Protein AF-A0A9D9D0C4-F1 (afdb_monomer_lite)

Secondary structure (DSSP, 8-state):
--------------------PPP---PPP-PPP--EEEETTEEEEEEEPPTT--HHHHHHHHT--HHHHHHH-TTT-HHHH---TT-EEEEES-----S---------PPP------------PPPPPPTTSEEEEE--TT--HHHHHHHTT--HHHHHHHHT-SSS---TT-EEEEESS-------PPPPP------------PPPPP-PPPHHHHHHHHHHHHHT-PPPSEEEEEEEE----SSSPPP-HHHHHHHHHHHHHHHHHHHTT-EEEEEEEEGGG-----HHHHHH-SEEE--SSHHHHHHHHHHS-TTSEEEE-S-GGGHHHHTT-TTEEE-SPPHHHHHHHHHHHHHHHPPTT-EEEEEEETTPPPPTHHHHHHHTT--EEEEEE-TT-THHHHHHHHHHS-SSS-EEEEEE-S-HHHHHHHHHHH-

Radius of gyration: 32.41 Å; chains: 1; bounding box: 65×69×92 Å

Sequence (438 aa):
MRTRLLVILLALCLAPGAVLSAQDYQNTPVTVSKEKVRSGGKVYYSHIVLERQTLFSISKAYGVTVQDIYDANPTLDLRNNGLKKNQIILIPTTGTIPPAEEAAAEPQAEAAQAAPEAAQPAQARPEPDPSEYTVHTVKWFEDLGSIARKYGTTEDILIAYNGLESRKVSRRQKIRIPKHPAAVTVVTPAPGQADVPAEQENPEAQAPEEGKTLLEELRERAEDMLNVRFRDYIRTALVLPLGTRGSTAINENNFDFYSGVLLAVSDLKSEGINVELNVYDASGGIPTDREIYRHNDLVIGPVSPADIRTVLESCPENRSVVSPLDPRAGVLADSLSNVIQAPSSTEAQYADMVRWIQSDRGAGDRILHITENNARATAVADYLQASGLPYETLNYGILEGRDVTASLTRLMTDRAVNRVVIASDSEAFVNDVVRNLG

pLDDT: mean 70.73, std 21.86, range [26.02, 97.12]

Structure (mmCIF, N/CA/C/O backbone):
data_AF-A0A9D9D0C4-F1
#
_entry.id   AF-A0A9D9D0C4-F1
#
loop_
_atom_site.group_PDB
_atom_site.id
_atom_site.type_symbol
_atom_site.label_atom_id
_atom_site.label_alt_id
_atom_site.label_comp_id
_atom_site.label_asym_id
_atom_site.label_entity_id
_atom_site.label_seq_id
_atom_site.pdbx_PDB_ins_code
_atom_site.Cartn_x
_atom_site.Cartn_y
_atom_site.Cartn_z
_atom_site.occupancy
_atom_site.B_iso_or_equiv
_atom_site.auth_seq_id
_atom_site.auth_comp_id
_atom_site.auth_asym_id
_atom_site.auth_atom_id
_atom_site.pdbx_PDB_model_num
ATOM 1 N N . MET A 1 1 ? -24.449 -28.297 30.880 1.00 47.31 1 MET A N 1
ATOM 2 C CA . MET A 1 1 ? -23.448 -29.164 31.546 1.00 47.31 1 MET A CA 1
ATOM 3 C C . MET A 1 1 ? -23.618 -30.602 31.073 1.00 47.31 1 MET A C 1
ATOM 5 O O . MET A 1 1 ? -24.705 -31.135 31.249 1.00 47.31 1 MET A O 1
ATOM 9 N N . ARG A 1 2 ? -22.577 -31.224 30.502 1.00 34.28 2 ARG A N 1
ATOM 10 C CA . ARG A 1 2 ? -22.371 -32.688 30.489 1.00 34.28 2 ARG A CA 1
ATOM 11 C C . ARG A 1 2 ? -20.950 -32.996 30.008 1.00 34.28 2 ARG A C 1
ATOM 13 O O . ARG A 1 2 ? -20.680 -33.072 28.817 1.00 34.28 2 ARG A O 1
ATOM 20 N N . THR A 1 3 ? -20.046 -33.119 30.970 1.00 37.88 3 THR A N 1
ATOM 21 C CA . THR A 1 3 ? -18.684 -33.630 30.799 1.00 37.88 3 THR A CA 1
ATOM 22 C C . THR A 1 3 ? -18.710 -35.071 30.287 1.00 37.88 3 THR A C 1
ATOM 24 O O . THR A 1 3 ? -19.498 -35.886 30.767 1.00 37.88 3 THR A O 1
ATOM 27 N N . ARG A 1 4 ? -17.808 -35.408 29.358 1.00 32.03 4 ARG A N 1
ATOM 28 C CA . ARG A 1 4 ? -17.423 -36.795 29.063 1.00 32.03 4 ARG A CA 1
ATOM 29 C C . ARG A 1 4 ? -15.907 -36.895 28.937 1.00 32.03 4 ARG A C 1
ATOM 31 O O . ARG A 1 4 ? -15.336 -36.695 27.874 1.00 32.03 4 ARG A O 1
ATOM 38 N N . LEU A 1 5 ? -15.293 -37.190 30.077 1.00 28.45 5 LEU A N 1
ATOM 39 C CA . LEU A 1 5 ? -13.932 -37.693 30.190 1.00 28.45 5 LEU A CA 1
ATOM 40 C C . LEU A 1 5 ? -13.935 -39.159 29.721 1.00 28.45 5 LEU A C 1
ATOM 42 O O . LEU A 1 5 ? -14.762 -39.934 30.204 1.00 28.45 5 LEU A O 1
ATOM 46 N N . LEU A 1 6 ? -13.033 -39.544 28.817 1.00 27.23 6 LEU A N 1
ATOM 47 C CA . LEU A 1 6 ? -12.793 -40.948 28.473 1.00 27.23 6 LEU A CA 1
ATOM 48 C C . LEU A 1 6 ? -11.320 -41.269 28.739 1.00 27.23 6 LEU A C 1
ATOM 50 O O . LEU A 1 6 ? -10.438 -40.780 28.041 1.00 27.23 6 LEU A O 1
ATOM 54 N N . VAL A 1 7 ? -11.074 -42.082 29.764 1.00 30.36 7 VAL A N 1
ATOM 55 C CA . VAL A 1 7 ? -9.756 -42.639 30.085 1.00 30.36 7 VAL A CA 1
ATOM 56 C C . VAL A 1 7 ? -9.748 -44.092 29.627 1.00 30.36 7 VAL A C 1
ATOM 58 O O . VAL A 1 7 ? -10.598 -44.867 30.060 1.00 30.36 7 VAL A O 1
ATOM 61 N N . ILE A 1 8 ? -8.781 -44.464 28.789 1.00 30.98 8 ILE A N 1
ATOM 62 C CA . ILE A 1 8 ? -8.418 -45.861 28.519 1.00 30.98 8 ILE A CA 1
ATOM 63 C C . ILE A 1 8 ? -6.894 -45.969 28.656 1.00 30.98 8 ILE A C 1
ATOM 65 O O . ILE A 1 8 ? -6.158 -45.093 28.205 1.00 30.98 8 ILE A O 1
ATOM 69 N N . LEU A 1 9 ? -6.450 -47.015 29.351 1.00 26.02 9 LEU A N 1
ATOM 70 C CA . LEU A 1 9 ? -5.087 -47.247 29.835 1.00 26.02 9 LEU A CA 1
ATOM 71 C C . LEU A 1 9 ? -4.657 -48.679 29.452 1.00 26.02 9 LEU A C 1
ATOM 73 O O . LEU A 1 9 ? -5.519 -49.550 29.350 1.00 26.02 9 LEU A O 1
ATOM 77 N N . LEU A 1 10 ? -3.339 -48.918 29.358 1.00 27.44 10 LEU A N 1
ATOM 78 C CA . LEU A 1 10 ? -2.663 -50.186 28.999 1.00 27.44 10 LEU A CA 1
ATOM 79 C C . LEU A 1 10 ? -2.815 -50.605 27.512 1.00 27.44 10 LEU A C 1
ATOM 81 O O . LEU A 1 10 ? -3.802 -50.287 26.864 1.00 27.44 10 LEU A O 1
ATOM 85 N N . ALA A 1 11 ? -1.848 -51.302 26.899 1.00 29.47 11 ALA A N 1
ATOM 86 C CA . ALA A 1 11 ? -0.785 -52.122 27.497 1.00 29.47 11 ALA A CA 1
ATOM 87 C C . ALA A 1 11 ? 0.650 -51.830 26.998 1.00 29.47 11 ALA A C 1
ATOM 89 O O . ALA A 1 11 ? 0.876 -51.094 26.043 1.00 29.47 11 ALA A O 1
ATOM 90 N N . LEU A 1 12 ? 1.613 -52.421 27.713 1.00 33.12 12 LEU A N 1
ATOM 91 C CA . LEU A 1 12 ? 3.049 -52.139 27.711 1.00 33.12 12 LEU A CA 1
ATOM 92 C C . LEU A 1 12 ? 3.841 -53.337 27.143 1.00 33.12 12 LEU A C 1
ATOM 94 O O . LEU A 1 12 ? 3.644 -54.459 27.607 1.00 33.12 12 LEU A O 1
ATOM 98 N N . CYS A 1 13 ? 4.792 -53.105 26.233 1.00 29.70 13 CYS A N 1
ATOM 99 C CA . CYS A 1 13 ? 5.847 -54.070 25.882 1.00 29.70 13 CYS A CA 1
ATOM 100 C C . CYS A 1 13 ? 7.219 -53.372 25.895 1.00 29.70 13 CYS A C 1
ATOM 102 O O . CYS A 1 13 ? 7.330 -52.222 25.474 1.00 29.70 13 CYS A O 1
ATOM 104 N N . LEU A 1 14 ? 8.243 -54.040 26.439 1.00 31.92 14 LEU A N 1
ATOM 105 C CA . LEU A 1 14 ? 9.523 -53.427 26.823 1.00 31.92 14 LEU A CA 1
ATOM 106 C C . LEU A 1 14 ? 10.646 -53.592 25.780 1.00 31.92 14 LEU A C 1
ATOM 108 O O . LEU A 1 14 ? 10.923 -54.716 25.378 1.00 31.92 14 LEU A O 1
ATOM 112 N N . ALA A 1 15 ? 11.390 -52.489 25.582 1.00 33.56 15 ALA A N 1
ATOM 113 C CA . ALA A 1 15 ? 12.857 -52.395 25.410 1.00 33.56 15 ALA A CA 1
ATOM 114 C C . ALA A 1 15 ? 13.532 -53.019 24.149 1.00 33.56 15 ALA A C 1
ATOM 116 O O . ALA A 1 15 ? 12.931 -53.866 23.495 1.00 33.56 15 ALA A O 1
ATOM 117 N N . PRO A 1 16 ? 14.799 -52.654 23.810 1.00 37.69 16 PRO A N 1
ATOM 118 C CA . PRO A 1 16 ? 15.687 -51.655 24.434 1.00 37.69 16 PRO A CA 1
ATOM 119 C C . PRO A 1 16 ? 16.259 -50.557 23.494 1.00 37.69 16 PRO A C 1
ATOM 121 O O . PRO A 1 16 ? 16.453 -50.761 22.304 1.00 37.69 16 PRO A O 1
ATOM 124 N N . GLY A 1 17 ? 16.611 -49.419 24.103 1.00 46.53 17 GLY A N 1
ATOM 125 C CA . GLY A 1 17 ? 17.791 -48.581 23.821 1.00 46.53 17 GLY A CA 1
ATOM 126 C C . GLY A 1 17 ? 18.128 -48.068 22.408 1.00 46.53 17 GLY A C 1
ATOM 127 O O . GLY A 1 17 ? 18.764 -48.760 21.620 1.00 46.53 17 GLY A O 1
ATOM 128 N N . ALA A 1 18 ? 17.895 -46.771 22.172 1.00 33.72 18 ALA A N 1
ATOM 129 C CA . ALA A 1 18 ? 18.582 -45.979 21.146 1.00 33.72 18 ALA A CA 1
ATOM 130 C C . ALA A 1 18 ? 18.889 -44.567 21.686 1.00 33.72 18 ALA A C 1
ATOM 132 O O . ALA A 1 18 ? 18.081 -43.986 22.412 1.00 33.72 18 ALA A O 1
ATOM 133 N N . VAL A 1 19 ? 20.061 -44.012 21.351 1.00 33.94 19 VAL A N 1
ATOM 134 C CA . VAL A 1 19 ? 20.521 -42.705 21.861 1.00 33.94 19 VAL A CA 1
ATOM 135 C C . VAL A 1 19 ? 19.679 -41.569 21.279 1.00 33.94 19 VAL A C 1
ATOM 137 O O . VAL A 1 19 ? 19.573 -41.444 20.060 1.00 33.94 19 VAL A O 1
ATOM 140 N N . LEU A 1 20 ? 19.157 -40.683 22.134 1.00 32.00 20 LEU A N 1
ATOM 141 C CA . LEU A 1 20 ? 18.698 -39.369 21.685 1.00 32.00 20 LEU A CA 1
ATOM 142 C C . LEU A 1 20 ? 19.910 -38.479 21.386 1.00 32.00 20 LEU A C 1
ATOM 144 O O . LEU A 1 20 ? 20.570 -37.999 22.306 1.00 32.00 20 LEU A O 1
ATOM 148 N N . SER A 1 21 ? 20.165 -38.190 20.111 1.00 35.28 21 SER A N 1
ATOM 149 C CA . SER A 1 21 ? 20.886 -36.966 19.753 1.00 35.28 21 SER A CA 1
ATOM 150 C C . SER A 1 21 ? 19.975 -35.766 20.017 1.00 35.28 21 SER A C 1
ATOM 152 O O . SER A 1 21 ? 18.808 -35.770 19.619 1.00 35.28 21 SER A O 1
ATOM 154 N N . ALA A 1 22 ? 20.499 -34.745 20.697 1.00 31.22 22 ALA A N 1
ATOM 155 C CA . ALA A 1 22 ? 19.775 -33.500 20.926 1.00 31.22 22 ALA A CA 1
ATOM 156 C C . ALA A 1 22 ? 19.375 -32.856 19.586 1.00 31.22 22 ALA A C 1
ATOM 158 O O . ALA A 1 22 ? 20.146 -32.868 18.627 1.00 31.22 22 ALA A O 1
ATOM 159 N N . GLN A 1 23 ? 18.166 -32.297 19.516 1.00 32.75 23 GLN A N 1
ATOM 160 C CA . GLN A 1 23 ? 17.720 -31.561 18.335 1.00 32.75 23 GLN A CA 1
ATOM 161 C C . GLN A 1 23 ? 18.508 -30.251 18.220 1.00 32.75 23 GLN A C 1
ATOM 163 O O . GLN A 1 23 ? 18.463 -29.434 19.140 1.00 32.75 23 GLN A O 1
ATOM 168 N N . ASP A 1 24 ? 19.176 -30.027 17.086 1.00 35.88 24 ASP A N 1
ATOM 169 C CA . ASP A 1 24 ? 19.864 -28.764 16.802 1.00 35.88 24 ASP A CA 1
ATOM 170 C C . ASP A 1 24 ? 18.869 -27.592 16.802 1.00 35.88 24 ASP A C 1
ATOM 172 O O . ASP A 1 24 ? 18.091 -27.384 15.864 1.00 35.88 24 ASP A O 1
ATOM 176 N N . TYR A 1 25 ? 18.905 -26.801 17.874 1.00 36.56 25 TYR A N 1
ATOM 177 C CA . TYR A 1 25 ? 18.057 -25.630 18.061 1.00 36.56 25 TYR A CA 1
ATOM 178 C C . TYR A 1 25 ? 18.523 -24.475 17.158 1.00 36.56 25 TYR A C 1
ATOM 180 O O . TYR A 1 25 ? 19.305 -23.607 17.545 1.00 36.56 25 TYR A O 1
ATOM 188 N N . GLN A 1 26 ? 18.036 -24.464 15.916 1.00 42.97 26 GLN A N 1
ATOM 189 C CA . GLN A 1 26 ? 18.180 -23.327 15.006 1.00 42.97 26 GLN A CA 1
ATOM 190 C C . GLN A 1 26 ? 17.303 -22.165 15.513 1.00 42.97 26 GLN A C 1
ATOM 192 O O . GLN A 1 26 ? 16.077 -22.216 15.402 1.00 42.97 26 GLN A O 1
ATOM 197 N N . ASN A 1 27 ? 17.930 -21.119 16.064 1.00 45.56 27 ASN A N 1
ATOM 198 C CA . ASN A 1 27 ? 17.254 -19.870 16.438 1.00 45.56 27 ASN A CA 1
ATOM 199 C C . ASN A 1 27 ? 16.494 -19.275 15.240 1.00 45.56 27 ASN A C 1
ATOM 201 O O . ASN A 1 27 ? 17.056 -19.150 14.148 1.00 45.56 27 ASN A O 1
ATOM 205 N N . THR A 1 28 ? 15.260 -18.817 15.465 1.00 48.41 28 THR A N 1
ATOM 206 C CA . THR A 1 28 ? 14.544 -17.977 14.493 1.00 48.41 28 THR A CA 1
ATOM 207 C C . THR A 1 28 ? 15.343 -16.681 14.283 1.00 48.41 28 THR A C 1
ATOM 209 O O . THR A 1 28 ? 15.693 -16.037 15.279 1.00 48.41 28 THR A O 1
ATOM 212 N N . PRO A 1 29 ? 15.659 -16.269 13.037 1.00 61.19 29 PRO A N 1
ATOM 213 C CA . PRO A 1 29 ? 16.357 -15.009 12.795 1.00 61.19 29 PRO A CA 1
ATOM 214 C C . PRO A 1 29 ? 15.543 -13.833 13.349 1.00 61.19 29 PRO A C 1
ATOM 216 O O . PRO A 1 29 ? 14.316 -13.793 13.238 1.00 61.19 29 PRO A O 1
ATOM 219 N N . VAL A 1 30 ? 16.230 -12.878 13.974 1.00 57.25 30 VAL A N 1
ATOM 220 C CA . VAL A 1 30 ? 15.603 -11.676 14.531 1.00 57.25 30 VAL A CA 1
ATOM 221 C C . VAL A 1 30 ? 15.856 -10.511 13.586 1.00 57.25 30 VAL A C 1
ATOM 223 O O . VAL A 1 30 ? 16.974 -10.007 13.496 1.00 57.25 30 VAL A O 1
ATOM 226 N N . THR A 1 31 ? 14.806 -10.070 12.900 1.00 74.12 31 THR A N 1
ATOM 227 C CA . THR A 1 31 ? 14.834 -8.842 12.103 1.00 74.12 31 THR A CA 1
ATOM 228 C C . THR A 1 31 ? 14.750 -7.628 13.028 1.00 74.12 31 THR A C 1
ATOM 230 O O . THR A 1 31 ? 13.863 -7.539 13.881 1.00 74.12 31 THR A O 1
ATOM 233 N N . VAL A 1 32 ? 15.682 -6.687 12.864 1.00 69.56 32 VAL A N 1
ATOM 234 C CA . VAL A 1 32 ? 15.692 -5.422 13.609 1.00 69.56 32 VAL A CA 1
ATOM 235 C C . VAL A 1 32 ? 14.574 -4.523 13.087 1.00 69.56 32 VAL A C 1
ATOM 237 O O . VAL A 1 32 ? 14.517 -4.204 11.899 1.00 69.56 32 VAL A O 1
ATOM 240 N N . SER A 1 33 ? 13.681 -4.118 13.987 1.00 63.88 33 SER A N 1
ATOM 241 C CA . SER A 1 33 ? 12.557 -3.237 13.691 1.00 63.88 33 SER A CA 1
ATOM 242 C C . SER A 1 33 ? 13.038 -1.861 13.241 1.00 63.88 33 SER A C 1
ATOM 244 O O . SER A 1 33 ? 13.991 -1.300 13.784 1.00 63.88 33 SER A O 1
ATOM 246 N N . LYS A 1 34 ? 12.341 -1.298 12.253 1.00 63.53 34 LYS A N 1
ATOM 247 C CA . LYS A 1 34 ? 12.548 0.082 11.795 1.00 63.53 34 LYS A CA 1
ATOM 248 C C . LYS A 1 34 ? 11.723 1.083 12.615 1.00 63.53 34 LYS A C 1
ATOM 250 O O . LYS A 1 34 ? 12.019 2.276 12.580 1.00 63.53 34 LYS A O 1
ATOM 255 N N . GLU A 1 35 ? 10.723 0.610 13.362 1.00 52.38 35 GLU A N 1
ATOM 256 C CA . GLU A 1 35 ? 9.823 1.447 14.156 1.00 52.38 35 GLU A CA 1
ATOM 257 C C . GLU A 1 35 ? 10.490 1.896 15.461 1.00 52.38 35 GLU A C 1
ATOM 259 O O . GLU A 1 35 ? 11.021 1.082 16.225 1.00 52.38 35 GLU A O 1
ATOM 264 N N . LYS A 1 36 ? 10.450 3.208 15.725 1.00 66.69 36 LYS A N 1
ATOM 265 C CA . LYS A 1 36 ? 11.011 3.829 16.930 1.00 66.69 36 LYS A CA 1
ATOM 266 C C . LYS A 1 36 ? 9.938 4.580 17.702 1.00 66.69 36 LYS A C 1
ATOM 268 O O . LYS A 1 36 ? 9.350 5.523 17.183 1.00 66.69 36 LYS A O 1
ATOM 273 N N . VAL A 1 37 ? 9.771 4.218 18.967 1.00 54.50 37 VAL A N 1
ATOM 274 C CA . VAL A 1 37 ? 8.827 4.836 19.904 1.00 54.50 37 VAL A CA 1
ATOM 275 C C . VAL A 1 37 ? 9.566 5.678 20.944 1.00 54.50 37 VAL A C 1
ATOM 277 O O . VAL A 1 37 ? 10.731 5.426 21.268 1.00 54.50 37 VAL A O 1
ATOM 280 N N . ARG A 1 38 ? 8.892 6.701 21.478 1.00 58.50 38 ARG A N 1
ATOM 281 C CA . ARG A 1 38 ? 9.406 7.544 22.567 1.00 58.50 38 ARG A CA 1
ATOM 282 C C . ARG A 1 38 ? 8.666 7.219 23.857 1.00 58.50 38 ARG A C 1
ATOM 284 O O . ARG A 1 38 ? 7.453 7.363 23.912 1.00 58.50 38 ARG A O 1
ATOM 291 N N . SER A 1 39 ? 9.402 6.843 24.899 1.00 51.25 39 SER A N 1
ATOM 292 C CA . SER A 1 39 ? 8.853 6.595 26.236 1.00 51.25 39 SER A CA 1
ATOM 293 C C . SER A 1 39 ? 9.809 7.141 27.296 1.00 51.25 39 SER A C 1
ATOM 295 O O . SER A 1 39 ? 11.026 7.036 27.148 1.00 51.25 39 SER A O 1
ATOM 297 N N . GLY A 1 40 ? 9.290 7.806 28.332 1.00 62.09 40 GLY A N 1
ATOM 298 C CA . GLY A 1 40 ? 10.107 8.359 29.426 1.00 62.09 40 GLY A CA 1
ATOM 299 C C . GLY A 1 40 ? 11.252 9.294 28.992 1.00 62.09 40 GLY A C 1
ATOM 300 O O . GLY A 1 40 ? 12.294 9.328 29.642 1.00 62.09 40 GLY A O 1
ATOM 301 N N . GLY A 1 41 ? 11.109 10.002 27.864 1.00 68.12 41 GLY A N 1
ATOM 302 C CA . GLY A 1 41 ? 12.160 10.860 27.290 1.00 68.12 41 GLY A CA 1
ATOM 303 C C . GLY A 1 41 ? 13.290 10.121 26.554 1.00 68.12 41 GLY A C 1
ATOM 304 O O . GLY A 1 41 ? 14.206 10.767 26.050 1.00 68.12 41 GLY A O 1
ATOM 305 N N . LYS A 1 42 ? 13.228 8.788 26.452 1.00 68.50 42 LYS A N 1
ATOM 306 C CA . LYS A 1 42 ? 14.180 7.939 25.721 1.00 68.50 42 LYS A CA 1
ATOM 307 C C . LYS A 1 42 ? 13.541 7.381 24.443 1.00 68.50 42 LYS A C 1
ATOM 309 O O . LYS A 1 42 ? 12.317 7.316 24.322 1.00 68.50 42 LYS A O 1
ATOM 314 N N . VAL A 1 43 ? 14.379 6.997 23.480 1.00 68.69 43 VAL A N 1
ATOM 315 C CA . VAL A 1 43 ? 13.951 6.366 22.221 1.00 68.69 43 VAL A CA 1
ATOM 316 C C . VAL A 1 43 ? 14.236 4.867 22.290 1.00 68.69 43 VAL A C 1
ATOM 318 O O . VAL A 1 43 ? 15.314 4.449 22.716 1.00 68.69 43 VAL A O 1
ATOM 321 N N . TYR A 1 44 ? 13.270 4.068 21.851 1.00 74.81 44 TYR A N 1
ATOM 322 C CA . TYR A 1 44 ? 13.342 2.611 21.807 1.00 74.81 44 TYR A CA 1
ATOM 323 C C . TYR A 1 44 ? 12.904 2.123 20.429 1.00 74.81 44 TYR A C 1
ATOM 325 O O . TYR A 1 44 ? 12.051 2.744 19.799 1.00 74.81 44 TYR A O 1
ATOM 333 N N . TYR A 1 45 ? 13.444 1.000 19.976 1.00 75.25 45 TYR A N 1
ATOM 334 C CA . TYR A 1 45 ? 12.807 0.198 18.940 1.00 75.25 45 TYR A CA 1
ATOM 335 C C . TYR A 1 45 ? 11.613 -0.554 19.537 1.00 75.25 45 TYR A C 1
ATOM 337 O O . TYR A 1 45 ? 11.705 -1.061 20.657 1.00 75.25 45 TYR A O 1
ATOM 345 N N . SER A 1 46 ? 10.517 -0.645 18.784 1.00 68.81 46 SER A N 1
ATOM 346 C CA . SER A 1 46 ? 9.385 -1.522 19.110 1.00 68.81 46 SER A CA 1
ATOM 347 C C . SER A 1 46 ? 9.565 -2.858 18.391 1.00 68.81 46 SER A C 1
ATOM 349 O O . SER A 1 46 ? 9.701 -2.869 17.166 1.00 68.81 46 SER A O 1
ATOM 351 N N . HIS A 1 47 ? 9.609 -3.977 19.118 1.00 77.12 47 HIS A N 1
ATOM 352 C CA . HIS A 1 47 ? 9.830 -5.302 18.534 1.00 77.12 47 HIS A CA 1
ATOM 353 C C . HIS A 1 47 ? 8.705 -6.280 18.874 1.00 77.12 47 HIS A C 1
ATOM 355 O O . HIS A 1 47 ? 8.410 -6.506 20.046 1.00 77.12 47 HIS A O 1
ATOM 361 N N . ILE A 1 48 ? 8.125 -6.893 17.840 1.00 64.75 48 ILE A N 1
ATOM 362 C CA . ILE A 1 48 ? 7.148 -7.978 17.957 1.00 64.75 48 ILE A CA 1
ATOM 363 C C . ILE A 1 48 ? 7.909 -9.306 18.048 1.00 64.75 48 ILE A C 1
ATOM 365 O O . ILE A 1 48 ? 8.618 -9.690 17.117 1.00 64.75 48 ILE A O 1
ATOM 369 N N . VAL A 1 49 ? 7.744 -10.017 19.162 1.00 69.81 49 VAL A N 1
ATOM 370 C CA . VAL A 1 49 ? 8.371 -11.321 19.401 1.00 69.81 49 VAL A CA 1
ATOM 371 C C . VAL A 1 49 ? 7.756 -12.387 18.493 1.00 69.81 49 VAL A C 1
ATOM 373 O O . VAL A 1 49 ? 6.586 -12.750 18.635 1.00 69.81 49 VAL A O 1
ATOM 376 N N . LEU A 1 50 ? 8.564 -12.952 17.600 1.00 60.75 50 LEU A N 1
ATOM 377 C CA . LEU A 1 50 ? 8.183 -14.094 16.770 1.00 60.75 50 LEU A CA 1
ATOM 378 C C . LEU A 1 50 ? 8.377 -15.425 17.507 1.00 60.75 50 LEU A C 1
ATOM 380 O O . LEU A 1 50 ? 9.058 -15.533 18.529 1.00 60.75 50 LEU A O 1
ATOM 384 N N . GLU A 1 51 ? 7.777 -16.482 16.965 1.00 60.28 51 GLU A N 1
ATOM 385 C CA . GLU A 1 51 ? 7.884 -17.817 17.545 1.00 60.28 51 GLU A CA 1
ATOM 386 C C . GLU A 1 51 ? 9.343 -18.305 17.589 1.00 60.28 51 GLU A C 1
ATOM 388 O O . GLU A 1 51 ? 10.104 -18.149 16.630 1.00 60.28 51 GLU A O 1
ATOM 393 N N . ARG A 1 52 ? 9.718 -18.947 18.704 1.00 57.94 52 ARG A N 1
ATOM 394 C CA . ARG A 1 52 ? 11.068 -19.478 18.976 1.00 57.94 52 ARG A CA 1
ATOM 395 C C . ARG A 1 52 ? 12.182 -18.414 19.041 1.00 57.94 52 ARG A C 1
ATOM 397 O O . ARG A 1 52 ? 13.351 -18.782 19.016 1.00 57.94 52 ARG A O 1
ATOM 404 N N . GLN A 1 53 ? 11.854 -17.125 19.159 1.00 66.50 53 GLN A N 1
ATOM 405 C CA . GLN A 1 53 ? 12.829 -16.107 19.564 1.00 66.50 53 GLN A CA 1
ATOM 406 C C . GLN A 1 53 ? 13.057 -16.139 21.083 1.00 66.50 53 GLN A C 1
ATOM 408 O O . GLN A 1 53 ? 12.177 -16.518 21.856 1.00 66.50 53 GLN A O 1
ATOM 413 N N . THR A 1 54 ? 14.241 -15.709 21.517 1.00 73.69 54 THR A N 1
ATOM 414 C CA . THR A 1 54 ? 14.627 -15.590 22.929 1.00 73.69 54 THR A CA 1
ATOM 415 C C . THR A 1 54 ? 15.120 -14.175 23.228 1.00 73.69 54 THR A C 1
ATOM 417 O O . THR A 1 54 ? 15.560 -13.460 22.327 1.00 73.69 54 THR A O 1
ATOM 420 N N . LEU A 1 55 ? 15.118 -13.770 24.503 1.00 68.31 55 LEU A N 1
ATOM 421 C CA . LEU A 1 55 ? 15.702 -12.484 24.913 1.00 68.31 55 LEU A CA 1
ATOM 422 C C . LEU A 1 55 ? 17.160 -12.347 24.457 1.00 68.31 55 LEU A C 1
ATOM 424 O O . LEU A 1 55 ? 17.566 -11.266 24.052 1.00 68.31 55 LEU A O 1
ATOM 428 N N . PHE A 1 56 ? 17.916 -13.448 24.463 1.00 66.12 56 PHE A N 1
ATOM 429 C CA . PHE A 1 56 ? 19.302 -13.489 24.005 1.00 66.12 56 PHE A CA 1
ATOM 430 C C . PHE A 1 56 ? 19.438 -13.317 22.484 1.00 66.12 56 PHE A C 1
ATOM 432 O O . PHE A 1 56 ? 20.271 -12.533 22.028 1.00 66.12 56 PHE A O 1
ATOM 439 N N . SER A 1 57 ? 18.617 -14.005 21.676 1.00 64.88 57 SER A N 1
ATOM 440 C CA . SER A 1 57 ? 18.652 -13.820 20.217 1.00 64.88 57 SER A CA 1
ATOM 441 C C . SER A 1 57 ? 18.247 -12.398 19.827 1.00 64.88 57 SER A C 1
ATOM 443 O O . SER A 1 57 ? 18.815 -11.832 18.895 1.00 64.88 57 SER A O 1
ATOM 445 N N . ILE A 1 58 ? 17.301 -11.809 20.565 1.00 72.38 58 ILE A N 1
ATOM 446 C CA . ILE A 1 58 ? 16.840 -10.438 20.351 1.00 72.38 58 ILE A CA 1
ATOM 447 C C . ILE A 1 58 ? 17.903 -9.425 20.791 1.00 72.38 58 ILE A C 1
ATOM 449 O O . ILE A 1 58 ? 18.294 -8.581 19.988 1.00 72.38 58 ILE A O 1
ATOM 453 N N . SER A 1 59 ? 18.443 -9.524 22.009 1.00 77.44 59 SER A N 1
ATOM 454 C CA . SER A 1 59 ? 19.458 -8.579 22.495 1.00 77.44 59 SER A CA 1
ATOM 455 C C . SER A 1 59 ? 20.693 -8.561 21.586 1.00 77.44 59 SER A C 1
ATOM 457 O O . SER A 1 59 ? 21.182 -7.492 21.223 1.00 77.44 59 SER A O 1
ATOM 459 N N . LYS A 1 60 ? 21.122 -9.742 21.114 1.00 73.50 60 LYS A N 1
ATOM 460 C CA . LYS A 1 60 ? 22.226 -9.897 20.160 1.00 73.50 60 LYS A CA 1
ATOM 461 C C . LYS A 1 60 ? 21.953 -9.223 18.812 1.00 73.50 60 LYS A C 1
ATOM 463 O O . LYS A 1 60 ? 22.860 -8.598 18.273 1.00 73.50 60 LYS A O 1
ATOM 468 N N . ALA A 1 61 ? 20.740 -9.333 18.270 1.00 71.75 61 ALA A N 1
ATOM 469 C CA . ALA A 1 61 ? 20.389 -8.715 16.989 1.00 71.75 61 ALA A CA 1
ATOM 470 C C . ALA A 1 61 ? 20.318 -7.181 17.061 1.00 71.75 61 ALA A C 1
ATOM 472 O O . ALA A 1 61 ? 20.656 -6.505 16.094 1.00 71.75 61 ALA A O 1
ATOM 473 N N . TYR A 1 62 ? 19.921 -6.634 18.212 1.00 75.06 62 TYR A N 1
ATOM 474 C CA . TYR A 1 62 ? 19.806 -5.189 18.435 1.00 75.06 62 TYR A CA 1
ATOM 475 C C . TYR A 1 62 ? 21.064 -4.533 19.027 1.00 75.06 62 TYR A C 1
ATOM 477 O O . TYR A 1 62 ? 21.101 -3.312 19.165 1.00 75.06 62 TYR A O 1
ATOM 485 N N . GLY A 1 63 ? 22.094 -5.310 19.378 1.00 78.44 63 GLY A N 1
ATOM 486 C CA . GLY A 1 63 ? 23.331 -4.782 19.960 1.00 78.44 63 GLY A CA 1
ATOM 487 C C . GLY A 1 63 ? 23.183 -4.270 21.401 1.00 78.44 63 GLY A C 1
ATOM 488 O O . GLY A 1 63 ? 23.927 -3.381 21.808 1.00 78.44 63 GLY A O 1
ATOM 489 N N . VAL A 1 64 ? 22.228 -4.809 22.166 1.00 80.56 64 VAL A N 1
ATOM 490 C CA . VAL A 1 64 ? 21.968 -4.447 23.573 1.00 80.56 64 VAL A CA 1
ATOM 491 C C . VAL A 1 64 ? 22.196 -5.646 24.500 1.00 80.56 64 VAL A C 1
ATOM 493 O O . VAL A 1 64 ? 22.270 -6.794 24.051 1.00 80.56 64 VAL A O 1
ATOM 496 N N . THR A 1 65 ? 22.265 -5.417 25.810 1.00 71.56 65 THR A N 1
ATOM 497 C CA . THR A 1 65 ? 22.244 -6.508 26.794 1.00 71.56 65 THR A CA 1
ATOM 498 C C . THR A 1 65 ? 20.810 -6.975 27.072 1.00 71.56 65 THR A C 1
ATOM 500 O O . THR A 1 65 ? 19.840 -6.243 26.876 1.00 71.56 65 THR A O 1
ATOM 503 N N . VAL A 1 66 ? 20.642 -8.203 27.573 1.00 71.00 66 VAL A N 1
ATOM 504 C CA . VAL A 1 66 ? 19.326 -8.681 28.050 1.00 71.00 66 VAL A CA 1
ATOM 505 C C . VAL A 1 66 ? 18.827 -7.841 29.239 1.00 71.00 66 VAL A C 1
ATOM 507 O O . VAL A 1 66 ? 17.625 -7.633 29.391 1.00 71.00 66 VAL A O 1
ATOM 510 N N . GLN A 1 67 ? 19.748 -7.303 30.045 1.00 71.81 67 GLN A N 1
ATOM 511 C CA . GLN A 1 67 ? 19.440 -6.404 31.156 1.00 71.81 67 GLN A CA 1
ATOM 512 C C . GLN A 1 67 ? 18.835 -5.077 30.666 1.00 71.81 67 GLN A C 1
ATOM 514 O O . GLN A 1 67 ? 17.812 -4.657 31.201 1.00 71.81 67 GLN A O 1
ATOM 519 N N . ASP A 1 68 ? 19.365 -4.493 29.585 1.00 83.44 68 ASP A N 1
ATOM 520 C CA . ASP A 1 68 ? 18.795 -3.295 28.947 1.00 83.44 68 ASP A CA 1
ATOM 521 C C . ASP A 1 68 ? 17.343 -3.520 28.483 1.00 83.44 68 ASP A C 1
ATOM 523 O O . ASP A 1 68 ? 16.509 -2.616 28.562 1.00 83.44 68 ASP A O 1
ATOM 527 N N . ILE A 1 69 ? 17.018 -4.737 28.023 1.00 80.62 69 ILE A N 1
ATOM 528 C CA . ILE A 1 69 ? 15.648 -5.121 27.648 1.00 80.62 69 ILE A CA 1
ATOM 529 C C . ILE A 1 69 ? 14.760 -5.265 28.893 1.00 80.62 69 ILE A C 1
ATOM 531 O O . ILE A 1 69 ? 13.610 -4.829 28.859 1.00 80.62 69 ILE A O 1
ATOM 535 N N . TYR A 1 70 ? 15.256 -5.816 30.007 1.00 76.00 70 TYR A N 1
ATOM 536 C CA . TYR A 1 70 ? 14.488 -5.845 31.260 1.00 76.00 70 TYR A CA 1
ATOM 537 C C . TYR A 1 70 ? 14.156 -4.436 31.758 1.00 76.00 70 TYR A C 1
ATOM 539 O O . TYR A 1 70 ? 12.998 -4.155 32.066 1.00 76.00 70 TYR A O 1
ATOM 547 N N . ASP A 1 71 ? 15.143 -3.542 31.779 1.00 82.06 71 ASP A N 1
ATOM 548 C CA . ASP A 1 71 ? 14.984 -2.186 32.313 1.00 82.06 71 ASP A CA 1
ATOM 549 C C . ASP A 1 71 ? 14.141 -1.285 31.390 1.00 82.06 71 ASP A C 1
ATOM 551 O O . ASP A 1 71 ? 13.524 -0.321 31.845 1.00 82.06 71 ASP A O 1
ATOM 555 N N . ALA A 1 72 ? 14.044 -1.629 30.101 1.00 81.50 72 ALA A N 1
ATOM 556 C CA . ALA A 1 72 ? 13.109 -1.023 29.154 1.00 81.50 72 ALA A CA 1
ATOM 557 C C . ALA A 1 72 ? 11.658 -1.530 29.290 1.00 81.50 72 ALA A C 1
ATOM 559 O O . ALA A 1 72 ? 10.742 -0.848 28.834 1.00 81.50 72 ALA A O 1
ATOM 560 N N . ASN A 1 73 ? 11.424 -2.699 29.904 1.00 78.62 73 ASN A N 1
ATOM 561 C CA . ASN A 1 73 ? 10.111 -3.364 29.959 1.00 78.62 73 ASN A CA 1
ATOM 562 C C . ASN A 1 73 ? 9.650 -3.724 31.393 1.00 78.62 73 ASN A C 1
ATOM 564 O O . ASN A 1 73 ? 9.223 -4.861 31.632 1.00 78.62 73 ASN A O 1
ATOM 568 N N . PRO A 1 74 ? 9.675 -2.787 32.365 1.00 75.94 74 PRO A N 1
ATOM 569 C CA . PRO A 1 74 ? 9.385 -3.091 33.771 1.00 75.94 74 PRO A CA 1
ATOM 570 C C . PRO A 1 74 ? 7.950 -3.587 34.014 1.00 75.94 74 PRO A C 1
ATOM 572 O O . PRO A 1 74 ? 7.697 -4.292 34.986 1.00 75.94 74 PRO A O 1
ATOM 575 N N . THR A 1 75 ? 7.002 -3.253 33.134 1.00 70.69 75 THR A N 1
ATOM 576 C CA . THR A 1 75 ? 5.585 -3.643 33.240 1.00 70.69 75 THR A CA 1
ATOM 577 C C . THR A 1 75 ? 5.283 -5.062 32.754 1.00 70.69 75 THR A C 1
ATOM 579 O O . THR A 1 75 ? 4.201 -5.572 33.039 1.00 70.69 75 THR A O 1
ATOM 582 N N . LEU A 1 76 ? 6.201 -5.704 32.020 1.00 68.56 76 LEU A N 1
ATOM 583 C CA . LEU A 1 76 ? 5.977 -7.026 31.415 1.00 68.56 76 LEU A CA 1
ATOM 584 C C . LEU A 1 76 ? 6.515 -8.190 32.267 1.00 68.56 76 LEU A C 1
ATOM 586 O O . LEU A 1 76 ? 6.171 -9.344 32.005 1.00 68.56 76 LEU A O 1
ATOM 590 N N . ASP A 1 77 ? 7.354 -7.889 33.265 1.00 68.69 77 ASP A N 1
ATOM 591 C CA . ASP A 1 77 ? 8.060 -8.855 34.122 1.00 68.69 77 ASP A CA 1
ATOM 592 C C . ASP A 1 77 ? 8.666 -10.035 33.335 1.00 68.69 77 ASP A C 1
ATOM 594 O O . ASP A 1 77 ? 8.418 -11.217 33.587 1.00 68.69 77 ASP A O 1
ATOM 598 N N . LEU A 1 78 ? 9.469 -9.691 32.322 1.00 69.00 78 LEU A N 1
ATOM 599 C CA . LEU A 1 78 ? 10.078 -10.655 31.398 1.00 69.00 78 LEU A CA 1
ATOM 600 C C . LEU A 1 78 ? 11.045 -11.634 32.094 1.00 69.00 78 LEU A C 1
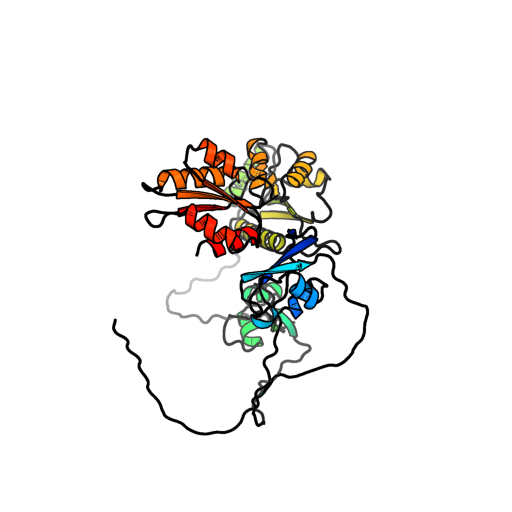ATOM 602 O O . LEU A 1 78 ? 11.395 -12.652 31.501 1.00 69.00 78 LEU A O 1
ATOM 606 N N . ARG A 1 79 ? 11.467 -11.341 33.335 1.00 59.50 79 ARG A N 1
ATOM 607 C CA . ARG A 1 79 ? 12.317 -12.217 34.161 1.00 59.50 79 ARG A CA 1
ATOM 608 C C . ARG A 1 79 ? 11.575 -13.480 34.594 1.00 59.50 79 ARG A C 1
ATOM 610 O O . ARG A 1 79 ? 12.149 -14.560 34.537 1.00 59.50 79 ARG A O 1
ATOM 617 N N . ASN A 1 80 ? 10.314 -13.335 35.003 1.00 53.59 80 ASN A N 1
ATOM 618 C CA . ASN A 1 80 ? 9.499 -14.435 35.525 1.00 53.59 80 ASN A CA 1
ATOM 619 C C . ASN A 1 80 ? 8.548 -15.008 34.463 1.00 53.59 80 ASN A C 1
ATOM 621 O O . ASN A 1 80 ? 8.307 -16.211 34.426 1.00 53.59 80 ASN A O 1
ATOM 625 N N . ASN A 1 81 ? 8.014 -14.154 33.583 1.00 58.19 81 ASN A N 1
ATOM 626 C CA . ASN A 1 81 ? 7.003 -14.543 32.593 1.00 58.19 81 ASN A CA 1
ATOM 627 C C . ASN A 1 81 ? 7.586 -15.030 31.257 1.00 58.19 81 ASN A C 1
ATOM 629 O O . ASN A 1 81 ? 6.841 -15.573 30.436 1.00 58.19 81 ASN A O 1
ATOM 633 N N . GLY A 1 82 ? 8.883 -14.804 31.023 1.00 57.72 82 GLY A N 1
ATOM 634 C CA . GLY A 1 82 ? 9.542 -15.062 29.746 1.00 57.72 82 GLY A CA 1
ATOM 635 C C . GLY A 1 82 ? 8.981 -14.227 28.589 1.00 57.72 82 GLY A C 1
ATOM 636 O O . GLY A 1 82 ? 8.274 -13.235 28.783 1.00 57.72 82 GLY A O 1
ATOM 637 N N . LEU A 1 83 ? 9.307 -14.645 27.364 1.00 67.25 83 LEU A N 1
ATOM 638 C CA . LEU A 1 83 ? 8.740 -14.082 26.140 1.00 67.25 83 LEU A CA 1
ATOM 639 C C . LEU A 1 83 ? 7.541 -14.897 25.657 1.00 67.25 83 LEU A C 1
ATOM 641 O O . LEU A 1 83 ? 7.572 -16.128 25.650 1.00 67.25 83 LEU A O 1
ATOM 645 N N . LYS A 1 84 ? 6.515 -14.201 25.171 1.00 67.12 84 LYS A N 1
ATOM 646 C CA . LYS A 1 84 ? 5.343 -14.786 24.514 1.00 67.12 84 LYS A CA 1
ATOM 647 C C . LYS A 1 84 ? 5.328 -14.405 23.034 1.00 67.12 84 LYS A C 1
ATOM 649 O O . LYS A 1 84 ? 5.728 -13.306 22.663 1.00 67.12 84 LYS A O 1
ATOM 654 N N . LYS A 1 85 ? 4.841 -15.309 22.182 1.00 60.38 85 LYS A N 1
ATOM 655 C CA . LYS A 1 85 ? 4.623 -15.031 20.754 1.00 60.38 85 LYS A CA 1
ATOM 656 C C . LYS A 1 85 ? 3.688 -13.822 20.589 1.00 60.38 85 LYS A C 1
ATOM 658 O O . LYS A 1 85 ? 2.714 -13.699 21.329 1.00 60.38 85 LYS A O 1
ATOM 663 N N . ASN A 1 86 ? 3.999 -12.957 19.628 1.00 53.06 86 ASN A N 1
ATOM 664 C CA . ASN A 1 86 ? 3.340 -11.680 19.334 1.00 53.06 86 ASN A CA 1
ATOM 665 C C . ASN A 1 86 ? 3.377 -10.652 20.488 1.00 53.06 86 ASN A C 1
ATOM 667 O O . ASN A 1 86 ? 2.651 -9.661 20.462 1.00 53.06 86 ASN A O 1
ATOM 671 N N . GLN A 1 87 ? 4.223 -10.847 21.505 1.00 67.81 87 GLN A N 1
ATOM 672 C CA . GLN A 1 87 ? 4.444 -9.843 22.544 1.00 67.81 87 GLN A CA 1
ATOM 673 C C . GLN A 1 87 ? 5.275 -8.685 21.986 1.00 67.81 87 GLN A C 1
ATOM 675 O O . GLN A 1 87 ? 6.334 -8.910 21.406 1.00 67.81 87 GLN A O 1
ATOM 680 N N . ILE A 1 88 ? 4.821 -7.450 22.195 1.00 67.69 88 ILE A N 1
ATOM 681 C CA . ILE A 1 88 ? 5.612 -6.251 21.900 1.00 67.69 88 ILE A CA 1
ATOM 682 C C . ILE A 1 88 ? 6.544 -5.976 23.084 1.00 67.69 88 ILE A C 1
ATOM 684 O O . ILE A 1 88 ? 6.088 -5.943 24.230 1.00 67.69 88 ILE A O 1
ATOM 688 N N . ILE A 1 89 ? 7.831 -5.767 22.803 1.00 76.62 89 ILE A N 1
ATOM 689 C CA . ILE A 1 89 ? 8.848 -5.349 23.777 1.00 76.62 89 ILE A CA 1
ATOM 690 C C . ILE A 1 89 ? 9.625 -4.128 23.270 1.00 76.62 89 ILE A C 1
ATOM 692 O O . ILE A 1 89 ? 9.894 -3.994 22.074 1.00 76.62 89 ILE A O 1
ATOM 696 N N . LEU A 1 90 ? 10.008 -3.243 24.191 1.00 74.62 90 LEU A N 1
ATOM 697 C CA . LEU A 1 90 ? 10.900 -2.115 23.927 1.00 74.62 90 LEU A CA 1
ATOM 698 C C . LEU A 1 90 ? 12.360 -2.552 23.945 1.00 74.62 90 LEU A C 1
ATOM 700 O O . LEU A 1 90 ? 12.782 -3.292 24.832 1.00 74.62 90 LEU A O 1
ATOM 704 N N . ILE A 1 91 ? 13.153 -2.035 23.012 1.00 81.19 91 ILE A N 1
ATOM 705 C CA . ILE A 1 91 ? 14.591 -2.298 22.949 1.00 81.19 91 ILE A CA 1
ATOM 706 C C . ILE A 1 91 ? 15.328 -0.957 22.824 1.00 81.19 91 ILE A C 1
ATOM 708 O O . ILE A 1 91 ? 15.058 -0.220 21.875 1.00 81.19 91 ILE A O 1
ATOM 712 N N . PRO A 1 92 ? 16.220 -0.577 23.760 1.00 81.44 92 PRO A N 1
ATOM 713 C CA . PRO A 1 92 ? 16.878 0.731 23.721 1.00 81.44 92 PRO A CA 1
ATOM 714 C C . PRO A 1 92 ? 17.643 0.981 22.418 1.00 81.44 92 PRO A C 1
ATOM 716 O O . PRO A 1 92 ? 18.321 0.093 21.911 1.00 81.44 92 PRO A O 1
ATOM 719 N N . THR A 1 93 ? 17.602 2.210 21.890 1.00 76.81 93 THR A N 1
ATOM 720 C CA . THR A 1 93 ? 18.396 2.560 20.691 1.00 76.81 93 THR A CA 1
ATOM 721 C C . THR A 1 93 ? 19.891 2.743 20.966 1.00 76.81 93 THR A C 1
ATOM 723 O O . THR A 1 93 ? 20.649 2.992 20.031 1.00 76.81 93 THR A O 1
ATOM 726 N N . THR A 1 94 ? 20.309 2.661 22.230 1.00 66.25 94 THR A N 1
ATOM 727 C CA . THR A 1 94 ? 21.684 2.896 22.680 1.00 66.25 94 THR A CA 1
ATOM 728 C C . THR A 1 94 ? 22.105 1.734 23.574 1.00 66.25 94 THR A C 1
ATOM 730 O O . THR A 1 94 ? 21.850 1.755 24.775 1.00 66.25 94 THR A O 1
ATOM 733 N N . GLY A 1 95 ? 22.699 0.701 22.977 1.00 54.09 95 GLY A N 1
ATOM 734 C CA . GLY A 1 95 ? 23.264 -0.438 23.698 1.00 54.09 95 GLY A CA 1
ATOM 735 C C . GLY A 1 95 ? 24.756 -0.261 23.944 1.00 54.09 95 GLY A C 1
ATOM 736 O O . GLY A 1 95 ? 25.500 0.110 23.036 1.00 54.09 95 GLY A O 1
ATOM 737 N N . THR A 1 96 ? 25.207 -0.558 25.160 1.00 41.75 96 THR A N 1
ATOM 738 C CA . THR A 1 96 ? 26.629 -0.753 25.454 1.00 41.75 96 THR A CA 1
ATOM 739 C C . THR A 1 96 ? 26.905 -2.242 25.579 1.00 41.75 96 THR A C 1
ATOM 741 O O . THR A 1 96 ? 26.606 -2.839 26.610 1.00 41.75 96 THR A O 1
ATOM 744 N N . ILE A 1 97 ? 27.513 -2.835 24.553 1.00 42.59 97 ILE A N 1
ATOM 745 C CA . ILE A 1 97 ? 28.234 -4.104 24.694 1.00 42.59 97 ILE A CA 1
ATOM 746 C C . ILE A 1 97 ? 29.685 -3.735 25.042 1.00 42.59 97 ILE A C 1
ATOM 748 O O . ILE A 1 97 ? 30.364 -3.149 24.193 1.00 42.59 97 ILE A O 1
ATOM 752 N N . PRO A 1 98 ? 30.177 -4.013 26.265 1.00 35.41 98 PRO A N 1
ATOM 753 C CA . PRO A 1 98 ? 31.581 -3.801 26.601 1.00 35.41 98 PRO A CA 1
ATOM 754 C C . PRO A 1 98 ? 32.486 -4.676 25.714 1.00 35.41 98 PRO A C 1
ATOM 756 O O . PRO A 1 98 ? 32.118 -5.820 25.431 1.00 35.41 98 PRO A O 1
ATOM 759 N N . PRO A 1 99 ? 33.661 -4.195 25.270 1.00 31.97 99 PRO A N 1
ATOM 760 C CA . PRO A 1 99 ? 34.562 -5.012 24.466 1.00 31.97 99 PRO A CA 1
ATOM 761 C C . PRO A 1 99 ? 35.138 -6.193 25.262 1.00 31.97 99 PRO A C 1
ATOM 763 O O . PRO A 1 99 ? 35.858 -5.981 26.229 1.00 31.97 99 PRO A O 1
ATOM 766 N N . ALA A 1 100 ? 34.846 -7.403 24.775 1.00 37.41 100 ALA A N 1
ATOM 767 C CA . ALA A 1 100 ? 35.551 -8.673 24.981 1.00 37.41 100 ALA A CA 1
ATOM 768 C C . ALA A 1 100 ? 35.918 -9.117 26.416 1.00 37.41 100 ALA A C 1
ATOM 770 O O . ALA A 1 100 ? 36.903 -8.657 26.980 1.00 37.41 100 ALA A O 1
ATOM 771 N N . GLU A 1 101 ? 35.293 -10.210 26.873 1.00 29.84 101 GLU A N 1
ATOM 772 C CA . GLU A 1 101 ? 36.081 -11.345 27.377 1.00 29.84 101 GLU A CA 1
ATOM 773 C C . GLU A 1 101 ? 35.356 -12.687 27.174 1.00 29.84 101 GLU A C 1
ATOM 775 O O . GLU A 1 101 ? 34.144 -12.809 27.364 1.00 29.84 101 GLU A O 1
ATOM 780 N N . GLU A 1 102 ? 36.109 -13.699 26.746 1.00 42.75 102 GLU A N 1
ATOM 781 C CA . GLU A 1 102 ? 35.652 -15.071 26.507 1.00 42.75 102 GLU A CA 1
ATOM 782 C C . GLU A 1 102 ? 35.647 -15.845 27.838 1.00 42.75 102 GLU A C 1
ATOM 784 O O . GLU A 1 102 ? 36.492 -16.698 28.099 1.00 42.75 102 GLU A O 1
ATOM 789 N N . ALA A 1 103 ? 34.716 -15.490 28.727 1.00 27.41 103 ALA A N 1
ATOM 790 C CA . ALA A 1 103 ? 34.606 -16.071 30.063 1.00 27.41 103 ALA A CA 1
ATOM 791 C C . ALA A 1 103 ? 33.486 -17.123 30.126 1.00 27.41 103 ALA A C 1
ATOM 793 O O . ALA A 1 103 ? 32.296 -16.801 30.130 1.00 27.41 103 ALA A O 1
ATOM 794 N N . ALA A 1 104 ? 33.877 -18.397 30.199 1.00 35.88 104 ALA A N 1
ATOM 795 C CA . ALA A 1 104 ? 32.957 -19.508 30.407 1.00 35.88 104 ALA A CA 1
ATOM 796 C C . ALA A 1 104 ? 32.285 -19.422 31.790 1.00 35.88 104 ALA A C 1
ATOM 798 O O . ALA A 1 104 ? 32.948 -19.530 32.821 1.00 35.88 104 ALA A O 1
ATOM 799 N N . ALA A 1 105 ? 30.959 -19.279 31.801 1.00 27.94 105 ALA A N 1
ATOM 800 C CA . ALA A 1 105 ? 30.129 -19.396 32.994 1.00 27.94 105 ALA A CA 1
ATOM 801 C C . ALA A 1 105 ? 28.760 -19.995 32.625 1.00 27.94 105 ALA A C 1
ATOM 803 O O . ALA A 1 105 ? 27.818 -19.280 32.284 1.00 27.94 105 ALA A O 1
ATOM 804 N N . GLU A 1 106 ? 28.650 -21.322 32.700 1.00 38.03 106 GLU A N 1
ATOM 805 C CA . GLU A 1 106 ? 27.349 -21.970 32.910 1.00 38.03 106 GLU A CA 1
ATOM 806 C C . GLU A 1 106 ? 26.820 -21.576 34.303 1.00 38.03 106 GLU A C 1
ATOM 808 O O . GLU A 1 106 ? 27.616 -21.311 35.212 1.00 38.03 106 GLU A O 1
ATOM 813 N N . PRO A 1 107 ? 25.491 -21.557 34.512 1.00 37.25 107 PRO A N 1
ATOM 814 C CA . PRO A 1 107 ? 24.935 -22.754 35.146 1.00 37.25 107 PRO A CA 1
ATOM 815 C C . PRO A 1 107 ? 23.511 -23.171 34.720 1.00 37.25 107 PRO A C 1
ATOM 817 O O . PRO A 1 107 ? 22.624 -22.354 34.494 1.00 37.25 107 PRO A O 1
ATOM 820 N N . GLN A 1 108 ? 23.305 -24.491 34.798 1.00 26.77 108 GLN A N 1
ATOM 821 C CA . GLN A 1 108 ? 22.078 -25.176 35.246 1.00 26.77 108 GLN A CA 1
ATOM 822 C C . GLN A 1 108 ? 20.811 -25.104 34.372 1.00 26.77 108 GLN A C 1
ATOM 824 O O . GLN A 1 108 ? 19.885 -24.333 34.608 1.00 26.77 108 GLN A O 1
ATOM 829 N N . ALA A 1 109 ? 20.693 -26.103 33.492 1.00 29.39 109 ALA A N 1
ATOM 830 C CA . ALA A 1 109 ? 19.425 -26.813 33.318 1.00 29.39 109 ALA A CA 1
ATOM 831 C C . ALA A 1 109 ? 19.296 -27.898 34.407 1.00 29.39 109 ALA A C 1
ATOM 833 O O . ALA A 1 109 ? 20.240 -28.657 34.634 1.00 29.39 109 ALA A O 1
ATOM 834 N N . GLU A 1 110 ? 18.142 -27.985 35.071 1.00 30.00 110 GLU A N 1
ATOM 835 C CA . GLU A 1 110 ? 17.844 -29.035 36.056 1.00 30.00 110 GLU A CA 1
ATOM 836 C C . GLU A 1 110 ? 17.168 -30.256 35.380 1.00 30.00 110 GLU A C 1
ATOM 838 O O . GLU A 1 110 ? 16.517 -30.119 34.346 1.00 30.00 110 GLU A O 1
ATOM 843 N N . ALA A 1 111 ? 17.410 -31.454 35.930 1.00 29.67 111 ALA A N 1
ATOM 844 C CA . ALA A 1 111 ? 17.210 -32.807 35.363 1.00 29.67 111 ALA A CA 1
ATOM 845 C C . ALA A 1 111 ? 15.809 -33.120 34.752 1.00 29.67 111 ALA A C 1
ATOM 847 O O . ALA A 1 111 ? 14.824 -32.468 35.077 1.00 29.67 111 ALA A O 1
ATOM 848 N N . ALA A 1 112 ? 15.610 -34.136 33.890 1.00 28.09 112 ALA A N 1
ATOM 849 C CA . ALA A 1 112 ? 16.201 -35.494 33.825 1.00 28.09 112 ALA A CA 1
ATOM 850 C C . ALA A 1 112 ? 16.283 -36.034 32.365 1.00 28.09 112 ALA A C 1
ATOM 852 O O . ALA A 1 112 ? 15.409 -35.729 31.561 1.00 28.09 112 ALA A O 1
ATOM 853 N N . GLN A 1 113 ? 17.371 -36.679 31.896 1.00 28.27 113 GLN A N 1
ATOM 854 C CA . GLN A 1 113 ? 17.823 -38.087 32.105 1.00 28.27 113 GLN A CA 1
ATOM 855 C C . GLN A 1 113 ? 16.821 -39.160 31.589 1.00 28.27 113 GLN A C 1
ATOM 857 O O . GLN A 1 113 ? 15.644 -39.073 31.915 1.00 28.27 113 GLN A O 1
ATOM 862 N N . ALA A 1 114 ? 17.181 -40.209 30.820 1.00 27.03 114 ALA A N 1
ATOM 863 C CA . ALA A 1 114 ? 18.491 -40.748 30.382 1.00 27.03 114 ALA A CA 1
ATOM 864 C C . ALA A 1 114 ? 18.406 -41.570 29.052 1.00 27.03 114 ALA A C 1
ATOM 866 O O . ALA A 1 114 ? 17.311 -41.900 28.602 1.00 27.03 114 ALA A O 1
ATOM 867 N N . ALA A 1 115 ? 19.558 -41.953 28.467 1.00 35.28 115 ALA A N 1
ATOM 868 C CA . ALA A 1 115 ? 19.721 -42.883 27.320 1.00 35.28 115 ALA A CA 1
ATOM 869 C C . ALA A 1 115 ? 20.675 -44.059 27.672 1.00 35.28 115 ALA A C 1
ATOM 871 O O . ALA A 1 115 ? 21.404 -43.927 28.658 1.00 35.28 115 ALA A O 1
ATOM 872 N N . PRO A 1 116 ? 20.605 -45.231 26.983 1.00 41.00 116 PRO A N 1
ATOM 873 C CA . PRO A 1 116 ? 21.661 -45.725 26.042 1.00 41.00 116 PRO A CA 1
ATOM 874 C C . PRO A 1 116 ? 21.101 -46.636 24.888 1.00 41.00 116 PRO A C 1
ATOM 876 O O . PRO A 1 116 ? 19.890 -46.789 24.810 1.00 41.00 116 PRO A O 1
ATOM 879 N N . GLU A 1 117 ? 21.838 -47.336 23.994 1.00 30.36 117 GLU A N 1
ATOM 880 C CA . GLU A 1 117 ? 23.050 -46.983 23.210 1.00 30.36 117 GLU A CA 1
ATOM 881 C C . GLU A 1 117 ? 23.354 -47.944 22.002 1.00 30.36 117 GLU A C 1
ATOM 883 O O . GLU A 1 117 ? 23.552 -49.137 22.195 1.00 30.36 117 GLU A O 1
ATOM 888 N N . ALA A 1 118 ? 23.484 -47.364 20.790 1.00 28.47 118 ALA A N 1
ATOM 889 C CA . ALA A 1 118 ? 24.343 -47.721 19.623 1.00 28.47 118 ALA A CA 1
ATOM 890 C C . ALA A 1 118 ? 24.165 -48.972 18.693 1.00 28.47 118 ALA A C 1
ATOM 892 O O . ALA A 1 118 ? 23.659 -50.022 19.063 1.00 28.47 118 ALA A O 1
ATOM 893 N N . ALA A 1 119 ? 24.755 -48.805 17.483 1.00 28.25 119 ALA A N 1
ATOM 894 C CA . ALA A 1 119 ? 25.221 -49.770 16.451 1.00 28.25 119 ALA A CA 1
ATOM 895 C C . ALA A 1 119 ? 24.429 -49.959 15.114 1.00 28.25 119 ALA A C 1
ATOM 897 O O . ALA A 1 119 ? 23.242 -50.251 15.072 1.00 28.25 119 ALA A O 1
ATOM 898 N N . GLN A 1 120 ? 25.178 -49.776 14.012 1.00 29.44 120 GLN A N 1
ATOM 899 C CA . GLN A 1 120 ? 24.877 -49.658 12.561 1.00 29.44 120 GLN A CA 1
ATOM 900 C C . GLN A 1 120 ? 24.906 -51.028 11.786 1.00 29.44 120 GLN A C 1
ATOM 902 O O . GLN A 1 120 ? 24.985 -52.056 12.453 1.00 29.44 120 GLN A O 1
ATOM 907 N N . PRO A 1 121 ? 25.091 -51.119 10.433 1.00 54.38 121 PRO A N 1
ATOM 908 C CA . PRO A 1 121 ? 24.298 -50.630 9.270 1.00 54.38 121 PRO A CA 1
ATOM 909 C C . PRO A 1 121 ? 24.083 -51.682 8.128 1.00 54.38 121 PRO A C 1
ATOM 911 O O . PRO A 1 121 ? 24.800 -52.676 8.050 1.00 54.38 121 PRO A O 1
ATOM 914 N N . ALA A 1 122 ? 23.201 -51.412 7.143 1.00 28.81 122 ALA A N 1
ATOM 915 C CA . ALA A 1 122 ? 23.169 -52.068 5.807 1.00 28.81 122 ALA A CA 1
ATOM 916 C C . ALA A 1 122 ? 22.153 -51.358 4.861 1.00 28.81 122 ALA A C 1
ATOM 918 O O . ALA A 1 122 ? 21.114 -50.941 5.358 1.00 28.81 122 ALA A O 1
ATOM 919 N N . GLN A 1 123 ? 22.296 -51.185 3.532 1.00 31.95 123 GLN A N 1
ATOM 920 C CA . GLN A 1 123 ? 23.382 -51.410 2.553 1.00 31.95 123 GLN A CA 1
ATOM 921 C C . GLN A 1 123 ? 23.350 -50.294 1.476 1.00 31.95 123 GLN A C 1
ATOM 923 O O . GLN A 1 123 ? 22.293 -49.720 1.216 1.00 31.95 123 GLN A O 1
ATOM 928 N N . ALA A 1 124 ? 24.480 -50.009 0.818 1.00 32.00 124 ALA A N 1
ATOM 929 C CA . ALA A 1 124 ? 24.582 -48.981 -0.226 1.00 32.00 124 ALA A CA 1
ATOM 930 C C . ALA A 1 124 ? 24.396 -49.538 -1.653 1.00 32.00 124 ALA A C 1
ATOM 932 O O . ALA A 1 124 ? 24.880 -50.621 -1.981 1.00 32.00 124 ALA A O 1
ATOM 933 N N . ARG A 1 125 ? 23.753 -48.750 -2.524 1.00 36.06 125 ARG A N 1
ATOM 934 C CA . ARG A 1 125 ? 23.815 -48.896 -3.992 1.00 36.06 125 ARG A CA 1
ATOM 935 C C . ARG A 1 125 ? 25.144 -48.280 -4.483 1.00 36.06 125 ARG A C 1
ATOM 937 O O . ARG A 1 125 ? 25.618 -47.370 -3.804 1.00 36.06 125 ARG A O 1
ATOM 944 N N . PRO A 1 126 ? 25.758 -48.726 -5.601 1.00 38.78 126 PRO A N 1
ATOM 945 C CA . PRO A 1 126 ? 27.036 -48.166 -6.048 1.00 38.78 126 PRO A CA 1
ATOM 946 C C . PRO A 1 126 ? 26.950 -46.647 -6.233 1.00 38.78 126 PRO A C 1
ATOM 948 O O . PRO A 1 126 ? 26.052 -46.168 -6.928 1.00 38.78 126 PRO A O 1
ATOM 951 N N . GLU A 1 127 ? 27.852 -45.894 -5.600 1.00 45.78 127 GLU A N 1
ATOM 952 C CA . GLU A 1 127 ? 27.932 -44.451 -5.828 1.00 45.78 127 GLU A CA 1
ATOM 953 C C . GLU A 1 127 ? 28.576 -44.180 -7.200 1.00 45.78 127 GLU A C 1
ATOM 955 O O . GLU A 1 127 ? 29.607 -44.786 -7.504 1.00 45.78 127 GLU A O 1
ATOM 960 N N . PRO A 1 128 ? 27.993 -43.298 -8.038 1.00 53.09 128 PRO A N 1
ATOM 961 C CA . PRO A 1 128 ? 28.627 -42.868 -9.281 1.00 53.09 128 PRO A CA 1
ATOM 962 C C . PRO A 1 128 ? 29.888 -42.049 -8.983 1.00 53.09 128 PRO A C 1
ATOM 964 O O . PRO A 1 128 ? 29.988 -41.406 -7.934 1.00 53.09 128 PRO A O 1
ATOM 967 N N . ASP A 1 129 ? 30.841 -42.053 -9.916 1.00 55.50 129 ASP A N 1
ATOM 968 C CA . ASP A 1 129 ? 32.141 -41.405 -9.738 1.00 55.50 129 ASP A CA 1
ATOM 969 C C . ASP A 1 129 ? 31.970 -39.891 -9.442 1.00 55.50 129 ASP A C 1
ATOM 971 O O . ASP A 1 129 ? 31.228 -39.203 -10.154 1.00 55.50 129 ASP A O 1
ATOM 975 N N . PRO A 1 130 ? 32.643 -39.323 -8.415 1.00 56.09 130 PRO A N 1
ATOM 976 C CA . PRO A 1 130 ? 32.587 -37.890 -8.100 1.00 56.09 130 PRO A CA 1
ATOM 977 C C . PRO A 1 130 ? 32.951 -36.951 -9.264 1.00 56.09 130 PRO A C 1
ATOM 979 O O . PRO A 1 130 ? 32.590 -35.770 -9.254 1.00 56.09 130 PRO A O 1
ATOM 982 N N . SER A 1 131 ? 33.664 -37.447 -10.276 1.00 53.38 131 SER A N 1
ATOM 983 C CA . SER A 1 131 ? 33.968 -36.712 -11.502 1.00 53.38 131 SER A CA 1
ATOM 984 C C . SER A 1 131 ? 32.757 -36.546 -12.431 1.00 53.38 131 SER A C 1
ATOM 986 O O . SER A 1 131 ? 32.714 -35.550 -13.154 1.00 53.38 131 SER A O 1
ATOM 988 N N . GLU A 1 132 ? 31.729 -37.397 -12.359 1.00 68.06 132 GLU A N 1
ATOM 989 C CA . GLU A 1 132 ? 30.595 -37.415 -13.301 1.00 68.06 132 GLU A CA 1
ATOM 990 C C . GLU A 1 132 ? 29.435 -36.474 -12.935 1.00 68.06 132 GLU A C 1
ATOM 992 O O . GLU A 1 132 ? 28.578 -36.203 -13.777 1.00 68.06 132 GLU A O 1
ATOM 997 N N . TYR A 1 133 ? 29.394 -35.917 -11.718 1.00 74.69 133 TYR A N 1
ATOM 998 C CA . TYR A 1 133 ? 28.295 -35.048 -11.272 1.00 74.69 133 TYR A CA 1
ATOM 999 C C . TYR A 1 133 ? 28.746 -33.741 -10.605 1.00 74.69 133 TYR A C 1
ATOM 1001 O O . TYR A 1 133 ? 29.900 -33.555 -10.217 1.00 74.69 133 TYR A O 1
ATOM 1009 N N . THR A 1 134 ? 27.811 -32.799 -10.485 1.00 73.25 134 THR A N 1
ATOM 1010 C CA . THR A 1 134 ? 27.898 -31.623 -9.607 1.00 73.25 134 THR A CA 1
ATOM 1011 C C . THR A 1 134 ? 26.774 -31.666 -8.571 1.00 73.25 134 THR A C 1
ATOM 1013 O O . THR A 1 134 ? 25.762 -32.332 -8.783 1.00 73.25 134 THR A O 1
ATOM 1016 N N . VAL A 1 135 ? 26.933 -30.999 -7.428 1.00 73.88 135 VAL A N 1
ATOM 1017 C CA . VAL A 1 135 ? 25.916 -30.986 -6.364 1.00 73.88 135 VAL A CA 1
ATOM 1018 C C . VAL A 1 135 ? 25.182 -29.654 -6.373 1.00 73.88 135 VAL A C 1
ATOM 1020 O O . VAL A 1 135 ? 25.734 -28.619 -6.004 1.00 73.88 135 VAL A O 1
ATOM 1023 N N . HIS A 1 136 ? 23.908 -29.694 -6.745 1.00 74.56 136 HIS A N 1
ATOM 1024 C CA . HIS A 1 136 ? 23.006 -28.562 -6.636 1.00 74.56 136 HIS A CA 1
ATOM 1025 C C . HIS A 1 136 ? 22.278 -28.601 -5.282 1.00 74.56 136 HIS A C 1
ATOM 1027 O O . HIS A 1 136 ? 21.800 -29.648 -4.851 1.00 74.56 136 HIS A O 1
ATOM 1033 N N . THR A 1 137 ? 22.199 -27.461 -4.592 1.00 71.94 137 THR A N 1
ATOM 1034 C CA . THR A 1 137 ? 21.443 -27.323 -3.335 1.00 71.94 137 THR A CA 1
ATOM 1035 C C . THR A 1 137 ? 20.166 -26.546 -3.619 1.00 71.94 137 THR A C 1
ATOM 1037 O O . THR A 1 137 ? 20.250 -25.352 -3.902 1.00 71.94 137 THR A O 1
ATOM 1040 N N . VAL A 1 138 ? 19.018 -27.222 -3.516 1.00 63.53 138 VAL A N 1
ATOM 1041 C CA . VAL A 1 138 ? 17.681 -26.691 -3.828 1.00 63.53 138 VAL A CA 1
ATOM 1042 C C . VAL A 1 138 ? 17.425 -25.412 -3.028 1.00 63.53 138 VAL A C 1
ATOM 1044 O O . VAL A 1 138 ? 17.428 -25.431 -1.790 1.00 63.53 138 VAL A O 1
ATOM 1047 N N . LYS A 1 139 ? 17.226 -24.286 -3.715 1.00 55.59 139 LYS A N 1
ATOM 1048 C CA . LYS A 1 139 ? 16.938 -22.986 -3.097 1.00 55.59 139 LYS A CA 1
ATOM 1049 C C . LYS A 1 139 ? 15.459 -22.868 -2.708 1.00 55.59 139 LYS A C 1
ATOM 1051 O O . LYS A 1 139 ? 14.677 -23.811 -2.801 1.00 55.59 139 LYS A O 1
ATOM 1056 N N . TRP A 1 140 ? 15.071 -21.701 -2.198 1.00 39.53 140 TRP A N 1
ATOM 1057 C CA . TRP A 1 140 ? 13.657 -21.343 -2.087 1.00 39.53 140 TRP A CA 1
ATOM 1058 C C . TRP A 1 140 ? 13.004 -21.348 -3.476 1.00 39.53 140 TRP A C 1
ATOM 1060 O O . TRP A 1 140 ? 13.606 -20.856 -4.426 1.00 39.53 140 TRP A O 1
ATOM 1070 N N . PHE A 1 141 ? 11.790 -21.899 -3.561 1.00 44.66 141 PHE A N 1
ATOM 1071 C CA . PHE A 1 141 ? 10.948 -21.948 -4.765 1.00 44.66 141 PHE A CA 1
ATOM 1072 C C . PHE A 1 141 ? 11.555 -22.643 -6.008 1.00 44.66 141 PHE A C 1
ATOM 1074 O O . PHE A 1 141 ? 10.987 -22.554 -7.089 1.00 44.66 141 PHE A O 1
ATOM 1081 N N . GLU A 1 142 ? 12.654 -23.396 -5.866 1.00 56.56 142 GLU A N 1
ATOM 1082 C CA . GLU A 1 142 ? 13.123 -24.331 -6.900 1.00 56.56 142 GLU A CA 1
ATOM 1083 C C . GLU A 1 142 ? 12.444 -25.705 -6.726 1.00 56.56 142 GLU A C 1
ATOM 1085 O O . GLU A 1 142 ? 12.465 -26.287 -5.639 1.00 56.56 142 GLU A O 1
ATOM 1090 N N . ASP A 1 143 ? 11.884 -26.243 -7.811 1.00 77.19 143 ASP A N 1
ATOM 1091 C CA . ASP A 1 143 ? 11.404 -27.624 -7.939 1.00 77.19 143 ASP A CA 1
ATOM 1092 C C . ASP A 1 143 ? 12.268 -28.426 -8.933 1.00 77.19 143 ASP A C 1
ATOM 1094 O O . ASP A 1 143 ? 13.186 -27.888 -9.563 1.00 77.19 143 ASP A O 1
ATOM 1098 N N . LEU A 1 144 ? 12.006 -29.732 -9.085 1.00 75.50 144 LEU A N 1
ATOM 1099 C CA . LEU A 1 144 ? 12.794 -30.567 -10.001 1.00 75.50 144 LEU A CA 1
ATOM 1100 C C . LEU A 1 144 ? 12.711 -30.093 -11.454 1.00 75.50 144 LEU A C 1
ATOM 1102 O O . LEU A 1 144 ? 13.735 -30.129 -12.127 1.00 75.50 144 LEU A O 1
ATOM 1106 N N . GLY A 1 145 ? 11.560 -29.608 -11.928 1.00 66.31 145 GLY A N 1
ATOM 1107 C CA . GLY A 1 145 ? 11.404 -29.108 -13.297 1.00 66.31 145 GLY A CA 1
ATOM 1108 C C . GLY A 1 145 ? 12.197 -27.827 -13.559 1.00 66.31 145 GLY A C 1
ATOM 1109 O O . GLY A 1 145 ? 12.800 -27.646 -14.619 1.00 66.31 145 GLY A O 1
ATOM 1110 N N . SER A 1 146 ? 12.270 -26.930 -12.579 1.00 61.28 146 SER A N 1
ATOM 1111 C CA . SER A 1 146 ? 13.065 -25.700 -12.656 1.00 61.28 146 SER A CA 1
ATOM 1112 C C . SER A 1 146 ? 14.564 -25.986 -12.583 1.00 61.28 146 SER A C 1
ATOM 1114 O O . SER A 1 146 ? 15.342 -25.378 -13.321 1.00 61.28 146 SER A O 1
ATOM 1116 N N . ILE A 1 147 ? 14.981 -26.964 -11.774 1.00 76.38 147 ILE A N 1
ATOM 1117 C CA . ILE A 1 147 ? 16.385 -27.388 -11.711 1.00 76.38 147 ILE A CA 1
ATOM 1118 C C . ILE A 1 147 ? 16.778 -28.186 -12.965 1.00 76.38 147 ILE A C 1
ATOM 1120 O O . ILE A 1 147 ? 17.861 -27.975 -13.507 1.00 76.38 147 ILE A O 1
ATOM 1124 N N . ALA A 1 148 ? 15.898 -29.042 -13.485 1.00 78.06 148 ALA A N 1
ATOM 1125 C CA . ALA A 1 148 ? 16.115 -29.793 -14.718 1.00 78.06 148 ALA A CA 1
ATOM 1126 C C . ALA A 1 148 ? 16.361 -28.852 -15.910 1.00 78.06 148 ALA A C 1
ATOM 1128 O O . ALA A 1 148 ? 17.399 -28.951 -16.567 1.00 78.06 148 ALA A O 1
ATOM 1129 N N . ARG A 1 149 ? 15.484 -27.853 -16.100 1.00 76.12 149 ARG A N 1
ATOM 1130 C CA . ARG A 1 149 ? 15.642 -26.794 -17.115 1.00 76.12 149 ARG A CA 1
ATOM 1131 C C . ARG A 1 149 ? 16.964 -26.033 -16.966 1.00 76.12 149 ARG A C 1
ATOM 1133 O O . ARG A 1 149 ? 17.675 -25.839 -17.946 1.00 76.12 149 ARG A O 1
ATOM 1140 N N . LYS A 1 150 ? 17.329 -25.657 -15.737 1.00 72.94 150 LYS A N 1
ATOM 1141 C CA . LYS A 1 150 ? 18.567 -24.925 -15.409 1.00 72.94 150 LYS A CA 1
ATOM 1142 C C . LYS A 1 150 ? 19.858 -25.670 -15.764 1.00 72.94 150 LYS A C 1
ATOM 1144 O O . LYS A 1 150 ? 20.871 -25.019 -16.008 1.00 72.94 150 LYS A O 1
ATOM 1149 N N . TYR A 1 151 ? 19.832 -27.002 -15.782 1.00 72.38 151 TYR A N 1
ATOM 1150 C CA . TYR A 1 151 ? 20.991 -27.846 -16.093 1.00 72.38 151 TYR A CA 1
ATOM 1151 C C . TYR A 1 151 ? 20.847 -28.642 -17.404 1.00 72.38 151 TYR A C 1
ATOM 1153 O O . TYR A 1 151 ? 21.646 -29.541 -17.650 1.00 72.38 151 TYR A O 1
ATOM 1161 N N . GLY A 1 152 ? 19.859 -28.325 -18.252 1.00 65.88 152 GLY A N 1
ATOM 1162 C CA . GLY A 1 152 ? 19.683 -28.975 -19.558 1.00 65.88 152 GLY A CA 1
ATOM 1163 C C . GLY A 1 152 ? 19.371 -30.474 -19.475 1.00 65.88 152 GLY A C 1
ATOM 1164 O O . GLY A 1 152 ? 19.851 -31.252 -20.294 1.00 65.88 152 GLY A O 1
ATOM 1165 N N . THR A 1 153 ? 18.605 -30.890 -18.465 1.00 76.62 153 THR A N 1
ATOM 1166 C CA . THR A 1 153 ? 18.222 -32.289 -18.212 1.00 76.62 153 THR A CA 1
ATOM 1167 C C . THR A 1 153 ? 16.709 -32.404 -17.971 1.00 76.62 153 THR A C 1
ATOM 1169 O O . THR A 1 153 ? 15.988 -31.414 -18.101 1.00 76.62 153 THR A O 1
ATOM 1172 N N . THR A 1 154 ? 16.200 -33.592 -17.634 1.00 77.25 154 THR A N 1
ATOM 1173 C CA . THR A 1 154 ? 14.776 -33.833 -17.331 1.00 77.25 154 THR A CA 1
ATOM 1174 C C . THR A 1 154 ? 14.550 -34.183 -15.860 1.00 77.25 154 THR A C 1
ATOM 1176 O O . THR A 1 154 ? 15.463 -34.629 -15.160 1.00 77.25 154 THR A O 1
ATOM 1179 N N . GLU A 1 155 ? 13.315 -34.004 -15.379 1.00 79.25 155 GLU A N 1
ATOM 1180 C CA . GLU A 1 155 ? 12.922 -34.422 -14.027 1.00 79.25 155 GLU A CA 1
ATOM 1181 C C . GLU A 1 155 ? 13.178 -35.911 -13.799 1.00 79.25 155 GLU A C 1
ATOM 1183 O O . GLU A 1 155 ? 13.766 -36.276 -12.787 1.00 79.25 155 GLU A O 1
ATOM 1188 N N . ASP A 1 156 ? 12.795 -36.763 -14.752 1.00 73.56 156 ASP A N 1
ATOM 1189 C CA . ASP A 1 156 ? 12.916 -38.214 -14.611 1.00 73.56 156 ASP A CA 1
ATOM 1190 C C . ASP A 1 156 ? 14.390 -38.659 -14.534 1.00 73.56 156 ASP A C 1
ATOM 1192 O O . ASP A 1 156 ? 14.718 -39.555 -13.752 1.00 73.56 156 ASP A O 1
ATOM 1196 N N . ILE A 1 157 ? 15.306 -37.975 -15.242 1.00 73.25 157 ILE A N 1
ATOM 1197 C CA . ILE A 1 157 ? 16.756 -38.176 -15.079 1.00 73.25 157 ILE A CA 1
ATOM 1198 C C . ILE A 1 157 ? 17.195 -37.769 -13.667 1.00 73.25 157 ILE A C 1
ATOM 1200 O O . ILE A 1 157 ? 17.901 -38.535 -13.014 1.00 73.25 157 ILE A O 1
ATOM 1204 N N . LEU A 1 158 ? 16.772 -36.606 -13.156 1.00 79.56 158 LEU A N 1
ATOM 1205 C CA . LEU A 1 158 ? 17.136 -36.175 -11.799 1.00 79.56 158 LEU A CA 1
ATOM 1206 C C . LEU A 1 158 ? 16.582 -37.108 -10.714 1.00 79.56 158 LEU A C 1
ATOM 1208 O O . LEU A 1 158 ? 17.287 -37.383 -9.742 1.00 79.56 158 LEU A O 1
ATOM 1212 N N . ILE A 1 159 ? 15.364 -37.620 -10.889 1.00 79.81 159 ILE A N 1
ATOM 1213 C CA . ILE A 1 159 ? 14.709 -38.584 -9.995 1.00 79.81 159 ILE A CA 1
ATOM 1214 C C . ILE A 1 159 ? 15.496 -39.893 -9.971 1.00 79.81 159 ILE A C 1
ATOM 1216 O O . ILE A 1 159 ? 15.904 -40.337 -8.896 1.00 79.81 159 ILE A O 1
ATOM 1220 N N . ALA A 1 160 ? 15.783 -40.470 -11.142 1.00 73.06 160 ALA A N 1
ATOM 1221 C CA . ALA A 1 160 ? 16.533 -41.717 -11.259 1.00 73.06 160 ALA A CA 1
ATOM 1222 C C . ALA A 1 160 ? 17.971 -41.587 -10.723 1.00 73.06 160 ALA A C 1
ATOM 1224 O O . ALA A 1 160 ? 18.421 -42.438 -9.957 1.00 73.06 160 ALA A O 1
ATOM 1225 N N . TYR A 1 161 ? 18.669 -40.498 -11.064 1.00 77.19 161 TYR A N 1
ATOM 1226 C CA . TYR A 1 161 ? 20.065 -40.255 -10.675 1.00 77.19 161 TYR A CA 1
ATOM 1227 C C . TYR A 1 161 ? 20.242 -39.995 -9.168 1.00 77.19 161 TYR A C 1
ATOM 1229 O O . TYR A 1 161 ? 21.314 -40.226 -8.610 1.00 77.19 161 TYR A O 1
ATOM 1237 N N . ASN A 1 162 ? 19.190 -39.527 -8.489 1.00 79.38 162 ASN A N 1
ATOM 1238 C CA . ASN A 1 162 ? 19.201 -39.265 -7.046 1.00 79.38 162 ASN A CA 1
ATOM 1239 C C . ASN A 1 162 ? 18.434 -40.300 -6.215 1.00 79.38 162 ASN A C 1
ATOM 1241 O O . ASN A 1 162 ? 18.439 -40.195 -4.990 1.00 79.38 162 ASN A O 1
ATOM 1245 N N . GLY A 1 163 ? 17.789 -41.284 -6.850 1.00 77.38 163 GLY A N 1
ATOM 1246 C CA . GLY A 1 163 ? 16.942 -42.262 -6.165 1.00 77.38 163 GLY A CA 1
ATOM 1247 C C . GLY A 1 163 ? 15.742 -41.628 -5.455 1.00 77.38 163 GLY A C 1
ATOM 1248 O O . GLY A 1 163 ? 15.389 -42.061 -4.363 1.00 77.38 163 GLY A O 1
ATOM 1249 N N . LEU A 1 164 ? 15.149 -40.575 -6.028 1.00 76.94 164 LEU A N 1
ATOM 1250 C CA . LEU A 1 164 ? 14.003 -39.895 -5.420 1.00 76.94 164 LEU A CA 1
ATOM 1251 C C . LEU A 1 164 ? 12.730 -40.731 -5.593 1.00 76.94 164 LEU A C 1
ATOM 1253 O O . LEU A 1 164 ? 12.406 -41.169 -6.691 1.00 76.94 164 LEU A O 1
ATOM 1257 N N . GLU A 1 165 ? 11.962 -40.893 -4.519 1.00 71.88 165 GLU A N 1
ATOM 1258 C CA . GLU A 1 165 ? 10.683 -41.621 -4.549 1.00 71.88 165 GLU A CA 1
ATOM 1259 C C . GLU A 1 165 ? 9.507 -40.752 -5.039 1.00 71.88 165 GLU A C 1
ATOM 1261 O O . GLU A 1 165 ? 8.402 -41.246 -5.253 1.00 71.88 165 GLU A O 1
ATOM 1266 N N . SER A 1 166 ? 9.712 -39.440 -5.213 1.00 71.31 166 SER A N 1
ATOM 1267 C CA . SER A 1 166 ? 8.682 -38.521 -5.708 1.00 71.31 166 SER A CA 1
ATOM 1268 C C . SER A 1 166 ? 9.273 -37.284 -6.390 1.00 71.31 166 SER A C 1
ATOM 1270 O O . SER A 1 166 ? 10.445 -36.959 -6.206 1.00 71.31 166 SER A O 1
ATOM 1272 N N . ARG A 1 167 ? 8.423 -36.536 -7.109 1.00 72.50 167 ARG A N 1
ATOM 1273 C CA . ARG A 1 167 ? 8.772 -35.240 -7.722 1.00 72.50 167 ARG A CA 1
ATOM 1274 C C . ARG A 1 167 ? 9.014 -34.100 -6.717 1.00 72.50 167 ARG A C 1
ATOM 1276 O O . ARG A 1 167 ? 9.443 -33.019 -7.109 1.00 72.50 167 ARG A O 1
ATOM 1283 N N . LYS A 1 168 ? 8.717 -34.300 -5.426 1.00 65.69 168 LYS A N 1
ATOM 1284 C CA . LYS A 1 168 ? 8.857 -33.255 -4.402 1.00 65.69 168 LYS A CA 1
ATOM 1285 C C . LYS A 1 168 ? 10.300 -33.176 -3.912 1.00 65.69 168 LYS A C 1
ATOM 1287 O O . LYS A 1 168 ? 10.814 -34.140 -3.351 1.00 65.69 168 LYS A O 1
ATOM 1292 N N . VAL A 1 169 ? 10.907 -31.999 -4.053 1.00 70.25 169 VAL A N 1
ATOM 1293 C CA . VAL A 1 169 ? 12.180 -31.654 -3.410 1.00 70.25 169 VAL A CA 1
ATOM 1294 C C . VAL A 1 169 ? 11.966 -30.709 -2.235 1.00 70.25 169 VAL A C 1
ATOM 1296 O O . VAL A 1 169 ? 11.148 -29.791 -2.284 1.00 70.25 169 VAL A O 1
ATOM 1299 N N . SER A 1 170 ? 12.720 -30.942 -1.167 1.00 56.84 170 SER A N 1
ATOM 1300 C CA . SER A 1 170 ? 12.741 -30.098 0.024 1.00 56.84 170 SER A CA 1
ATOM 1301 C C . SER A 1 170 ? 13.788 -28.996 -0.111 1.00 56.84 170 SER A C 1
ATOM 1303 O O . SER A 1 170 ? 14.869 -29.189 -0.669 1.00 56.84 170 SER A O 1
ATOM 1305 N N . ARG A 1 171 ? 13.512 -27.826 0.466 1.00 53.41 171 ARG A N 1
ATOM 1306 C CA . ARG A 1 171 ? 14.480 -26.720 0.507 1.00 53.41 171 ARG A CA 1
ATOM 1307 C C . ARG A 1 171 ? 15.785 -27.157 1.183 1.00 53.41 171 ARG A C 1
ATOM 1309 O O . ARG A 1 171 ? 15.764 -27.831 2.209 1.00 53.41 171 ARG A O 1
ATOM 1316 N N . ARG A 1 172 ? 16.919 -26.731 0.621 1.00 49.91 172 ARG A N 1
ATOM 1317 C CA . ARG A 1 172 ? 18.297 -27.129 0.979 1.00 49.91 172 ARG A CA 1
ATOM 1318 C C . ARG A 1 172 ? 18.632 -28.612 0.761 1.00 49.91 172 ARG A C 1
ATOM 1320 O O . ARG A 1 172 ? 19.741 -29.020 1.109 1.00 49.91 172 ARG A O 1
ATOM 1327 N N . GLN A 1 173 ? 17.748 -29.407 0.152 1.00 69.94 173 GLN A N 1
ATOM 1328 C CA . GLN A 1 173 ? 18.096 -30.749 -0.315 1.00 69.94 173 GLN A CA 1
ATOM 1329 C C . GLN A 1 173 ? 19.244 -30.650 -1.324 1.00 69.94 173 GLN A C 1
ATOM 1331 O O . GLN A 1 173 ? 19.251 -29.788 -2.203 1.00 69.94 173 GLN A O 1
ATOM 1336 N N . LYS A 1 174 ? 20.240 -31.522 -1.180 1.00 74.81 174 LYS A N 1
ATOM 1337 C CA . LYS A 1 174 ? 21.328 -31.656 -2.147 1.00 74.81 174 LYS A CA 1
ATOM 1338 C C . LYS A 1 174 ? 20.924 -32.705 -3.170 1.00 74.81 174 LYS A C 1
ATOM 1340 O O . LYS A 1 174 ? 20.698 -33.850 -2.790 1.00 74.81 174 LYS A O 1
ATOM 1345 N N . ILE A 1 175 ? 20.856 -32.317 -4.438 1.00 79.88 175 ILE A N 1
ATOM 1346 C CA . ILE A 1 175 ? 20.662 -33.241 -5.553 1.00 79.88 175 ILE A CA 1
ATOM 1347 C C . ILE A 1 175 ? 21.899 -33.229 -6.454 1.00 79.88 175 ILE A C 1
ATOM 1349 O O . ILE A 1 175 ? 22.474 -32.182 -6.762 1.00 79.88 175 ILE A O 1
ATOM 1353 N N . ARG A 1 176 ? 22.349 -34.424 -6.826 1.00 78.69 176 ARG A N 1
ATOM 1354 C CA . ARG A 1 176 ? 23.429 -34.680 -7.773 1.00 78.69 176 ARG A CA 1
ATOM 1355 C C . ARG A 1 176 ? 22.887 -34.444 -9.187 1.00 78.69 176 ARG A C 1
ATOM 1357 O O . ARG A 1 176 ? 21.861 -35.010 -9.559 1.00 78.69 176 ARG A O 1
ATOM 1364 N N . ILE A 1 177 ? 23.569 -33.609 -9.959 1.00 81.81 177 ILE A N 1
ATOM 1365 C CA . ILE A 1 177 ? 23.264 -33.305 -11.357 1.00 81.81 177 ILE A CA 1
ATOM 1366 C C . ILE A 1 177 ? 24.371 -33.938 -12.217 1.00 81.81 177 ILE A C 1
ATOM 1368 O O . ILE A 1 177 ? 25.533 -33.565 -12.021 1.00 81.81 177 ILE A O 1
ATOM 1372 N N . PRO A 1 178 ? 24.077 -34.871 -13.139 1.00 72.06 178 PRO A N 1
ATOM 1373 C CA . PRO A 1 178 ? 25.094 -35.433 -14.028 1.00 72.06 178 PRO A CA 1
ATOM 1374 C C . PRO A 1 178 ? 25.666 -34.352 -14.959 1.00 72.06 178 PRO A C 1
ATOM 1376 O O . PRO A 1 178 ? 24.919 -33.551 -15.518 1.00 72.06 178 PRO A O 1
ATOM 1379 N N . LYS A 1 179 ? 26.992 -34.329 -15.147 1.00 61.12 179 LYS A N 1
ATOM 1380 C CA . LYS A 1 179 ? 27.686 -33.382 -16.048 1.00 61.12 179 LYS A CA 1
ATOM 1381 C C . LYS A 1 179 ? 27.478 -33.705 -17.528 1.00 61.12 179 LYS A C 1
ATOM 1383 O O . LYS A 1 179 ? 27.621 -32.826 -18.372 1.00 61.12 179 LYS A O 1
ATOM 1388 N N . HIS A 1 180 ? 27.121 -34.951 -17.824 1.00 53.47 180 HIS A N 1
ATOM 1389 C CA . HIS A 1 180 ? 26.736 -35.419 -19.147 1.00 53.47 180 HIS A CA 1
ATOM 1390 C C . HIS A 1 180 ? 25.355 -36.082 -19.041 1.00 53.47 180 HIS A C 1
ATOM 1392 O O . HIS A 1 180 ? 25.284 -37.284 -18.779 1.00 53.47 180 HIS A O 1
ATOM 1398 N N . PRO A 1 181 ? 24.243 -35.338 -19.198 1.00 48.12 181 PRO A N 1
ATOM 1399 C CA . PRO A 1 181 ? 22.951 -35.968 -19.421 1.00 48.12 181 PRO A CA 1
ATOM 1400 C C . PRO A 1 181 ? 23.032 -36.698 -20.765 1.00 48.12 181 PRO A C 1
ATOM 1402 O O . PRO A 1 181 ? 22.994 -36.079 -21.828 1.00 48.12 181 PRO A O 1
ATOM 1405 N N . ALA A 1 182 ? 23.219 -38.018 -20.720 1.00 40.81 182 ALA A N 1
ATOM 1406 C CA . ALA A 1 182 ? 23.210 -38.838 -21.920 1.00 40.81 182 ALA A CA 1
ATOM 1407 C C . ALA A 1 182 ? 21.874 -38.624 -22.642 1.00 40.81 182 ALA A C 1
ATOM 1409 O O . ALA A 1 182 ? 20.810 -38.780 -22.038 1.00 40.81 182 ALA A O 1
ATOM 1410 N N . ALA A 1 183 ? 21.934 -38.266 -23.925 1.00 34.94 183 ALA A N 1
ATOM 1411 C CA . ALA A 1 183 ? 20.763 -38.109 -24.775 1.00 34.94 183 ALA A CA 1
ATOM 1412 C C . ALA A 1 183 ? 20.143 -39.487 -25.063 1.00 34.94 183 ALA A C 1
ATOM 1414 O O . ALA A 1 183 ? 20.328 -40.064 -26.133 1.00 34.94 183 ALA A O 1
ATOM 1415 N N . VAL A 1 184 ? 19.436 -40.041 -24.076 1.00 33.16 184 VAL A N 1
ATOM 1416 C CA . VAL A 1 184 ? 18.692 -41.291 -24.217 1.00 33.16 184 VAL A CA 1
ATOM 1417 C C . VAL A 1 184 ? 17.406 -40.986 -24.970 1.00 33.16 184 VAL A C 1
ATOM 1419 O O . VAL A 1 184 ? 16.441 -40.453 -24.424 1.00 33.16 184 VAL A O 1
ATOM 1422 N N . THR A 1 185 ? 17.413 -41.328 -26.253 1.00 28.78 185 THR A N 1
ATOM 1423 C CA . THR A 1 185 ? 16.240 -41.298 -27.121 1.00 28.78 185 THR A CA 1
ATOM 1424 C C . THR A 1 185 ? 15.196 -42.269 -26.567 1.00 28.78 185 THR A C 1
ATOM 1426 O O . THR A 1 185 ? 15.406 -43.482 -26.578 1.00 28.78 185 THR A O 1
ATOM 1429 N N . VAL A 1 186 ? 14.069 -41.759 -26.064 1.00 29.11 186 VAL A N 1
ATOM 1430 C CA . VAL A 1 186 ? 12.975 -42.618 -25.592 1.00 29.11 186 VAL A CA 1
ATOM 1431 C C . VAL A 1 186 ? 12.219 -43.162 -26.800 1.00 29.11 186 VAL A C 1
ATOM 1433 O O . VAL A 1 186 ? 11.333 -42.514 -27.355 1.00 29.11 186 VAL A O 1
ATOM 1436 N N . VAL A 1 187 ? 12.570 -44.383 -27.201 1.00 27.16 187 VAL A N 1
ATOM 1437 C CA . VAL A 1 187 ? 11.756 -45.186 -28.117 1.00 27.16 187 VAL A CA 1
ATOM 1438 C C . VAL A 1 187 ? 10.441 -45.511 -27.409 1.00 27.16 187 VAL A C 1
ATOM 1440 O O . VAL A 1 187 ? 10.424 -46.248 -26.424 1.00 27.16 187 VAL A O 1
ATOM 1443 N N . THR A 1 188 ? 9.335 -44.959 -27.903 1.00 26.95 188 THR A N 1
ATOM 1444 C CA . THR A 1 188 ? 7.994 -45.288 -27.401 1.00 26.95 188 THR A CA 1
ATOM 1445 C C . THR A 1 188 ? 7.491 -46.557 -28.100 1.00 26.95 188 THR A C 1
ATOM 1447 O O . THR A 1 188 ? 7.493 -46.593 -29.331 1.00 26.95 188 THR A O 1
ATOM 1450 N N . PRO A 1 189 ? 7.059 -47.604 -27.371 1.00 27.14 189 PRO A N 1
ATOM 1451 C CA . PRO A 1 189 ? 6.474 -48.791 -27.983 1.00 27.14 189 PRO A CA 1
ATOM 1452 C C . PRO A 1 189 ? 5.039 -48.509 -28.453 1.00 27.14 189 PRO A C 1
ATOM 1454 O O . PRO A 1 189 ? 4.232 -47.939 -27.720 1.00 27.14 189 PRO A O 1
ATOM 1457 N N . ALA A 1 190 ? 4.712 -48.936 -29.672 1.00 28.22 190 ALA A N 1
ATOM 1458 C CA . ALA A 1 190 ? 3.384 -48.761 -30.251 1.00 28.22 190 ALA A CA 1
ATOM 1459 C C . ALA A 1 190 ? 2.376 -49.819 -29.749 1.00 28.22 190 ALA A C 1
ATOM 1461 O O . ALA A 1 190 ? 2.710 -51.007 -29.713 1.00 28.22 190 ALA A O 1
ATOM 1462 N N . PRO A 1 191 ? 1.115 -49.442 -29.473 1.00 31.84 191 PRO A N 1
ATOM 1463 C CA . PRO A 1 191 ? -0.034 -50.331 -29.596 1.00 31.84 191 PRO A CA 1
ATOM 1464 C C . PRO A 1 191 ? -0.501 -50.325 -31.060 1.00 31.84 191 PRO A C 1
ATOM 1466 O O . PRO A 1 191 ? -0.854 -49.276 -31.592 1.00 31.84 191 PRO A O 1
ATOM 1469 N N . GLY A 1 192 ? -0.488 -51.478 -31.728 1.00 29.06 192 GLY A N 1
ATOM 1470 C CA . GLY A 1 192 ? -0.922 -51.584 -33.126 1.00 29.06 192 GLY A CA 1
ATOM 1471 C C . GLY A 1 192 ? -2.339 -52.134 -33.286 1.00 29.06 192 GLY A C 1
ATOM 1472 O O . GLY A 1 192 ? -2.810 -52.866 -32.418 1.00 29.06 192 GLY A O 1
ATOM 1473 N N . GLN A 1 193 ? -2.953 -51.868 -34.444 1.00 29.22 193 GLN A N 1
ATOM 1474 C CA . GLN A 1 193 ? -3.484 -52.902 -35.350 1.00 29.22 193 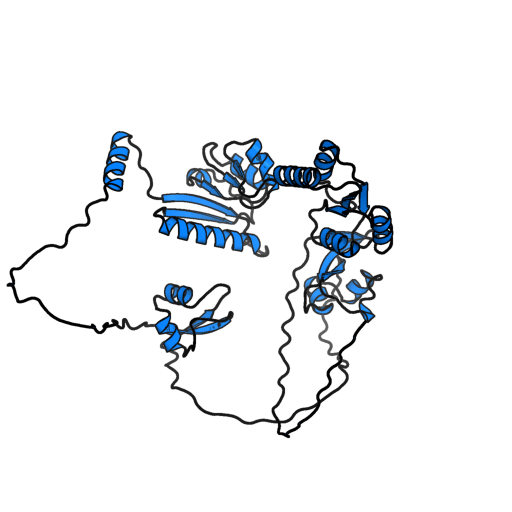GLN A CA 1
ATOM 1475 C C . GLN A 1 193 ? -3.887 -52.305 -36.720 1.00 29.22 193 GLN A C 1
ATOM 1477 O O . GLN A 1 193 ? -4.390 -51.190 -36.766 1.00 29.22 193 GLN A O 1
ATOM 1482 N N . ALA A 1 194 ? -3.587 -53.063 -37.789 1.00 28.14 194 ALA A N 1
ATOM 1483 C CA . ALA A 1 194 ? -4.307 -53.269 -39.068 1.00 28.14 194 ALA A CA 1
ATOM 1484 C C . ALA A 1 194 ? -5.402 -52.257 -39.521 1.00 28.14 194 ALA A C 1
ATOM 1486 O O . ALA A 1 194 ? -6.252 -51.875 -38.727 1.00 28.14 194 ALA A O 1
ATOM 1487 N N . ASP A 1 195 ? -5.535 -51.846 -40.793 1.00 29.36 195 ASP A N 1
ATOM 1488 C CA . ASP A 1 195 ? -4.980 -52.327 -42.080 1.00 29.36 195 ASP A CA 1
ATOM 1489 C C . ASP A 1 195 ? -4.905 -51.180 -43.115 1.00 29.36 195 ASP A C 1
ATOM 1491 O O . ASP A 1 195 ? -5.870 -50.428 -43.238 1.00 29.36 195 ASP A O 1
ATOM 1495 N N . VAL A 1 196 ? -3.855 -51.126 -43.953 1.00 27.80 196 VAL A N 1
ATOM 1496 C CA . VAL A 1 196 ? -3.922 -50.569 -45.329 1.00 27.80 196 VAL A CA 1
ATOM 1497 C C . VAL A 1 196 ? -2.900 -51.301 -46.231 1.00 27.80 196 VAL A C 1
ATOM 1499 O O . VAL A 1 196 ? -1.760 -51.479 -45.796 1.00 27.80 196 VAL A O 1
ATOM 1502 N N . PRO A 1 197 ? -3.248 -51.738 -47.462 1.00 29.88 197 PRO A N 1
ATOM 1503 C CA . PRO A 1 197 ? -2.286 -52.313 -48.409 1.00 29.88 197 PRO A CA 1
ATOM 1504 C C . PRO A 1 197 ? -1.317 -51.279 -49.005 1.00 29.88 197 PRO A C 1
ATOM 1506 O O . PRO A 1 197 ? -1.562 -50.077 -48.965 1.00 29.88 197 PRO A O 1
ATOM 1509 N N . ALA A 1 198 ? -0.224 -51.775 -49.586 1.00 37.62 198 ALA A N 1
ATOM 1510 C CA . ALA A 1 198 ? 0.864 -50.971 -50.134 1.00 37.62 198 ALA A CA 1
ATOM 1511 C C . ALA A 1 198 ? 0.473 -50.120 -51.356 1.00 37.62 198 ALA A C 1
ATOM 1513 O O . ALA A 1 198 ? -0.194 -50.608 -52.268 1.00 37.62 198 ALA A O 1
ATOM 1514 N N . GLU A 1 199 ? 1.040 -48.916 -51.434 1.00 30.95 199 GLU A N 1
ATOM 1515 C CA . GLU A 1 199 ? 1.209 -48.167 -52.681 1.00 30.95 199 GLU A CA 1
ATOM 1516 C C . GLU A 1 199 ? 2.639 -47.594 -52.741 1.00 30.95 199 GLU A C 1
ATOM 1518 O O . GLU A 1 199 ? 3.320 -47.491 -51.718 1.00 30.95 199 GLU A O 1
ATOM 1523 N N . GLN A 1 200 ? 3.155 -47.392 -53.953 1.00 32.38 200 GLN A N 1
ATOM 1524 C CA . GLN A 1 200 ? 4.590 -47.511 -54.246 1.00 32.38 200 GLN A CA 1
ATOM 1525 C C . GLN A 1 200 ? 5.400 -46.221 -54.041 1.00 32.38 200 GLN A C 1
ATOM 1527 O O . GLN A 1 200 ? 4.885 -45.110 -54.134 1.00 32.38 200 GLN A O 1
ATOM 1532 N N . GLU A 1 201 ? 6.705 -46.392 -53.812 1.00 41.44 201 GLU A N 1
ATOM 1533 C CA . GLU A 1 201 ? 7.687 -45.310 -53.697 1.00 41.44 201 GLU A CA 1
ATOM 1534 C C . GLU A 1 201 ? 7.771 -44.451 -54.972 1.00 41.44 201 GLU A C 1
ATOM 1536 O O . GLU A 1 201 ? 7.886 -44.974 -56.081 1.00 41.44 201 GLU A O 1
ATOM 1541 N N . ASN A 1 202 ? 7.838 -43.128 -54.802 1.00 34.16 202 ASN A N 1
ATOM 1542 C CA . ASN A 1 202 ? 8.474 -42.211 -55.750 1.00 34.16 202 ASN A CA 1
ATOM 1543 C C . ASN A 1 202 ? 9.058 -41.016 -54.952 1.00 34.16 202 ASN A C 1
ATOM 1545 O O . ASN A 1 202 ? 8.443 -40.624 -53.957 1.00 34.16 202 ASN A O 1
ATOM 1549 N N . PRO A 1 203 ? 10.245 -40.473 -55.292 1.00 47.38 203 PRO A N 1
ATOM 1550 C CA . PRO A 1 203 ? 11.029 -39.672 -54.349 1.00 47.38 203 PRO A CA 1
ATOM 1551 C C . PRO A 1 203 ? 10.782 -38.152 -54.430 1.00 47.38 203 PRO A C 1
ATOM 1553 O O . PRO A 1 203 ? 10.198 -37.647 -55.383 1.00 47.38 203 PRO A O 1
ATOM 1556 N N . GLU A 1 204 ? 11.321 -37.445 -53.429 1.00 45.62 204 GLU A N 1
ATOM 1557 C CA . GLU A 1 204 ? 11.482 -35.979 -53.344 1.00 45.62 204 GLU A CA 1
ATOM 1558 C C . GLU A 1 204 ? 10.196 -35.132 -53.256 1.00 45.62 204 GLU A C 1
ATOM 1560 O O . GLU A 1 204 ? 9.861 -34.349 -54.143 1.00 45.62 204 GLU A O 1
ATOM 1565 N N . ALA A 1 205 ? 9.553 -35.174 -52.084 1.00 33.28 205 ALA A N 1
ATOM 1566 C CA . ALA A 1 205 ? 8.781 -34.039 -51.579 1.00 33.28 205 ALA A CA 1
ATOM 1567 C C . ALA A 1 205 ? 9.655 -33.217 -50.616 1.00 33.28 205 ALA A C 1
ATOM 1569 O O . ALA A 1 205 ? 10.091 -33.717 -49.577 1.00 33.28 205 ALA A O 1
ATOM 1570 N N . GLN A 1 206 ? 9.915 -31.955 -50.962 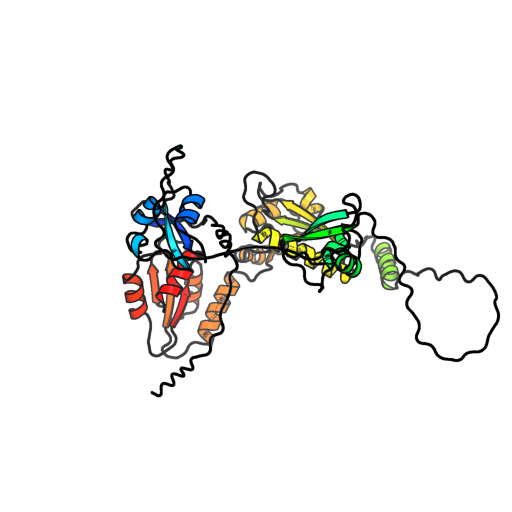1.00 37.56 206 GLN A N 1
ATOM 1571 C CA . GLN A 1 206 ? 10.490 -30.980 -50.032 1.00 37.56 206 GLN A CA 1
ATOM 1572 C C . GLN A 1 206 ? 9.510 -30.753 -48.870 1.00 37.56 206 GLN A C 1
ATOM 1574 O O . GLN A 1 206 ? 8.293 -30.783 -49.069 1.00 37.56 206 GLN A O 1
ATOM 1579 N N . ALA A 1 207 ? 10.028 -30.534 -47.658 1.00 35.16 207 ALA A N 1
ATOM 1580 C CA . ALA A 1 207 ? 9.188 -30.126 -46.534 1.00 35.16 207 ALA A CA 1
ATOM 1581 C C . ALA A 1 207 ? 8.462 -28.809 -46.885 1.00 35.16 207 ALA A C 1
ATOM 1583 O O . ALA A 1 207 ? 9.060 -27.974 -47.570 1.00 35.16 207 ALA A O 1
ATOM 1584 N N . PRO A 1 208 ? 7.209 -28.595 -46.441 1.00 41.69 208 PRO A N 1
ATOM 1585 C CA . PRO A 1 208 ? 6.547 -27.316 -46.654 1.00 41.69 208 PRO A CA 1
ATOM 1586 C C . PRO A 1 208 ? 7.351 -26.230 -45.939 1.00 41.69 208 PRO A C 1
ATOM 1588 O O . PRO A 1 208 ? 7.604 -26.357 -44.740 1.00 41.69 208 PRO A O 1
ATOM 1591 N N . GLU A 1 209 ? 7.739 -25.167 -46.645 1.00 47.84 209 GLU A N 1
ATOM 1592 C CA . GLU A 1 209 ? 8.172 -23.957 -45.949 1.00 47.84 209 GLU A CA 1
ATOM 1593 C C . GLU A 1 209 ? 6.986 -23.426 -45.138 1.00 47.84 209 GLU A C 1
ATOM 1595 O O . GLU A 1 209 ? 5.872 -23.295 -45.657 1.00 47.84 209 GLU A O 1
ATOM 1600 N N . GLU A 1 210 ? 7.216 -23.151 -43.854 1.00 51.81 210 GLU A N 1
ATOM 1601 C CA . GLU A 1 210 ? 6.228 -22.523 -42.983 1.00 51.81 210 GLU A CA 1
ATOM 1602 C C . GLU A 1 210 ? 5.984 -21.093 -43.482 1.00 51.81 210 GLU A C 1
ATOM 1604 O O . GLU A 1 210 ? 6.733 -20.162 -43.188 1.00 51.81 210 GLU A O 1
ATOM 1609 N N . GLY A 1 211 ? 4.948 -20.935 -44.310 1.00 58.69 211 GLY A N 1
ATOM 1610 C CA . GLY A 1 211 ? 4.519 -19.633 -44.803 1.00 58.69 211 GLY A CA 1
ATOM 1611 C C . GLY A 1 211 ? 4.127 -18.715 -43.647 1.00 58.69 211 GLY A C 1
ATOM 1612 O O . GLY A 1 211 ? 3.520 -19.164 -42.671 1.00 58.69 211 GLY A O 1
ATOM 1613 N N . LYS A 1 212 ? 4.455 -17.424 -43.781 1.00 61.84 212 LYS A N 1
ATOM 1614 C CA . LYS A 1 212 ? 4.083 -16.388 -42.809 1.00 61.84 212 LYS A CA 1
ATOM 1615 C C . LYS A 1 212 ? 2.591 -16.467 -42.498 1.00 61.84 212 LYS A C 1
ATOM 1617 O O . LYS A 1 212 ? 1.760 -16.668 -43.384 1.00 61.84 212 LYS A O 1
ATOM 1622 N N . THR A 1 213 ? 2.242 -16.282 -41.234 1.00 77.38 213 THR A N 1
ATOM 1623 C CA . THR A 1 213 ? 0.844 -16.218 -40.825 1.00 77.38 213 THR A CA 1
ATOM 1624 C C . THR A 1 213 ? 0.161 -15.006 -41.458 1.00 77.38 213 THR A C 1
ATOM 1626 O O . THR A 1 213 ? 0.774 -13.961 -41.681 1.00 77.38 213 THR A O 1
ATOM 1629 N N . LEU A 1 214 ? -1.156 -15.097 -41.666 1.00 68.38 214 LEU A N 1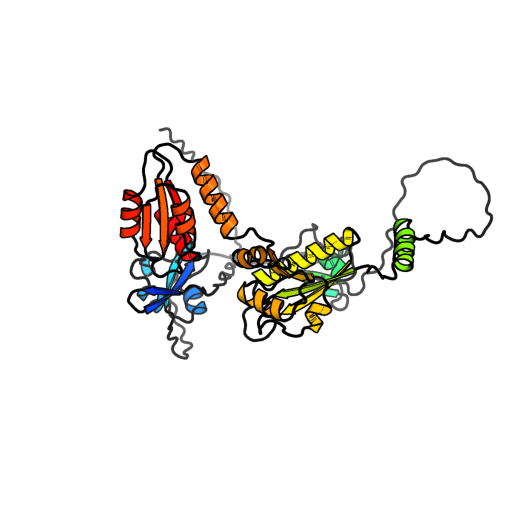
ATOM 1630 C CA . LEU A 1 214 ? -1.970 -13.972 -42.145 1.00 68.38 214 LEU A CA 1
ATOM 1631 C C . LEU A 1 214 ? -1.794 -12.708 -41.276 1.00 68.38 214 LEU A C 1
ATOM 1633 O O . LEU A 1 214 ? -1.930 -11.591 -41.769 1.00 68.38 214 LEU A O 1
ATOM 1637 N N . LEU A 1 215 ? -1.483 -12.874 -39.985 1.00 64.38 215 LEU A N 1
ATOM 1638 C CA . LEU A 1 215 ? -1.228 -11.768 -39.067 1.00 64.38 215 LEU A CA 1
ATOM 1639 C C . LEU A 1 215 ? 0.098 -11.055 -39.379 1.00 64.38 215 LEU A C 1
ATOM 1641 O O . LEU A 1 215 ? 0.148 -9.828 -39.345 1.00 64.38 215 LEU A O 1
ATOM 1645 N N . GLU A 1 216 ? 1.147 -11.805 -39.721 1.00 75.12 216 GLU A N 1
ATOM 1646 C CA . GLU A 1 216 ? 2.450 -11.270 -40.131 1.00 75.12 216 GLU A CA 1
ATOM 1647 C C . GLU A 1 216 ? 2.371 -10.591 -41.503 1.00 75.12 216 GLU A C 1
ATOM 1649 O O . GLU A 1 216 ? 2.880 -9.485 -41.653 1.00 75.12 216 GLU A O 1
ATOM 1654 N N . GLU A 1 217 ? 1.656 -11.171 -42.474 1.00 80.62 217 GLU A N 1
ATOM 1655 C CA . GLU A 1 217 ? 1.438 -10.540 -43.787 1.00 80.62 217 GLU A CA 1
ATOM 1656 C C . GLU A 1 217 ? 0.658 -9.218 -43.681 1.00 80.62 217 GLU A C 1
ATOM 1658 O O . GLU A 1 217 ? 1.022 -8.210 -44.295 1.00 80.62 217 GLU A O 1
ATOM 1663 N N . LEU A 1 218 ? -0.419 -9.195 -42.884 1.00 75.50 218 LEU A N 1
ATOM 1664 C CA . LEU A 1 218 ? -1.197 -7.979 -42.632 1.00 75.50 218 LEU A CA 1
ATOM 1665 C C . LEU A 1 218 ? -0.381 -6.931 -41.870 1.00 75.50 218 LEU A C 1
ATOM 1667 O O . LEU A 1 218 ? -0.536 -5.736 -42.129 1.00 75.50 218 LEU A O 1
ATOM 1671 N N . ARG A 1 219 ? 0.496 -7.370 -40.961 1.00 71.38 219 ARG A N 1
ATOM 1672 C CA . ARG A 1 219 ? 1.401 -6.497 -40.218 1.00 71.38 219 ARG A CA 1
ATOM 1673 C C . ARG A 1 219 ? 2.461 -5.884 -41.123 1.00 71.38 219 ARG A C 1
ATOM 1675 O O . ARG A 1 219 ? 2.528 -4.664 -41.161 1.00 71.38 219 ARG A O 1
ATOM 1682 N N . GLU A 1 220 ? 3.226 -6.670 -41.881 1.00 79.44 220 GLU A N 1
ATOM 1683 C CA . GLU A 1 220 ? 4.237 -6.148 -42.819 1.00 79.44 220 GLU A CA 1
ATOM 1684 C C . GLU A 1 220 ? 3.616 -5.145 -43.798 1.00 79.44 220 GLU A C 1
ATOM 1686 O O . GLU A 1 220 ? 4.133 -4.045 -43.991 1.00 79.44 220 GLU A O 1
ATOM 1691 N N . ARG A 1 221 ? 2.428 -5.461 -44.328 1.00 81.94 221 ARG A N 1
ATOM 1692 C CA . ARG A 1 221 ? 1.678 -4.549 -45.197 1.00 81.94 221 ARG A CA 1
ATOM 1693 C C . ARG A 1 221 ? 1.266 -3.249 -44.497 1.00 81.94 221 ARG A C 1
ATOM 1695 O O . ARG A 1 221 ? 1.247 -2.202 -45.141 1.00 81.94 221 ARG A O 1
ATOM 1702 N N . ALA A 1 222 ? 0.922 -3.294 -43.211 1.00 68.94 222 ALA A N 1
ATOM 1703 C CA . ALA A 1 222 ? 0.623 -2.101 -42.422 1.00 68.94 222 ALA A CA 1
ATOM 1704 C C . ALA A 1 222 ? 1.889 -1.292 -42.088 1.00 68.94 222 ALA A C 1
ATOM 1706 O O . ALA A 1 222 ? 1.832 -0.063 -42.117 1.00 68.94 222 ALA A O 1
ATOM 1707 N N . GLU A 1 223 ? 3.020 -1.954 -41.824 1.00 81.00 223 GLU A N 1
ATOM 1708 C CA . GLU A 1 223 ? 4.316 -1.307 -41.577 1.00 81.00 223 GLU A CA 1
ATOM 1709 C C . GLU A 1 223 ? 4.787 -0.513 -42.802 1.00 81.00 223 GLU A C 1
ATOM 1711 O O . GLU A 1 223 ? 5.096 0.676 -42.682 1.00 81.00 223 GLU A O 1
ATOM 1716 N N . ASP A 1 224 ? 4.731 -1.127 -43.989 1.00 81.31 224 ASP A N 1
ATOM 1717 C CA . ASP A 1 224 ? 5.055 -0.482 -45.267 1.00 81.31 224 ASP A CA 1
ATOM 1718 C C . ASP A 1 224 ? 4.083 0.662 -45.606 1.00 81.31 224 ASP A C 1
ATOM 1720 O O . ASP A 1 224 ? 4.508 1.746 -46.010 1.00 81.31 224 ASP A O 1
ATOM 1724 N N . MET A 1 225 ? 2.769 0.461 -45.427 1.00 75.44 225 MET A N 1
ATOM 1725 C CA . MET A 1 225 ? 1.764 1.487 -45.752 1.00 75.44 225 MET A CA 1
ATOM 1726 C C . MET A 1 225 ? 1.812 2.712 -44.830 1.00 75.44 225 MET A C 1
ATOM 1728 O O . MET A 1 225 ? 1.453 3.808 -45.263 1.00 75.44 225 MET A O 1
ATOM 1732 N N . LEU A 1 226 ? 2.205 2.537 -43.567 1.00 70.56 226 LEU A N 1
ATOM 1733 C CA . LEU A 1 226 ? 2.236 3.604 -42.561 1.00 70.56 226 LEU A CA 1
ATOM 1734 C C . LEU A 1 226 ? 3.656 4.137 -42.290 1.00 70.56 226 LEU A C 1
ATOM 1736 O O . LEU A 1 226 ? 3.803 5.103 -41.540 1.00 70.56 226 LEU A O 1
ATOM 1740 N N . ASN A 1 227 ? 4.687 3.537 -42.897 1.00 65.31 227 ASN A N 1
ATOM 1741 C CA . ASN A 1 227 ? 6.106 3.825 -42.664 1.00 65.31 227 ASN A CA 1
ATOM 1742 C C . ASN A 1 227 ? 6.482 3.809 -41.165 1.00 65.31 227 ASN A C 1
ATOM 1744 O O . ASN A 1 227 ? 7.184 4.687 -40.655 1.00 65.31 227 ASN A O 1
ATOM 1748 N N . VAL A 1 228 ? 5.988 2.798 -40.449 1.00 55.53 228 VAL A N 1
ATOM 1749 C CA . VAL A 1 228 ? 6.295 2.524 -39.038 1.00 55.53 228 VAL A CA 1
ATOM 1750 C C . VAL A 1 228 ? 6.641 1.056 -38.884 1.00 55.53 228 VAL A C 1
ATOM 1752 O O . VAL A 1 228 ? 5.909 0.208 -39.365 1.00 55.53 228 VAL A O 1
ATOM 1755 N N . ARG A 1 229 ? 7.710 0.740 -38.151 1.00 58.94 229 ARG A N 1
ATOM 1756 C CA . ARG A 1 229 ? 7.923 -0.626 -37.661 1.00 58.94 229 ARG A CA 1
ATOM 1757 C C . ARG A 1 229 ? 7.141 -0.827 -36.375 1.00 58.94 229 ARG A C 1
ATOM 1759 O O . ARG A 1 229 ? 7.432 -0.142 -35.388 1.00 58.94 229 ARG A O 1
ATOM 1766 N N . PHE A 1 230 ? 6.221 -1.787 -36.344 1.00 60.06 230 PHE A N 1
ATOM 1767 C CA . PHE A 1 230 ? 5.806 -2.348 -35.066 1.00 60.06 230 PHE A CA 1
ATOM 1768 C C . PHE A 1 230 ? 6.976 -3.188 -34.548 1.00 60.06 230 PHE A C 1
ATOM 1770 O O . PHE A 1 230 ? 7.660 -3.870 -35.311 1.00 60.06 230 PHE A O 1
ATOM 1777 N N . ARG A 1 231 ? 7.262 -3.107 -33.249 1.00 65.06 231 ARG A N 1
ATOM 1778 C CA . ARG A 1 231 ? 8.261 -3.986 -32.632 1.00 65.06 231 ARG A CA 1
ATOM 1779 C C . ARG A 1 231 ? 7.584 -5.280 -32.218 1.00 65.06 231 ARG A C 1
ATOM 1781 O O . ARG A 1 231 ? 6.484 -5.243 -31.680 1.00 65.06 231 ARG A O 1
ATOM 1788 N N . ASP A 1 232 ? 8.298 -6.390 -32.349 1.00 72.75 232 ASP A N 1
ATOM 1789 C CA . ASP A 1 232 ? 7.881 -7.700 -31.823 1.00 72.75 232 ASP A CA 1
ATOM 1790 C C . ASP A 1 232 ? 7.883 -7.768 -30.290 1.00 72.75 232 ASP A C 1
ATOM 1792 O O . ASP A 1 232 ? 7.575 -8.811 -29.712 1.00 72.75 232 ASP A O 1
ATOM 1796 N N . TYR A 1 233 ? 8.302 -6.681 -29.633 1.00 80.00 233 TYR A N 1
ATOM 1797 C CA . TYR A 1 233 ? 8.585 -6.625 -28.213 1.00 80.00 233 TYR A CA 1
ATOM 1798 C C . TYR A 1 233 ? 8.337 -5.236 -27.605 1.00 80.00 233 TYR A C 1
ATOM 1800 O O . TYR A 1 233 ? 8.503 -4.202 -28.259 1.00 80.00 233 TYR A O 1
ATOM 1808 N N . ILE A 1 234 ? 7.993 -5.226 -26.318 1.00 88.44 234 ILE A N 1
ATOM 1809 C CA . ILE A 1 234 ? 7.813 -4.024 -25.493 1.00 88.44 234 ILE A CA 1
ATOM 1810 C C . ILE A 1 234 ? 9.064 -3.826 -24.631 1.00 88.44 234 ILE A C 1
ATOM 1812 O O . ILE A 1 234 ? 9.487 -4.757 -23.945 1.00 88.44 234 ILE A O 1
ATOM 1816 N N . ARG A 1 235 ? 9.653 -2.623 -24.614 1.00 93.06 235 ARG A N 1
ATOM 1817 C CA . ARG A 1 235 ? 10.782 -2.308 -23.717 1.00 93.06 235 ARG A CA 1
ATOM 1818 C C . ARG A 1 235 ? 10.270 -1.731 -22.408 1.00 93.06 235 ARG A C 1
ATOM 1820 O O . ARG A 1 235 ? 9.565 -0.721 -22.419 1.00 93.06 235 ARG A O 1
ATOM 1827 N N . THR A 1 236 ? 10.629 -2.354 -21.294 1.00 95.31 236 THR A N 1
ATOM 1828 C CA . THR A 1 236 ? 10.148 -1.976 -19.962 1.00 95.31 236 THR A CA 1
ATOM 1829 C C . THR A 1 236 ? 11.317 -1.704 -19.027 1.00 95.31 236 THR A C 1
ATOM 1831 O O . THR A 1 236 ? 12.108 -2.602 -18.745 1.00 95.31 236 THR A O 1
ATOM 1834 N N . ALA A 1 237 ? 11.394 -0.485 -18.492 1.00 97.12 237 ALA A N 1
ATOM 1835 C CA . ALA A 1 237 ? 12.304 -0.161 -17.400 1.00 97.12 237 ALA A CA 1
ATOM 1836 C C . ALA A 1 237 ? 11.664 -0.574 -16.071 1.00 97.12 237 ALA A C 1
ATOM 1838 O O . ALA A 1 237 ? 10.583 -0.097 -15.743 1.00 97.12 237 ALA A O 1
ATOM 1839 N N . LEU A 1 238 ? 12.337 -1.409 -15.284 1.00 96.69 238 LEU A N 1
ATOM 1840 C CA . LEU A 1 238 ? 11.959 -1.723 -13.910 1.00 96.69 238 LEU A CA 1
ATOM 1841 C C . LEU A 1 238 ? 12.910 -1.004 -12.953 1.00 96.69 238 LEU A C 1
ATOM 1843 O O . LEU A 1 238 ? 14.076 -1.377 -12.839 1.00 96.69 238 LEU A O 1
ATOM 1847 N N . VAL A 1 239 ? 12.418 0.025 -12.268 1.00 95.56 239 VAL A N 1
ATOM 1848 C CA . VAL A 1 239 ? 13.210 0.869 -11.364 1.00 95.56 239 VAL A CA 1
ATOM 1849 C C . VAL A 1 239 ? 12.797 0.563 -9.928 1.00 95.56 239 VAL A C 1
ATOM 1851 O O . VAL A 1 239 ? 11.727 0.976 -9.492 1.00 95.56 239 VAL A O 1
ATOM 1854 N N . LEU A 1 240 ? 13.618 -0.172 -9.173 1.00 92.56 240 LEU A N 1
ATOM 1855 C CA . LEU A 1 240 ? 13.286 -0.602 -7.805 1.00 92.56 240 LEU A CA 1
ATOM 1856 C C . LEU A 1 240 ? 14.502 -0.518 -6.877 1.00 92.56 240 LEU A C 1
ATOM 1858 O O . LEU A 1 240 ? 15.604 -0.854 -7.305 1.00 92.56 240 LEU A O 1
ATOM 1862 N N . PRO A 1 241 ? 14.343 -0.122 -5.600 1.00 89.44 241 PRO A N 1
ATOM 1863 C CA . PRO A 1 241 ? 15.437 -0.160 -4.639 1.00 89.44 241 PRO A CA 1
ATOM 1864 C C . PRO A 1 241 ? 15.646 -1.600 -4.152 1.00 89.44 241 PRO A C 1
ATOM 1866 O O . PRO A 1 241 ? 15.063 -2.025 -3.152 1.00 89.44 241 PRO A O 1
ATOM 1869 N N . LEU A 1 242 ? 16.427 -2.367 -4.912 1.00 84.56 242 LEU A N 1
ATOM 1870 C CA . LEU A 1 242 ? 16.696 -3.787 -4.677 1.00 84.56 242 LEU A CA 1
ATOM 1871 C C . LEU A 1 242 ? 17.749 -3.976 -3.573 1.00 84.56 242 LEU A C 1
ATOM 1873 O O . LEU A 1 242 ? 17.646 -4.903 -2.769 1.00 84.56 242 LEU A O 1
ATOM 1877 N N . GLY A 1 243 ? 18.738 -3.082 -3.497 1.00 80.00 243 GLY A N 1
ATOM 1878 C CA . GLY A 1 243 ? 19.822 -3.161 -2.513 1.00 80.00 243 GLY A CA 1
ATOM 1879 C C . GLY A 1 243 ? 20.968 -4.069 -2.960 1.00 80.00 243 GLY A C 1
ATOM 1880 O O . GLY A 1 243 ? 21.618 -4.707 -2.140 1.00 80.00 243 GLY A O 1
ATOM 1881 N N . THR A 1 244 ? 21.228 -4.138 -4.267 1.00 69.94 244 THR A N 1
ATOM 1882 C CA . THR A 1 244 ? 22.348 -4.900 -4.853 1.00 69.94 244 THR A CA 1
ATOM 1883 C C . THR A 1 244 ? 23.697 -4.191 -4.699 1.00 69.94 244 THR A C 1
ATOM 1885 O O . THR A 1 244 ? 24.749 -4.807 -4.875 1.00 69.94 244 THR A O 1
ATOM 1888 N N . ARG A 1 245 ? 23.682 -2.891 -4.374 1.00 62.28 245 ARG A N 1
ATOM 1889 C CA . ARG A 1 245 ? 24.872 -2.047 -4.201 1.00 62.28 245 ARG A CA 1
ATOM 1890 C C . ARG A 1 245 ? 25.047 -1.604 -2.742 1.00 62.28 245 ARG A C 1
ATOM 1892 O O . ARG A 1 245 ? 24.217 -0.877 -2.199 1.00 62.28 245 ARG A O 1
ATOM 1899 N N . GLY A 1 246 ? 26.190 -1.962 -2.152 1.00 58.47 246 GLY A N 1
ATOM 1900 C CA . GLY A 1 246 ? 26.674 -1.439 -0.867 1.00 58.47 246 GLY A CA 1
ATOM 1901 C C . GLY A 1 246 ? 26.258 -2.236 0.376 1.00 58.47 246 GLY A C 1
ATOM 1902 O O . GLY A 1 246 ? 25.841 -3.383 0.291 1.00 58.47 246 GLY A O 1
ATOM 1903 N N . SER A 1 247 ? 26.397 -1.608 1.550 1.00 50.34 247 SER A N 1
ATOM 1904 C CA . SER A 1 247 ? 26.057 -2.177 2.872 1.00 50.34 247 SER A CA 1
ATOM 1905 C C . SER A 1 247 ? 24.549 -2.148 3.187 1.00 50.34 247 SER A C 1
ATOM 1907 O O . SER A 1 247 ? 24.140 -2.348 4.333 1.00 50.34 247 SER A O 1
ATOM 1909 N N . THR A 1 248 ? 23.720 -1.833 2.197 1.00 56.94 248 THR A N 1
ATOM 1910 C CA . THR A 1 248 ? 22.268 -1.728 2.324 1.00 56.94 248 THR A CA 1
ATOM 1911 C C . THR A 1 248 ? 21.672 -3.130 2.397 1.00 56.94 248 THR A C 1
ATOM 1913 O O . THR A 1 248 ? 21.955 -3.962 1.539 1.00 56.94 248 THR A O 1
ATOM 1916 N N . ALA A 1 249 ? 20.852 -3.414 3.411 1.00 60.94 249 ALA A N 1
ATOM 1917 C CA . ALA A 1 249 ? 20.164 -4.700 3.490 1.00 60.94 249 ALA A CA 1
ATOM 1918 C C . ALA A 1 249 ? 19.253 -4.895 2.264 1.00 60.94 249 ALA A C 1
ATOM 1920 O O . ALA A 1 249 ? 18.541 -3.968 1.869 1.00 60.94 249 ALA A O 1
ATOM 1921 N N . ILE A 1 250 ? 19.277 -6.104 1.696 1.00 69.00 250 ILE A N 1
ATOM 1922 C CA . ILE A 1 250 ? 18.412 -6.517 0.585 1.00 69.00 250 ILE A CA 1
ATOM 1923 C C . ILE A 1 250 ? 16.950 -6.254 0.959 1.00 69.00 250 ILE A C 1
ATOM 1925 O O . ILE A 1 250 ? 16.509 -6.621 2.049 1.00 69.00 250 ILE A O 1
ATOM 1929 N N . ASN A 1 251 ? 16.194 -5.626 0.057 1.00 73.06 251 ASN A N 1
ATOM 1930 C CA . ASN A 1 251 ? 14.766 -5.418 0.265 1.00 73.06 251 ASN A CA 1
ATOM 1931 C C . ASN A 1 251 ? 13.980 -6.612 -0.293 1.00 73.06 251 ASN A C 1
ATOM 1933 O O . ASN A 1 251 ? 13.685 -6.655 -1.488 1.00 73.06 251 ASN A O 1
ATOM 1937 N N . GLU A 1 252 ? 13.668 -7.575 0.579 1.00 77.88 252 GLU A N 1
ATOM 1938 C CA . GLU A 1 252 ? 12.971 -8.825 0.235 1.00 77.88 252 GLU A CA 1
ATOM 1939 C C . GLU A 1 252 ? 11.671 -8.558 -0.545 1.00 77.88 252 GLU A C 1
ATOM 1941 O O . GLU A 1 252 ? 11.521 -9.068 -1.651 1.00 77.88 252 GLU A O 1
ATOM 1946 N N . ASN A 1 253 ? 10.822 -7.632 -0.081 1.00 79.94 253 ASN A N 1
ATOM 1947 C CA . ASN A 1 253 ? 9.564 -7.267 -0.751 1.00 79.94 253 ASN A CA 1
ATOM 1948 C C . ASN A 1 253 ? 9.762 -6.798 -2.209 1.00 79.94 253 ASN A C 1
ATOM 1950 O O . ASN A 1 253 ? 8.933 -7.074 -3.075 1.00 79.94 253 ASN A O 1
ATOM 1954 N N . ASN A 1 254 ? 10.859 -6.087 -2.500 1.00 85.25 254 ASN A N 1
ATOM 1955 C CA . ASN A 1 254 ? 11.150 -5.616 -3.858 1.00 85.25 254 ASN A CA 1
ATOM 1956 C C . ASN A 1 254 ? 11.717 -6.731 -4.750 1.00 85.25 254 ASN A C 1
ATOM 1958 O O . ASN A 1 254 ? 11.496 -6.713 -5.961 1.00 85.25 254 ASN A O 1
ATOM 1962 N N . PHE A 1 255 ? 12.423 -7.704 -4.168 1.00 84.81 255 PHE A N 1
ATOM 1963 C CA . PHE A 1 255 ? 12.862 -8.914 -4.869 1.00 84.81 255 PHE A CA 1
ATOM 1964 C C . PHE A 1 255 ? 11.704 -9.880 -5.152 1.00 84.81 255 PHE A C 1
ATOM 1966 O O . PHE A 1 255 ? 11.666 -10.481 -6.228 1.00 84.81 255 PHE A O 1
ATOM 1973 N N . ASP A 1 256 ? 10.734 -9.980 -4.244 1.00 83.12 256 ASP A N 1
ATOM 1974 C CA . ASP A 1 256 ? 9.494 -10.726 -4.466 1.00 83.12 256 ASP A CA 1
ATOM 1975 C C . ASP A 1 256 ? 8.665 -10.074 -5.582 1.00 83.12 256 ASP A C 1
ATOM 1977 O O . ASP A 1 256 ? 8.251 -10.758 -6.520 1.00 83.12 256 ASP A O 1
ATOM 1981 N N . PHE A 1 257 ? 8.516 -8.741 -5.573 1.00 86.31 257 PHE A N 1
ATOM 1982 C CA . PHE A 1 257 ? 7.866 -8.027 -6.676 1.00 86.31 257 PHE A CA 1
ATOM 1983 C C . PHE A 1 257 ? 8.611 -8.216 -8.010 1.00 86.31 257 PHE A C 1
ATOM 1985 O O . PHE A 1 257 ? 7.981 -8.510 -9.024 1.00 86.31 257 PHE A O 1
ATOM 1992 N N . TYR A 1 258 ? 9.948 -8.124 -8.027 1.00 88.56 258 TYR A N 1
ATOM 1993 C CA . TYR A 1 258 ? 10.748 -8.423 -9.224 1.00 88.56 258 TYR A CA 1
ATOM 1994 C C . TYR A 1 258 ? 10.515 -9.853 -9.740 1.00 88.56 258 TYR A C 1
ATOM 1996 O O . TYR A 1 258 ? 10.358 -10.056 -10.944 1.00 88.56 258 TYR A O 1
ATOM 2004 N N . SER A 1 259 ? 10.416 -10.834 -8.842 1.00 86.25 259 SER A N 1
ATOM 2005 C CA . SER A 1 259 ? 10.097 -12.223 -9.196 1.00 86.25 259 SER A CA 1
ATOM 2006 C C . SER A 1 259 ? 8.694 -12.349 -9.806 1.00 86.25 259 SER A C 1
ATOM 2008 O O . SER A 1 259 ? 8.514 -13.081 -10.778 1.00 86.25 259 SER A O 1
ATOM 2010 N N . GLY A 1 260 ? 7.721 -11.580 -9.305 1.00 86.19 260 GLY A N 1
ATOM 2011 C CA . GLY A 1 260 ? 6.389 -11.450 -9.905 1.00 86.19 260 GLY A CA 1
ATOM 2012 C C . GLY A 1 260 ? 6.407 -10.828 -11.307 1.00 86.19 260 GLY A C 1
ATOM 2013 O O . GLY A 1 260 ? 5.720 -11.321 -12.199 1.00 86.19 260 GLY A O 1
ATOM 2014 N N . VAL A 1 261 ? 7.243 -9.810 -11.547 1.00 92.06 261 VAL A N 1
ATOM 2015 C CA . VAL A 1 261 ? 7.441 -9.232 -12.892 1.00 92.06 261 VAL A CA 1
ATOM 2016 C C . VAL A 1 261 ? 8.047 -10.259 -13.853 1.00 92.06 261 VAL A C 1
ATOM 2018 O O . VAL A 1 261 ? 7.604 -10.352 -14.995 1.00 92.06 261 VAL A O 1
ATOM 2021 N N . LEU A 1 262 ? 9.016 -11.069 -13.410 1.00 88.69 262 LEU A N 1
ATOM 2022 C CA . LEU A 1 262 ? 9.584 -12.140 -14.240 1.00 88.69 262 LEU A CA 1
ATOM 2023 C C . LEU A 1 262 ? 8.552 -13.220 -14.598 1.00 88.69 262 LEU A C 1
ATOM 2025 O O . LEU A 1 262 ? 8.579 -13.725 -15.721 1.00 88.69 262 LEU A O 1
ATOM 2029 N N . LEU A 1 263 ? 7.642 -13.554 -13.677 1.00 81.88 263 LEU A N 1
ATOM 2030 C CA . LEU A 1 263 ? 6.532 -14.467 -13.954 1.00 81.88 263 LEU A CA 1
ATOM 2031 C C . LEU A 1 263 ? 5.585 -13.866 -15.003 1.00 81.88 263 LEU A C 1
ATOM 2033 O O . LEU A 1 263 ? 5.369 -14.488 -16.036 1.00 81.88 263 LEU A O 1
ATOM 2037 N N . ALA A 1 264 ? 5.144 -12.619 -14.816 1.00 84.94 264 ALA A N 1
ATOM 2038 C CA . ALA A 1 264 ? 4.285 -11.929 -15.780 1.00 84.94 264 ALA A CA 1
ATOM 2039 C C . ALA A 1 264 ? 4.929 -11.804 -17.177 1.00 84.94 264 ALA A C 1
ATOM 2041 O O . ALA A 1 264 ? 4.252 -11.970 -18.186 1.00 84.94 264 ALA A O 1
ATOM 2042 N N . VAL A 1 265 ? 6.244 -11.570 -17.263 1.00 87.44 265 VAL A N 1
ATOM 2043 C CA . VAL A 1 265 ? 6.987 -11.579 -18.539 1.00 87.44 265 VAL A CA 1
ATOM 2044 C C . VAL A 1 265 ? 7.029 -12.977 -19.171 1.00 87.44 265 VAL A C 1
ATOM 2046 O O . VAL A 1 265 ? 6.962 -13.096 -20.395 1.00 87.44 265 VAL A O 1
ATOM 2049 N N . SER A 1 266 ? 7.119 -14.041 -18.369 1.00 80.56 266 SER A N 1
ATOM 2050 C CA . SER A 1 266 ? 7.033 -15.422 -18.861 1.00 80.56 266 SER A CA 1
ATOM 2051 C C . SER A 1 266 ? 5.633 -15.756 -19.387 1.00 80.56 266 SER A C 1
ATOM 2053 O O . SER A 1 266 ? 5.520 -16.408 -20.426 1.00 80.56 266 SER A O 1
ATOM 2055 N N . ASP A 1 267 ? 4.588 -15.289 -18.706 1.00 79.38 267 ASP A N 1
ATOM 2056 C CA . ASP A 1 267 ? 3.194 -15.505 -19.100 1.00 79.38 267 ASP A CA 1
ATOM 2057 C C . ASP A 1 267 ? 2.877 -14.737 -20.394 1.00 79.38 267 ASP A C 1
ATOM 2059 O O . ASP A 1 267 ? 2.451 -15.348 -21.374 1.00 79.38 267 ASP A O 1
ATOM 2063 N N . LEU A 1 268 ? 3.234 -13.447 -20.470 1.00 81.75 268 LEU A N 1
ATOM 2064 C CA . LEU A 1 268 ? 3.143 -12.630 -21.691 1.00 81.75 268 LEU A CA 1
ATOM 2065 C C . LEU A 1 268 ? 3.872 -13.277 -22.878 1.00 81.75 268 LEU A C 1
ATOM 2067 O O . LEU A 1 268 ? 3.342 -13.313 -23.988 1.00 81.75 268 LEU A O 1
ATOM 2071 N N . LYS A 1 269 ? 5.054 -13.865 -22.648 1.00 80.19 269 LYS A N 1
ATOM 2072 C CA . LYS A 1 269 ? 5.782 -14.600 -23.690 1.00 80.19 269 LYS A CA 1
ATOM 2073 C C . LYS A 1 269 ? 5.007 -15.824 -24.190 1.00 80.19 269 LYS A C 1
ATOM 2075 O O . LYS A 1 269 ? 5.088 -16.137 -25.376 1.00 80.19 269 LYS A O 1
ATOM 2080 N N . SER A 1 270 ? 4.263 -16.513 -23.322 1.00 77.50 270 SER A N 1
ATOM 2081 C CA . SER A 1 270 ? 3.400 -17.634 -23.728 1.00 77.50 270 SER A CA 1
ATOM 2082 C C . SER A 1 270 ? 2.185 -17.187 -24.555 1.00 77.50 270 SER A C 1
ATOM 2084 O O . SER A 1 270 ? 1.715 -17.943 -25.401 1.00 77.50 270 SER A O 1
ATOM 2086 N N . GLU A 1 271 ? 1.754 -15.933 -24.388 1.00 79.56 271 GLU A N 1
ATOM 2087 C CA . GLU A 1 271 ? 0.730 -15.261 -25.203 1.00 79.56 271 GLU A CA 1
ATOM 2088 C C . GLU A 1 271 ? 1.298 -14.612 -26.487 1.00 79.56 271 GLU A C 1
ATOM 2090 O O . GLU A 1 271 ? 0.568 -13.973 -27.242 1.00 79.56 271 GLU A O 1
ATOM 2095 N N . GLY A 1 272 ? 2.600 -14.776 -26.764 1.00 77.88 272 GLY A N 1
ATOM 2096 C CA . GLY A 1 272 ? 3.277 -14.224 -27.945 1.00 77.88 272 GLY A CA 1
ATOM 2097 C C . GLY A 1 272 ? 3.786 -12.783 -27.794 1.00 77.88 272 GLY A C 1
ATOM 2098 O O . GLY A 1 272 ? 4.310 -12.216 -28.752 1.00 77.88 272 GLY A O 1
ATOM 2099 N N . ILE A 1 273 ? 3.681 -12.187 -26.604 1.00 81.38 273 ILE A N 1
ATOM 2100 C CA . ILE A 1 273 ? 4.154 -10.829 -26.307 1.00 81.38 273 ILE A CA 1
ATOM 2101 C C . ILE A 1 273 ? 5.577 -10.904 -25.744 1.00 81.38 273 ILE A C 1
ATOM 2103 O O . ILE A 1 273 ? 5.796 -11.299 -24.598 1.00 81.38 273 ILE A O 1
ATOM 2107 N N . ASN A 1 274 ? 6.572 -10.490 -26.528 1.00 84.69 274 ASN A N 1
ATOM 2108 C CA . ASN A 1 274 ? 7.945 -10.406 -26.031 1.00 84.69 274 ASN A CA 1
ATOM 2109 C C . ASN A 1 274 ? 8.147 -9.125 -25.201 1.00 84.69 274 ASN A C 1
ATOM 2111 O O . ASN A 1 274 ? 7.650 -8.051 -25.547 1.00 84.69 274 ASN A O 1
ATOM 2115 N N . VAL A 1 275 ? 8.933 -9.213 -24.127 1.00 88.50 275 VAL A N 1
ATOM 2116 C CA . VAL A 1 275 ? 9.290 -8.058 -23.291 1.00 88.50 275 VAL A CA 1
ATOM 2117 C C . VAL A 1 275 ? 10.802 -8.004 -23.109 1.00 88.50 275 VAL A C 1
ATOM 2119 O O . VAL A 1 275 ? 11.418 -8.965 -22.649 1.00 88.50 275 VAL A O 1
ATOM 2122 N N . GLU A 1 276 ? 11.400 -6.862 -23.441 1.00 92.19 276 GLU A N 1
ATOM 2123 C CA . GLU A 1 276 ? 12.775 -6.533 -23.067 1.00 92.19 276 GLU A CA 1
ATOM 2124 C C . GLU A 1 276 ? 12.734 -5.819 -21.709 1.00 92.19 276 GLU A C 1
ATOM 2126 O O . GLU A 1 276 ? 12.291 -4.672 -21.611 1.00 92.19 276 GLU A O 1
ATOM 2131 N N . LEU A 1 277 ? 13.140 -6.519 -20.646 1.00 93.69 277 LEU A N 1
ATOM 2132 C CA . LEU A 1 277 ? 13.084 -6.017 -19.272 1.00 93.69 277 LEU A CA 1
ATOM 2133 C C . LEU A 1 277 ? 14.441 -5.445 -18.836 1.00 93.69 277 LEU A C 1
ATOM 2135 O O . LEU A 1 277 ? 15.386 -6.186 -18.564 1.00 93.69 277 LEU A O 1
ATOM 2139 N N . ASN A 1 278 ? 14.512 -4.122 -18.712 1.00 95.38 278 ASN A N 1
ATOM 2140 C CA . ASN A 1 278 ? 15.692 -3.379 -18.282 1.00 95.38 278 ASN A CA 1
ATOM 2141 C C . ASN A 1 278 ? 15.592 -3.041 -16.785 1.00 95.38 278 ASN A C 1
ATOM 2143 O O . ASN A 1 278 ? 14.780 -2.207 -16.391 1.00 95.38 278 ASN A O 1
ATOM 2147 N N . VAL A 1 279 ? 16.392 -3.689 -15.931 1.00 94.44 279 VAL A N 1
ATOM 2148 C CA . VAL A 1 279 ? 16.280 -3.575 -14.460 1.00 94.44 279 VAL A CA 1
ATOM 214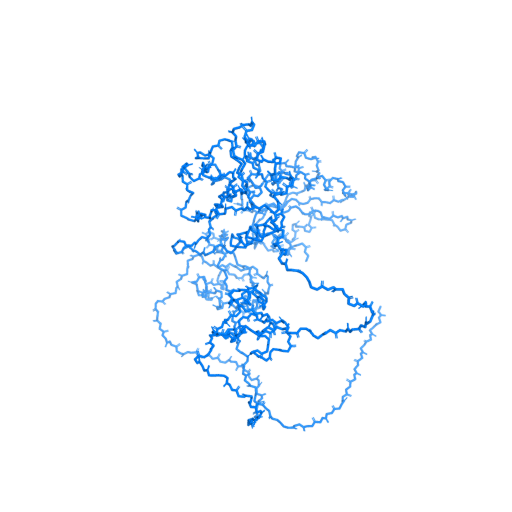9 C C . VAL A 1 279 ? 17.325 -2.617 -13.879 1.00 94.44 279 VAL A C 1
ATOM 2151 O O . VAL A 1 279 ? 18.524 -2.775 -14.112 1.00 94.44 279 VAL A O 1
ATOM 2154 N N . TYR A 1 280 ? 16.879 -1.660 -13.061 1.00 92.50 280 TYR A N 1
ATOM 2155 C CA . TYR A 1 280 ? 17.705 -0.625 -12.438 1.00 92.50 280 TYR A CA 1
ATOM 2156 C C . TYR A 1 280 ? 17.544 -0.631 -10.910 1.00 92.50 280 TYR A C 1
ATOM 2158 O O . TYR A 1 280 ? 16.447 -0.419 -10.389 1.00 92.50 280 TYR A O 1
ATOM 2166 N N . ASP A 1 281 ? 18.652 -0.829 -10.186 1.00 89.88 281 ASP A N 1
ATOM 2167 C CA . ASP A 1 281 ? 18.678 -0.752 -8.720 1.00 89.88 281 ASP A CA 1
ATOM 2168 C C . ASP A 1 281 ? 18.712 0.706 -8.236 1.00 89.88 281 ASP A C 1
ATOM 2170 O O . ASP A 1 281 ? 19.744 1.380 -8.284 1.00 89.88 281 ASP A O 1
ATOM 2174 N N . ALA A 1 282 ? 17.567 1.164 -7.738 1.00 89.81 282 ALA A N 1
ATOM 2175 C CA . ALA A 1 282 ? 17.336 2.507 -7.223 1.00 89.81 282 ALA A CA 1
ATOM 2176 C C . ALA A 1 282 ? 17.801 2.721 -5.768 1.00 89.81 282 ALA A C 1
ATOM 2178 O O . ALA A 1 282 ? 17.639 3.816 -5.233 1.00 89.81 282 ALA A O 1
ATOM 2179 N N . SER A 1 283 ? 18.391 1.723 -5.093 1.00 85.00 283 SER A N 1
ATOM 2180 C CA . SER A 1 283 ? 18.820 1.873 -3.689 1.00 85.00 283 SER A CA 1
ATOM 2181 C C . SER A 1 283 ? 19.934 2.905 -3.479 1.00 85.00 283 SER A C 1
ATOM 2183 O O . SER A 1 283 ? 20.127 3.365 -2.357 1.00 85.00 283 SER A O 1
ATOM 2185 N N . GLY A 1 284 ? 20.657 3.277 -4.541 1.00 83.56 284 GLY A N 1
ATOM 2186 C CA . GLY A 1 284 ? 21.626 4.380 -4.541 1.00 83.56 284 GLY A CA 1
ATOM 2187 C C . GLY A 1 284 ? 21.063 5.728 -5.013 1.00 83.56 284 GLY A C 1
ATOM 2188 O O . GLY A 1 284 ? 21.839 6.666 -5.174 1.00 83.56 284 GLY A O 1
ATOM 2189 N N . GLY A 1 285 ? 19.754 5.819 -5.269 1.00 88.38 285 GLY A N 1
ATOM 2190 C CA . GLY A 1 285 ? 19.089 6.956 -5.908 1.00 88.38 285 GLY A CA 1
ATOM 2191 C C . GLY A 1 285 ? 18.481 6.599 -7.270 1.00 88.38 285 GLY A C 1
ATOM 2192 O O . GLY A 1 285 ? 18.836 5.597 -7.892 1.00 88.38 285 GLY A O 1
ATOM 2193 N N . ILE A 1 286 ? 17.547 7.433 -7.730 1.00 94.00 286 ILE A N 1
ATOM 2194 C CA . ILE A 1 286 ? 16.826 7.243 -8.996 1.00 94.00 286 ILE A CA 1
ATOM 2195 C C . ILE A 1 286 ? 17.737 7.564 -10.192 1.00 94.00 286 ILE A C 1
ATOM 2197 O O . ILE A 1 286 ? 18.401 8.603 -10.175 1.00 94.00 286 ILE A O 1
ATOM 2201 N N . PRO A 1 287 ? 17.781 6.722 -11.246 1.00 91.38 287 PRO A N 1
ATOM 2202 C CA . PRO A 1 287 ? 18.497 7.057 -12.472 1.00 91.38 287 PRO A CA 1
ATOM 2203 C C . PRO A 1 287 ? 17.915 8.325 -13.109 1.00 91.38 287 PRO A C 1
ATOM 2205 O O . PRO A 1 287 ? 16.721 8.387 -13.384 1.00 91.38 287 PRO A O 1
ATOM 2208 N N . THR A 1 288 ? 18.741 9.336 -13.369 1.00 91.31 288 THR A N 1
ATOM 2209 C CA . THR A 1 288 ? 18.295 10.611 -13.966 1.00 91.31 288 THR A CA 1
ATOM 2210 C C . THR A 1 288 ? 18.616 10.739 -15.455 1.00 91.31 288 THR A C 1
ATOM 2212 O O . THR A 1 288 ? 18.195 11.712 -16.084 1.00 91.31 288 THR A O 1
ATOM 2215 N N . ASP A 1 289 ? 19.311 9.759 -16.043 1.00 92.62 289 ASP A N 1
ATOM 2216 C CA . ASP A 1 289 ? 19.605 9.726 -17.477 1.00 92.62 289 ASP A CA 1
ATOM 2217 C C . ASP A 1 289 ? 18.313 9.570 -18.296 1.00 92.62 289 ASP A C 1
ATOM 2219 O O . ASP A 1 289 ? 17.586 8.581 -18.188 1.00 92.62 289 ASP A O 1
ATOM 2223 N N . ARG A 1 290 ? 18.034 10.569 -19.136 1.00 92.31 290 ARG A N 1
ATOM 2224 C CA . ARG A 1 290 ? 16.840 10.627 -19.985 1.00 92.31 290 ARG A CA 1
ATOM 2225 C C . ARG A 1 290 ? 16.837 9.560 -21.073 1.00 92.31 290 ARG A C 1
ATOM 2227 O O . ARG A 1 290 ? 15.759 9.167 -21.518 1.00 92.31 290 ARG A O 1
ATOM 2234 N N . GLU A 1 291 ? 18.002 9.070 -21.492 1.00 92.56 291 GLU A N 1
ATOM 2235 C CA . GLU A 1 291 ? 18.069 8.021 -22.508 1.00 92.56 291 GLU A CA 1
ATOM 2236 C C . GLU A 1 291 ? 17.585 6.668 -21.969 1.00 92.56 291 GLU A C 1
ATOM 2238 O O . GLU A 1 291 ? 17.005 5.906 -22.735 1.00 92.56 291 GLU A O 1
ATOM 2243 N N . ILE A 1 292 ? 17.652 6.410 -20.653 1.00 91.31 292 ILE A N 1
ATOM 2244 C CA . ILE A 1 292 ? 16.994 5.243 -20.030 1.00 91.31 292 ILE A CA 1
ATOM 2245 C C . ILE A 1 292 ? 15.483 5.273 -20.299 1.00 91.31 292 ILE A C 1
ATOM 2247 O O . ILE A 1 292 ? 14.906 4.294 -20.777 1.00 91.31 292 ILE A O 1
ATOM 2251 N N . TYR A 1 293 ? 14.835 6.409 -20.036 1.00 94.00 293 TYR A N 1
ATOM 2252 C CA . TYR A 1 293 ? 13.381 6.543 -20.159 1.00 94.00 293 TYR A CA 1
ATOM 2253 C C . TYR A 1 293 ? 12.903 6.716 -21.604 1.00 94.00 293 TYR A C 1
ATOM 2255 O O . TYR A 1 293 ? 11.785 6.332 -21.927 1.00 94.00 293 TYR A O 1
ATOM 2263 N N . ARG A 1 294 ? 13.747 7.238 -22.502 1.00 91.12 294 ARG A N 1
ATOM 2264 C CA . ARG A 1 294 ? 13.495 7.239 -23.956 1.00 91.12 294 ARG A CA 1
ATOM 2265 C C . ARG A 1 294 ? 13.693 5.862 -24.586 1.00 91.12 294 ARG A C 1
ATOM 2267 O O . ARG A 1 294 ? 13.001 5.517 -25.547 1.00 91.12 294 ARG A O 1
ATOM 2274 N N . HIS A 1 295 ? 14.637 5.076 -24.066 1.00 91.62 295 HIS A N 1
ATOM 2275 C CA . HIS A 1 295 ? 14.860 3.711 -24.520 1.00 91.62 295 HIS A CA 1
ATOM 2276 C C . HIS A 1 295 ? 13.738 2.772 -24.077 1.00 91.62 295 HIS A C 1
ATOM 2278 O O . HIS A 1 295 ? 13.515 1.768 -24.733 1.00 91.62 295 HIS A O 1
ATOM 2284 N N . ASN A 1 296 ? 12.988 3.077 -23.025 1.00 92.75 296 ASN A N 1
ATOM 2285 C CA . ASN A 1 296 ? 11.875 2.229 -22.617 1.00 92.75 296 ASN A CA 1
ATOM 2286 C C . ASN A 1 296 ? 10.531 2.803 -23.094 1.00 92.75 296 ASN A C 1
ATOM 2288 O O . ASN A 1 296 ? 10.353 4.004 -23.302 1.00 92.75 296 ASN A O 1
ATOM 2292 N N . ASP A 1 297 ? 9.594 1.906 -23.373 1.00 90.25 297 ASP A N 1
ATOM 2293 C CA . ASP A 1 297 ? 8.247 2.238 -23.830 1.00 90.25 297 ASP A CA 1
ATOM 2294 C C . ASP A 1 297 ? 7.267 2.270 -22.634 1.00 90.25 297 ASP A C 1
ATOM 2296 O O . ASP A 1 297 ? 6.292 3.020 -22.660 1.00 90.25 297 ASP A O 1
ATOM 2300 N N . LEU A 1 298 ? 7.603 1.546 -21.557 1.00 93.38 298 LEU A N 1
ATOM 2301 C CA . LEU A 1 298 ? 6.950 1.536 -20.246 1.00 93.38 298 LEU A CA 1
ATOM 2302 C C . LEU A 1 298 ? 7.993 1.690 -19.122 1.00 93.38 298 LEU A C 1
ATOM 2304 O O . LEU A 1 298 ? 9.102 1.160 -19.226 1.00 93.38 298 LEU A O 1
ATOM 2308 N N . VAL A 1 299 ? 7.630 2.350 -18.020 1.00 96.56 299 VAL A N 1
ATOM 2309 C CA . VAL A 1 299 ? 8.397 2.334 -16.762 1.00 96.56 299 VAL A CA 1
ATOM 2310 C C . VAL A 1 299 ? 7.534 1.718 -15.661 1.00 96.56 299 VAL A C 1
ATOM 2312 O O . VAL A 1 299 ? 6.385 2.113 -15.489 1.00 96.56 299 VAL A O 1
ATOM 2315 N N . ILE A 1 300 ? 8.075 0.762 -14.909 1.00 96.38 300 ILE A N 1
ATOM 2316 C CA . ILE A 1 300 ? 7.468 0.177 -13.708 1.00 96.38 300 ILE A CA 1
ATOM 2317 C C . ILE A 1 300 ? 8.330 0.564 -12.507 1.00 96.38 300 ILE A C 1
ATOM 2319 O O . ILE A 1 300 ? 9.543 0.342 -12.497 1.00 96.38 300 ILE A O 1
ATOM 2323 N N . GLY A 1 301 ? 7.694 1.124 -11.482 1.00 93.44 301 GLY A N 1
ATOM 2324 C CA . GLY A 1 301 ? 8.390 1.780 -10.384 1.00 93.44 301 GLY A CA 1
ATOM 2325 C C . GLY A 1 301 ? 8.852 3.199 -10.741 1.00 93.44 301 GLY A C 1
ATOM 2326 O O . GLY A 1 301 ? 8.622 3.674 -11.856 1.00 93.44 301 GLY A O 1
ATOM 2327 N N . PRO A 1 302 ? 9.530 3.890 -9.810 1.00 93.44 302 PRO A N 1
ATOM 2328 C CA . PRO A 1 302 ? 9.883 3.463 -8.455 1.00 93.44 302 PRO A CA 1
ATOM 2329 C C . PRO A 1 302 ? 8.692 3.415 -7.491 1.00 93.44 302 PRO A C 1
ATOM 2331 O O . PRO A 1 302 ? 7.547 3.641 -7.866 1.00 93.44 302 PRO A O 1
ATOM 2334 N N . VAL A 1 303 ? 8.964 3.027 -6.243 1.00 89.31 303 VAL A N 1
ATOM 2335 C CA . VAL A 1 303 ? 7.922 2.723 -5.253 1.00 89.31 303 VAL A CA 1
ATOM 2336 C C . VAL A 1 303 ? 7.324 3.978 -4.620 1.00 89.31 303 VAL A C 1
ATOM 2338 O O . VAL A 1 303 ? 6.109 4.043 -4.477 1.00 89.31 303 VAL A O 1
ATOM 2341 N N . SER A 1 304 ? 8.142 4.954 -4.205 1.00 88.62 304 SER A N 1
ATOM 2342 C CA . SER A 1 304 ? 7.638 6.088 -3.417 1.00 88.62 304 SER A CA 1
ATOM 2343 C C . SER A 1 304 ? 7.142 7.249 -4.294 1.00 88.62 304 SER A C 1
ATOM 2345 O O . SER A 1 304 ? 7.704 7.494 -5.365 1.00 88.62 304 SER A O 1
ATOM 2347 N N . PRO A 1 305 ? 6.163 8.054 -3.830 1.00 89.81 305 PRO A N 1
ATOM 2348 C CA . PRO A 1 305 ? 5.690 9.223 -4.575 1.00 89.81 305 PRO A CA 1
ATOM 2349 C C . PRO A 1 305 ? 6.780 10.266 -4.867 1.00 89.81 305 PRO A C 1
ATOM 2351 O O . PRO A 1 305 ? 6.681 10.995 -5.851 1.00 89.81 305 PRO A O 1
ATOM 2354 N N . ALA A 1 306 ? 7.809 10.367 -4.018 1.00 91.44 306 ALA A N 1
ATOM 2355 C CA . ALA A 1 306 ? 8.931 11.280 -4.236 1.00 91.44 306 ALA A CA 1
ATOM 2356 C C . ALA A 1 306 ? 9.825 10.785 -5.382 1.00 91.44 306 ALA A C 1
ATOM 2358 O O . ALA A 1 306 ? 10.121 11.539 -6.305 1.00 91.44 306 ALA A O 1
ATOM 2359 N N . ASP A 1 307 ? 10.166 9.498 -5.363 1.00 93.06 307 ASP A N 1
ATOM 2360 C CA . ASP A 1 307 ? 10.989 8.869 -6.393 1.00 93.06 307 ASP A CA 1
ATOM 2361 C C . ASP A 1 307 ? 10.296 8.875 -7.767 1.00 93.06 307 ASP A C 1
ATOM 2363 O O . ASP A 1 307 ? 10.941 9.094 -8.793 1.00 93.06 307 ASP A O 1
ATOM 2367 N N . ILE A 1 308 ? 8.971 8.668 -7.795 1.00 94.19 308 ILE A N 1
ATOM 2368 C CA . ILE A 1 308 ? 8.175 8.711 -9.032 1.00 94.19 308 ILE A CA 1
ATOM 2369 C C . ILE A 1 308 ? 8.241 10.115 -9.649 1.00 94.19 308 ILE A C 1
ATOM 2371 O O . ILE A 1 308 ? 8.419 10.236 -10.859 1.00 94.19 308 ILE A O 1
ATOM 2375 N N . ARG A 1 309 ? 8.187 11.186 -8.839 1.00 93.75 309 ARG A N 1
ATOM 2376 C CA . ARG A 1 309 ? 8.395 12.563 -9.331 1.00 93.75 309 ARG A CA 1
ATOM 2377 C C . ARG A 1 309 ? 9.784 12.745 -9.949 1.00 93.75 309 ARG A C 1
ATOM 2379 O O . ARG A 1 309 ? 9.871 13.302 -11.037 1.00 93.75 309 ARG A O 1
ATOM 2386 N N . THR A 1 310 ? 10.841 12.211 -9.332 1.00 94.50 310 THR A N 1
ATOM 2387 C CA . THR A 1 310 ? 12.201 12.256 -9.903 1.00 94.50 310 THR A CA 1
ATOM 2388 C C . THR A 1 310 ? 12.311 11.498 -11.231 1.00 94.50 310 THR A C 1
ATOM 2390 O O . THR A 1 310 ? 13.001 11.960 -12.136 1.00 94.50 310 THR A O 1
ATOM 2393 N N . VAL A 1 311 ? 11.601 10.375 -11.405 1.00 94.69 311 VAL A N 1
ATOM 2394 C CA . VAL A 1 311 ? 11.493 9.731 -12.728 1.00 94.69 311 VAL A CA 1
ATOM 2395 C C . VAL A 1 311 ? 10.799 10.648 -13.728 1.00 94.69 311 VAL A C 1
ATOM 2397 O O . VAL A 1 311 ? 11.308 10.828 -14.828 1.00 94.69 311 VAL A O 1
ATOM 2400 N N . LEU A 1 312 ? 9.673 11.260 -13.361 1.00 93.62 312 LEU A N 1
ATOM 2401 C CA . LEU A 1 312 ? 8.878 12.114 -14.253 1.00 93.62 312 LEU A CA 1
ATOM 2402 C C . LEU A 1 312 ? 9.623 13.378 -14.730 1.00 93.62 312 LEU A C 1
ATOM 2404 O O . LEU A 1 312 ? 9.348 13.859 -15.822 1.00 93.62 312 LEU A O 1
ATOM 2408 N N . GLU A 1 313 ? 10.609 13.880 -13.982 1.00 93.81 313 GLU A N 1
ATOM 2409 C CA . GLU A 1 313 ? 11.498 14.980 -14.415 1.00 93.81 313 GLU A CA 1
ATOM 2410 C C . GLU A 1 313 ? 12.435 14.593 -15.588 1.00 93.81 313 GLU A C 1
ATOM 2412 O O . GLU A 1 313 ? 12.896 15.452 -16.359 1.00 93.81 313 GLU A O 1
ATOM 2417 N N . SER A 1 314 ? 12.712 13.293 -15.741 1.00 92.06 314 SER A N 1
ATOM 2418 C CA . SER A 1 314 ? 13.572 12.722 -16.789 1.00 92.06 314 SER A CA 1
ATOM 2419 C C . SER A 1 314 ? 12.822 11.862 -17.815 1.00 92.06 314 SER A C 1
ATOM 2421 O O . SER A 1 314 ? 13.345 11.623 -18.906 1.00 92.06 314 SER A O 1
ATOM 2423 N N . CYS A 1 315 ? 11.609 11.417 -17.498 1.00 92.88 315 CYS A N 1
ATOM 2424 C CA . CYS A 1 315 ? 10.764 10.595 -18.352 1.00 92.88 315 CYS A CA 1
ATOM 2425 C C . CYS A 1 315 ? 9.967 11.467 -19.343 1.00 92.88 315 CYS A C 1
ATOM 2427 O O . CYS A 1 315 ? 9.391 12.475 -18.937 1.00 92.88 315 CYS A O 1
ATOM 2429 N N . PRO A 1 316 ? 9.901 11.115 -20.640 1.00 89.75 316 PRO A N 1
ATOM 2430 C CA . PRO A 1 316 ? 9.010 11.789 -21.583 1.00 89.75 316 PRO A CA 1
ATOM 2431 C C . PRO A 1 316 ? 7.533 11.705 -21.157 1.00 89.75 316 PRO A C 1
ATOM 2433 O O . PRO A 1 316 ? 7.066 10.645 -20.752 1.00 89.75 316 PRO A O 1
ATOM 2436 N N . GLU A 1 317 ? 6.761 12.782 -21.339 1.00 87.31 317 GLU A N 1
ATOM 2437 C CA . GLU A 1 317 ? 5.324 12.820 -20.993 1.00 87.31 317 GLU A CA 1
ATOM 2438 C C . GLU A 1 317 ? 4.493 11.735 -21.705 1.00 87.31 317 GLU A C 1
ATOM 2440 O O . GLU A 1 317 ? 3.469 11.294 -21.196 1.00 87.31 317 GLU A O 1
ATOM 2445 N N . ASN A 1 318 ? 4.948 11.255 -22.868 1.00 87.69 318 ASN A N 1
ATOM 2446 C CA . ASN A 1 318 ? 4.307 10.182 -23.632 1.00 87.69 318 ASN A CA 1
ATOM 2447 C C . ASN A 1 318 ? 4.765 8.760 -23.236 1.00 87.69 318 ASN A C 1
ATOM 2449 O O . ASN A 1 318 ? 4.595 7.823 -24.027 1.00 87.69 318 ASN A O 1
ATOM 2453 N N . ARG A 1 319 ? 5.406 8.592 -22.071 1.00 90.81 319 ARG A N 1
ATOM 2454 C CA . ARG A 1 319 ? 5.756 7.296 -21.470 1.00 90.81 319 ARG A CA 1
ATOM 2455 C C . ARG A 1 319 ? 4.983 7.109 -20.172 1.00 90.81 319 ARG A C 1
ATOM 2457 O O . ARG A 1 319 ? 5.022 7.965 -19.289 1.00 90.81 319 ARG A O 1
ATOM 2464 N N . SER A 1 320 ? 4.307 5.970 -20.064 1.00 93.31 320 SER A N 1
ATOM 2465 C CA . SER A 1 320 ? 3.586 5.586 -18.855 1.00 93.31 320 SER A CA 1
ATOM 2466 C C . SER A 1 320 ? 4.558 5.159 -17.755 1.00 93.31 320 SER A C 1
ATOM 2468 O O . SER A 1 320 ? 5.464 4.358 -17.996 1.00 93.31 320 SER A O 1
ATOM 2470 N N . VAL A 1 321 ? 4.337 5.667 -16.544 1.00 95.94 321 VAL A N 1
ATOM 2471 C CA . VAL A 1 321 ? 5.050 5.295 -15.319 1.00 95.94 321 VAL A CA 1
ATOM 2472 C C . VAL A 1 321 ? 4.057 4.607 -14.386 1.00 95.94 321 VAL A C 1
ATOM 2474 O O . VAL A 1 321 ? 3.110 5.225 -13.905 1.00 95.94 321 VAL A O 1
ATOM 2477 N N . VAL A 1 322 ? 4.247 3.312 -14.150 1.00 95.31 322 VAL A N 1
ATOM 2478 C CA . VAL A 1 322 ? 3.373 2.491 -13.307 1.00 95.31 322 VAL A CA 1
ATOM 2479 C C . VAL A 1 322 ? 3.904 2.495 -11.880 1.00 95.31 322 VAL A C 1
ATOM 2481 O O . VAL A 1 322 ? 4.953 1.914 -11.608 1.00 95.31 322 VAL A O 1
ATOM 2484 N N . SER A 1 323 ? 3.157 3.107 -10.964 1.00 93.75 323 SER A N 1
ATOM 2485 C CA . SER A 1 323 ? 3.356 2.976 -9.520 1.00 93.75 323 SER A CA 1
ATOM 2486 C C . SER A 1 323 ? 2.937 1.566 -9.076 1.00 93.75 323 SER A C 1
ATOM 2488 O O . SER A 1 323 ? 1.755 1.224 -9.205 1.00 93.75 323 SER A O 1
ATOM 2490 N N . PRO A 1 324 ? 3.864 0.721 -8.580 1.00 89.44 324 PRO A N 1
ATOM 2491 C CA . PRO A 1 324 ? 3.606 -0.709 -8.434 1.00 89.44 324 PRO A CA 1
ATOM 2492 C C . PRO A 1 324 ? 3.097 -1.124 -7.048 1.00 89.44 324 PRO A C 1
ATOM 2494 O O . PRO A 1 324 ? 2.490 -2.184 -6.929 1.00 89.44 324 PRO A O 1
ATOM 2497 N N . LEU A 1 325 ? 3.395 -0.347 -5.998 1.00 83.44 325 LEU A N 1
ATOM 2498 C CA . LEU A 1 325 ? 3.326 -0.824 -4.607 1.00 83.44 325 LEU A CA 1
ATOM 2499 C C . LEU A 1 325 ? 2.771 0.195 -3.598 1.00 83.44 325 LEU A C 1
ATOM 2501 O O . LEU A 1 325 ? 1.978 -0.196 -2.748 1.00 83.44 325 LEU A O 1
ATOM 2505 N N . ASP A 1 326 ? 3.159 1.476 -3.646 1.00 87.88 326 ASP A N 1
ATOM 2506 C CA . ASP A 1 326 ? 2.702 2.460 -2.650 1.00 87.88 326 ASP A CA 1
ATOM 2507 C C . ASP A 1 326 ? 1.306 3.011 -3.026 1.00 87.88 326 ASP A C 1
ATOM 2509 O O . ASP A 1 326 ? 1.171 3.680 -4.057 1.00 87.88 326 ASP A O 1
ATOM 2513 N N . PRO A 1 327 ? 0.247 2.782 -2.223 1.00 85.88 327 PRO A N 1
ATOM 2514 C CA . PRO A 1 327 ? -1.095 3.296 -2.511 1.00 85.88 327 PRO A CA 1
ATOM 2515 C C . PRO A 1 327 ? -1.188 4.829 -2.398 1.00 85.88 327 PRO A C 1
ATOM 2517 O O . PRO A 1 327 ? -2.117 5.438 -2.936 1.00 85.88 327 PRO A O 1
ATOM 2520 N N . ARG A 1 328 ? -0.212 5.482 -1.748 1.00 85.50 328 ARG A N 1
ATOM 2521 C CA . ARG A 1 328 ? -0.156 6.946 -1.582 1.00 85.50 328 ARG A CA 1
ATOM 2522 C C . ARG A 1 328 ? 0.319 7.663 -2.845 1.00 85.50 328 ARG A C 1
ATOM 2524 O O . ARG A 1 328 ? 0.178 8.879 -2.945 1.00 85.50 328 ARG A O 1
ATOM 2531 N N . ALA A 1 329 ? 0.862 6.932 -3.819 1.00 85.94 329 ALA A N 1
ATOM 2532 C CA . ALA A 1 329 ? 1.203 7.476 -5.129 1.00 85.94 329 ALA A CA 1
ATOM 2533 C C . ALA A 1 329 ? -0.032 7.739 -6.015 1.00 85.94 329 ALA A C 1
ATOM 2535 O O . ALA A 1 329 ? 0.108 8.418 -7.029 1.00 85.94 329 ALA A O 1
ATOM 2536 N N . GLY A 1 330 ? -1.240 7.314 -5.607 1.00 84.94 330 GLY A N 1
ATOM 2537 C CA . GLY A 1 330 ? -2.491 7.588 -6.331 1.00 84.94 330 GLY A CA 1
ATOM 2538 C C . GLY A 1 330 ? -2.712 9.069 -6.658 1.00 84.94 330 GLY A C 1
ATOM 2539 O O . GLY A 1 330 ? -3.026 9.386 -7.798 1.00 84.94 330 GLY A O 1
ATOM 2540 N N . VAL A 1 331 ? -2.365 9.970 -5.729 1.00 87.00 331 VAL A N 1
ATOM 2541 C CA . VAL A 1 331 ? -2.432 11.438 -5.905 1.00 87.00 331 VAL A CA 1
ATOM 2542 C C . VAL A 1 331 ? -1.644 11.931 -7.137 1.00 87.00 331 VAL A C 1
ATOM 2544 O O . VAL A 1 331 ? -1.930 12.989 -7.702 1.00 87.00 331 VAL A O 1
ATOM 2547 N N . LEU A 1 332 ? -0.626 11.178 -7.573 1.00 89.25 332 LEU A N 1
ATOM 2548 C CA . LEU A 1 332 ? 0.099 11.452 -8.815 1.00 89.25 332 LEU A CA 1
ATOM 2549 C C . LEU A 1 332 ? -0.720 11.046 -10.044 1.00 89.25 332 LEU A C 1
ATOM 2551 O O . LEU A 1 332 ? -0.801 11.832 -10.977 1.00 89.25 332 LEU A O 1
ATOM 2555 N N . ALA A 1 333 ? -1.351 9.870 -10.038 1.00 88.31 333 ALA A N 1
ATOM 2556 C CA . ALA A 1 333 ? -2.204 9.405 -11.135 1.00 88.31 333 ALA A CA 1
ATOM 2557 C C . ALA A 1 333 ? -3.446 10.294 -11.331 1.00 88.31 333 ALA A C 1
ATOM 2559 O O . ALA A 1 333 ? -3.832 10.562 -12.466 1.00 88.31 3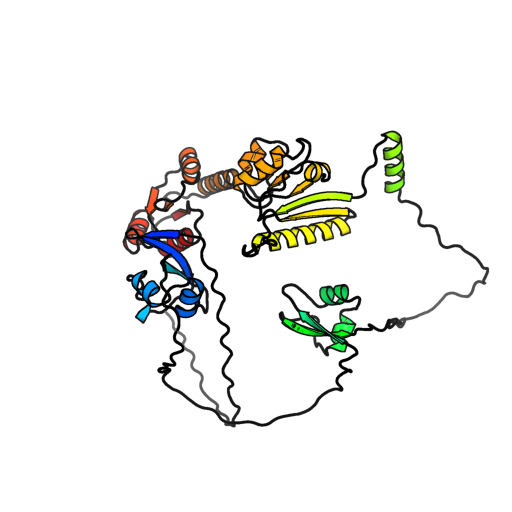33 ALA A O 1
ATOM 2560 N N . ASP A 1 334 ? -4.009 10.837 -10.247 1.00 86.56 334 ASP A N 1
ATOM 2561 C CA . ASP A 1 334 ? -5.144 11.772 -10.307 1.00 86.56 334 ASP A CA 1
ATOM 2562 C C . ASP A 1 334 ? -4.789 13.116 -10.975 1.00 86.56 334 ASP A C 1
ATOM 2564 O O . ASP A 1 334 ? -5.666 13.824 -11.471 1.00 86.56 334 ASP A O 1
ATOM 2568 N N . SER A 1 335 ? -3.500 13.485 -10.992 1.00 87.19 335 SER A N 1
ATOM 2569 C CA . SER A 1 335 ? -3.010 14.765 -11.527 1.00 87.19 335 SER A CA 1
ATOM 2570 C C . SER A 1 335 ? -2.160 14.644 -12.797 1.00 87.19 335 SER A C 1
ATOM 2572 O O . SER A 1 335 ? -1.992 15.638 -13.506 1.00 87.19 335 SER A O 1
ATOM 2574 N N . LEU A 1 336 ? -1.637 13.456 -13.112 1.00 89.69 336 LEU A N 1
ATOM 2575 C CA . LEU A 1 336 ? -0.688 13.213 -14.199 1.00 89.69 336 LEU A CA 1
ATOM 2576 C C . LEU A 1 336 ? -1.140 12.021 -15.046 1.00 89.69 336 LEU A C 1
ATOM 2578 O O . LEU A 1 336 ? -0.980 10.866 -14.662 1.00 89.69 336 LEU A O 1
ATOM 2582 N N . SER A 1 337 ? -1.648 12.309 -16.247 1.00 89.38 337 SER A N 1
ATOM 2583 C CA . SER A 1 337 ? -2.205 11.302 -17.172 1.00 89.38 337 SER A CA 1
ATOM 2584 C C . SER A 1 337 ? -1.239 10.190 -17.609 1.00 89.38 337 SER A C 1
ATOM 2586 O O . SER A 1 337 ? -1.681 9.157 -18.108 1.00 89.38 337 SER A O 1
ATOM 2588 N N . ASN A 1 338 ? 0.071 10.384 -17.430 1.00 91.19 338 ASN A N 1
ATOM 2589 C CA . ASN A 1 338 ? 1.095 9.388 -17.722 1.00 91.19 338 ASN A CA 1
ATOM 2590 C C . ASN A 1 338 ? 1.522 8.565 -16.492 1.00 91.19 338 ASN A C 1
ATOM 2592 O O . ASN A 1 338 ? 2.393 7.708 -16.618 1.00 91.19 338 ASN A O 1
ATOM 2596 N N . VAL A 1 339 ? 0.916 8.777 -15.320 1.00 94.00 339 VAL A N 1
ATOM 2597 C CA . VAL A 1 339 ? 1.121 7.942 -14.130 1.00 94.00 339 VAL A CA 1
ATOM 2598 C C . VAL A 1 339 ? -0.046 6.974 -13.977 1.00 94.00 339 VAL A C 1
ATOM 2600 O O . VAL A 1 339 ? -1.205 7.376 -13.939 1.00 94.00 339 VAL A O 1
ATOM 2603 N N . ILE A 1 340 ? 0.262 5.685 -13.855 1.00 93.25 340 ILE A N 1
ATOM 2604 C CA . ILE A 1 340 ? -0.722 4.625 -13.629 1.00 93.25 340 ILE A CA 1
ATOM 2605 C C . ILE A 1 340 ? -0.520 4.090 -12.215 1.00 93.25 340 ILE A C 1
ATOM 2607 O O . ILE A 1 340 ? 0.540 3.562 -11.886 1.00 93.25 340 ILE A O 1
ATOM 2611 N N . GLN A 1 341 ? -1.539 4.208 -11.371 1.00 92.94 341 GLN A N 1
ATOM 2612 C CA . GLN A 1 341 ? -1.538 3.639 -10.029 1.00 92.94 341 GLN A CA 1
ATOM 2613 C C . GLN A 1 341 ? -2.066 2.197 -10.090 1.00 92.94 341 GLN A C 1
ATOM 2615 O O . GLN A 1 341 ? -3.249 1.998 -10.352 1.00 92.94 341 GLN A O 1
ATOM 2620 N N . ALA A 1 342 ? -1.206 1.193 -9.871 1.00 92.12 342 ALA A N 1
ATOM 2621 C CA . ALA A 1 342 ? -1.609 -0.215 -9.954 1.00 92.12 342 ALA A CA 1
ATOM 2622 C C . ALA A 1 342 ? -2.385 -0.716 -8.711 1.00 92.12 342 ALA A C 1
ATOM 2624 O O . ALA A 1 342 ? -3.494 -1.223 -8.886 1.00 92.12 342 ALA A O 1
ATOM 2625 N N . PRO A 1 343 ? -1.889 -0.578 -7.461 1.00 89.38 343 PRO A N 1
ATOM 2626 C CA . PRO A 1 343 ? -2.681 -0.914 -6.279 1.00 89.38 343 PRO A CA 1
ATOM 2627 C C . PRO A 1 343 ? -3.652 0.221 -5.933 1.00 89.38 343 PRO A C 1
ATOM 2629 O O . PRO A 1 343 ? -3.287 1.394 -6.025 1.00 89.38 343 PRO A O 1
ATOM 2632 N N . SER A 1 344 ? -4.868 -0.114 -5.484 1.00 91.44 344 SER A N 1
ATOM 2633 C CA . SER A 1 344 ? -5.923 0.850 -5.124 1.00 91.44 344 SER A CA 1
ATOM 2634 C C . SER A 1 344 ? -5.394 1.998 -4.258 1.00 91.44 344 SER A C 1
ATOM 2636 O O . SER A 1 344 ? -4.740 1.752 -3.243 1.00 91.44 344 SER A O 1
ATOM 2638 N N . SER A 1 345 ? -5.683 3.247 -4.636 1.00 90.75 345 SER A N 1
ATOM 2639 C CA . SER A 1 345 ? -5.166 4.416 -3.919 1.00 90.75 345 SER A CA 1
ATOM 2640 C C . SER A 1 345 ? -5.667 4.473 -2.473 1.00 90.75 345 SER A C 1
ATOM 2642 O O . SER A 1 345 ? -6.761 4.001 -2.156 1.00 90.75 345 SER A O 1
ATOM 2644 N N . THR A 1 346 ? -4.878 5.082 -1.586 1.00 88.25 346 THR A N 1
ATOM 2645 C CA . THR A 1 346 ? -5.255 5.274 -0.174 1.00 88.25 346 THR A CA 1
ATOM 2646 C C . THR A 1 346 ? -6.600 6.003 -0.033 1.00 88.25 346 THR A C 1
ATOM 2648 O O . THR A 1 346 ? -7.417 5.646 0.811 1.00 88.25 346 THR A O 1
ATOM 2651 N N . GLU A 1 347 ? -6.870 6.971 -0.910 1.00 89.31 347 GLU A N 1
ATOM 2652 C CA . GLU A 1 347 ? -8.135 7.713 -0.964 1.00 89.31 347 GLU A CA 1
ATOM 2653 C C . GLU A 1 347 ? -9.325 6.823 -1.346 1.00 89.31 347 GLU A C 1
ATOM 2655 O O . GLU A 1 347 ? -10.357 6.844 -0.672 1.00 89.31 347 GLU A O 1
ATOM 2660 N N . ALA A 1 348 ? -9.168 5.970 -2.365 1.00 91.38 348 ALA A N 1
ATOM 2661 C CA . ALA A 1 348 ? -10.197 5.010 -2.756 1.00 91.38 348 ALA A CA 1
ATOM 2662 C C . ALA A 1 348 ? -10.496 3.999 -1.634 1.00 91.38 348 ALA A C 1
ATOM 2664 O O . ALA A 1 348 ? -11.662 3.689 -1.388 1.00 91.38 348 ALA A O 1
ATOM 2665 N N . GLN A 1 349 ? -9.464 3.535 -0.918 1.00 92.25 349 GLN A N 1
ATOM 2666 C CA . GLN A 1 349 ? -9.615 2.636 0.232 1.00 92.25 349 GLN A CA 1
ATOM 2667 C C . GLN A 1 349 ? -10.393 3.298 1.383 1.00 92.25 349 GLN A C 1
ATOM 2669 O O . GLN A 1 349 ? -11.309 2.689 1.933 1.00 92.25 349 GLN A O 1
ATOM 2674 N N . TYR A 1 350 ? -10.089 4.556 1.728 1.00 93.12 350 TYR A N 1
ATOM 2675 C CA . TYR A 1 350 ? -10.810 5.277 2.787 1.00 93.12 350 TYR A CA 1
ATOM 2676 C C . TYR A 1 350 ? -12.261 5.588 2.397 1.00 93.12 350 TYR A C 1
ATOM 2678 O O . TYR A 1 350 ? -13.169 5.414 3.215 1.00 93.12 350 TYR A O 1
ATOM 2686 N N . ALA A 1 351 ? -12.500 5.986 1.144 1.00 93.38 351 ALA A N 1
ATOM 2687 C CA . ALA A 1 351 ? -13.844 6.204 0.618 1.00 93.38 351 ALA A CA 1
ATOM 2688 C C . ALA A 1 351 ? -14.693 4.921 0.648 1.00 93.38 351 ALA A C 1
ATOM 2690 O O . ALA A 1 351 ? -15.876 4.973 0.994 1.00 93.38 351 ALA A O 1
ATOM 2691 N N . ASP A 1 352 ? -14.105 3.770 0.308 1.00 95.75 352 ASP A N 1
ATOM 2692 C CA . ASP A 1 352 ? -14.810 2.488 0.328 1.00 95.75 352 ASP A CA 1
ATOM 2693 C C . ASP A 1 352 ? -15.050 1.963 1.749 1.00 95.75 352 ASP A C 1
ATOM 2695 O O . ASP A 1 352 ? -16.162 1.545 2.061 1.00 95.75 352 ASP A O 1
ATOM 2699 N N . MET A 1 353 ? -14.080 2.108 2.659 1.00 95.81 353 MET A N 1
ATOM 2700 C CA . MET A 1 353 ? -14.266 1.812 4.086 1.00 95.81 353 MET A CA 1
ATOM 2701 C C . MET A 1 353 ? -15.439 2.604 4.684 1.00 95.81 353 MET A C 1
ATOM 2703 O O . MET A 1 353 ? -16.292 2.035 5.367 1.00 95.81 353 MET A O 1
ATOM 2707 N N . VAL A 1 354 ? -15.517 3.911 4.413 1.00 96.12 354 VAL A N 1
ATOM 2708 C CA . VAL A 1 354 ? -16.629 4.761 4.868 1.00 96.12 354 VAL A CA 1
ATOM 2709 C C . VAL A 1 354 ? -17.962 4.305 4.271 1.00 96.12 354 VAL A C 1
ATOM 2711 O O . VAL A 1 354 ? -18.946 4.182 5.002 1.00 96.12 354 VAL A O 1
ATOM 2714 N N . ARG A 1 355 ? -17.997 4.014 2.964 1.00 96.38 355 ARG A N 1
ATOM 2715 C CA . ARG A 1 355 ? -19.186 3.502 2.265 1.00 96.38 355 ARG A CA 1
ATOM 2716 C C . ARG A 1 355 ? -19.666 2.181 2.869 1.00 96.38 355 ARG A C 1
ATOM 2718 O O . ARG A 1 355 ? -20.861 2.028 3.122 1.00 96.38 355 ARG A O 1
ATOM 2725 N N . TRP A 1 356 ? -18.745 1.262 3.154 1.00 96.12 356 TRP A N 1
ATOM 2726 C CA . TRP A 1 356 ? -19.033 -0.007 3.816 1.00 96.12 356 TRP A CA 1
ATOM 2727 C C . TRP A 1 356 ? -19.640 0.214 5.209 1.00 96.12 356 TRP A C 1
ATOM 2729 O O . TRP A 1 356 ? -20.735 -0.288 5.470 1.00 96.12 356 TRP A O 1
ATOM 2739 N N . ILE A 1 357 ? -19.023 1.052 6.058 1.00 95.38 357 ILE A N 1
ATOM 2740 C CA . ILE A 1 357 ? -19.564 1.398 7.388 1.00 95.38 357 ILE A CA 1
ATOM 2741 C C . ILE A 1 357 ? -20.969 2.013 7.275 1.00 95.38 357 ILE A C 1
ATOM 2743 O O . ILE A 1 357 ? -21.852 1.668 8.058 1.00 95.38 357 ILE A O 1
ATOM 2747 N N . GLN A 1 358 ? -21.208 2.904 6.308 1.00 94.31 358 GLN A N 1
ATOM 2748 C CA . GLN A 1 358 ? -22.531 3.499 6.084 1.00 94.31 358 GLN A CA 1
ATOM 2749 C C . GLN A 1 358 ? -23.585 2.464 5.661 1.00 94.31 358 GLN A C 1
ATOM 2751 O O . GLN A 1 358 ? -24.727 2.566 6.107 1.00 94.31 358 GLN A O 1
ATOM 2756 N N . SER A 1 359 ? -23.215 1.492 4.821 1.00 94.81 359 SER A N 1
ATOM 2757 C CA . SER A 1 359 ? -24.134 0.472 4.294 1.00 94.81 359 SER A CA 1
ATOM 2758 C C . SER A 1 359 ? -24.475 -0.644 5.287 1.00 94.81 359 SER A C 1
ATOM 2760 O O . SER A 1 359 ? -25.587 -1.164 5.251 1.00 94.81 359 SER A O 1
ATOM 2762 N N . ASP A 1 360 ? -23.539 -0.993 6.175 1.00 94.69 360 ASP A N 1
ATOM 2763 C CA . ASP A 1 360 ? -23.643 -2.154 7.069 1.00 94.69 360 ASP A CA 1
ATOM 2764 C C . ASP A 1 360 ? -24.063 -1.786 8.507 1.00 94.69 360 ASP A C 1
ATOM 2766 O O . ASP A 1 360 ? -24.418 -2.665 9.293 1.00 94.69 360 ASP A O 1
ATOM 2770 N N . ARG A 1 361 ? -24.028 -0.498 8.896 1.00 92.06 361 ARG A N 1
ATOM 2771 C CA . ARG A 1 361 ? -24.276 -0.105 10.296 1.00 92.06 361 ARG A CA 1
ATOM 2772 C C . ARG A 1 361 ? -25.697 -0.399 10.789 1.00 92.06 361 ARG A C 1
ATOM 2774 O O . ARG A 1 361 ? -26.693 0.017 10.197 1.00 92.06 361 ARG A O 1
ATOM 2781 N N . GLY A 1 362 ? -25.769 -1.028 11.958 1.00 91.56 362 GLY A N 1
ATOM 2782 C CA . GLY A 1 362 ? -26.992 -1.241 12.721 1.00 91.56 362 GLY A CA 1
ATOM 2783 C C . GLY A 1 362 ? -27.369 -0.050 13.609 1.00 91.56 362 GLY A C 1
ATOM 2784 O O . GLY A 1 362 ? -26.580 0.863 13.870 1.00 91.56 362 GLY A O 1
ATOM 2785 N N . ALA A 1 363 ? -28.599 -0.068 14.124 1.00 90.94 363 ALA A N 1
ATOM 2786 C CA . ALA A 1 363 ? -29.030 0.880 15.145 1.00 90.94 363 ALA A CA 1
ATOM 2787 C C . ALA A 1 363 ? -28.322 0.581 16.480 1.00 90.94 363 ALA A C 1
ATOM 2789 O O . ALA A 1 363 ? -28.471 -0.504 17.035 1.00 90.94 363 ALA A O 1
ATOM 2790 N N . GLY A 1 364 ? -27.585 1.562 17.006 1.00 91.31 364 GLY A N 1
ATOM 2791 C CA . GLY A 1 364 ? -26.814 1.428 18.248 1.00 91.31 364 GLY A CA 1
ATOM 2792 C C . GLY A 1 364 ? -25.337 1.072 18.056 1.00 91.31 364 GLY A C 1
ATOM 2793 O O . GLY A 1 364 ? -24.601 1.117 19.041 1.00 91.31 364 GLY A O 1
ATOM 2794 N N . ASP A 1 365 ? -24.897 0.782 16.824 1.00 95.44 365 ASP A N 1
ATOM 2795 C CA . ASP A 1 365 ? -23.482 0.566 16.499 1.00 95.44 365 ASP A CA 1
ATOM 2796 C C . ASP A 1 365 ? -22.614 1.750 16.956 1.00 95.44 365 ASP A C 1
ATOM 2798 O O . ASP A 1 365 ? -23.012 2.918 16.874 1.00 95.44 365 ASP A O 1
ATOM 2802 N N . ARG A 1 366 ? -21.394 1.445 17.406 1.00 95.62 366 ARG A N 1
ATOM 2803 C CA . ARG A 1 366 ? -20.392 2.434 17.819 1.00 95.62 366 ARG A CA 1
ATOM 2804 C C . ARG A 1 366 ? -19.216 2.413 16.863 1.00 95.62 366 ARG A C 1
ATOM 2806 O O . ARG A 1 366 ? -18.659 1.352 16.609 1.00 95.62 366 ARG A O 1
ATOM 2813 N N . ILE A 1 367 ? -18.826 3.581 16.361 1.00 96.25 367 ILE A N 1
ATOM 2814 C CA . ILE A 1 367 ? -17.620 3.743 15.547 1.00 96.25 367 ILE A CA 1
ATOM 2815 C C . ILE A 1 367 ? -16.542 4.351 16.443 1.00 96.25 367 ILE A C 1
ATOM 2817 O O . ILE A 1 367 ? -16.753 5.414 17.026 1.00 96.25 367 ILE A O 1
ATOM 2821 N N . LEU A 1 368 ? -15.411 3.661 16.574 1.00 95.69 368 LEU A N 1
ATOM 2822 C CA . LEU A 1 368 ? -14.247 4.123 17.325 1.00 95.69 368 LEU A CA 1
ATOM 2823 C C . LEU A 1 368 ? -13.118 4.399 16.335 1.00 95.69 368 LEU A C 1
ATOM 2825 O O . LEU A 1 368 ? -12.632 3.482 15.678 1.00 95.69 368 LEU A O 1
ATOM 2829 N N . HIS A 1 369 ? -12.693 5.652 16.249 1.00 95.25 369 HIS A N 1
ATOM 2830 C CA . HIS A 1 369 ? -11.510 6.073 15.512 1.00 95.25 369 HIS A CA 1
ATOM 2831 C C . HIS A 1 369 ? -10.313 6.080 16.469 1.00 95.25 369 HIS A C 1
ATOM 2833 O O . HIS A 1 369 ? -10.336 6.781 17.482 1.00 95.25 369 HIS A O 1
ATOM 2839 N N . ILE A 1 370 ? -9.289 5.274 16.193 1.00 93.62 370 ILE A N 1
ATOM 2840 C CA . ILE A 1 370 ? -8.154 5.079 17.102 1.00 93.62 370 ILE A CA 1
ATOM 2841 C C . ILE A 1 370 ? -6.866 5.575 16.449 1.00 93.62 370 ILE A C 1
ATOM 2843 O O . ILE A 1 370 ? -6.475 5.071 15.398 1.00 93.62 370 ILE A O 1
ATOM 2847 N N . THR A 1 371 ? -6.200 6.537 17.088 1.00 91.62 371 THR A N 1
ATOM 2848 C CA . THR A 1 371 ? -4.968 7.176 16.598 1.00 91.62 371 THR A CA 1
ATOM 2849 C C . THR A 1 371 ? -3.806 6.987 17.568 1.00 91.62 371 THR A C 1
ATOM 2851 O O . THR A 1 371 ? -4.002 6.814 18.772 1.00 91.62 371 THR A O 1
ATOM 2854 N N . GLU A 1 372 ? -2.586 7.073 17.043 1.00 88.75 372 GLU A N 1
ATOM 2855 C CA . GLU A 1 372 ? -1.357 6.925 17.821 1.00 88.75 372 GLU A CA 1
ATOM 2856 C C . GLU A 1 372 ? -0.762 8.278 18.262 1.00 88.75 372 GLU A C 1
ATOM 2858 O O . GLU A 1 372 ? -0.606 9.216 17.472 1.00 88.75 372 GLU A O 1
ATOM 2863 N N . ASN A 1 373 ? -0.348 8.359 19.530 1.00 85.75 373 ASN A N 1
ATOM 2864 C CA . ASN A 1 373 ? 0.285 9.541 20.116 1.00 85.75 373 ASN A CA 1
ATOM 2865 C C . ASN A 1 373 ? 1.582 9.942 19.383 1.00 85.75 373 ASN A C 1
ATOM 2867 O O . ASN A 1 373 ? 2.595 9.247 19.447 1.00 85.75 373 ASN A O 1
ATOM 2871 N N . ASN A 1 374 ? 1.597 11.147 18.802 1.00 76.88 374 ASN A N 1
ATOM 2872 C CA . ASN A 1 374 ? 2.687 11.704 17.978 1.00 76.88 374 ASN A CA 1
ATOM 2873 C C . ASN A 1 374 ? 2.925 10.992 16.631 1.00 76.88 374 ASN A C 1
ATOM 2875 O O . ASN A 1 374 ? 3.944 11.258 15.986 1.00 76.88 374 ASN A O 1
ATOM 2879 N N . ALA A 1 375 ? 2.012 10.128 16.181 1.00 74.38 375 ALA A N 1
ATOM 2880 C CA . ALA A 1 375 ? 2.069 9.600 14.825 1.00 74.38 375 ALA A CA 1
ATOM 2881 C C . ALA A 1 375 ? 1.734 10.677 13.783 1.00 74.38 375 ALA A C 1
ATOM 2883 O O . ALA A 1 375 ? 1.198 11.751 14.078 1.00 74.38 375 ALA A O 1
ATOM 2884 N N . ARG A 1 376 ? 2.058 10.381 12.522 1.00 69.88 376 ARG A N 1
ATOM 2885 C CA . ARG A 1 376 ? 1.641 11.209 11.391 1.00 69.88 376 ARG A CA 1
ATOM 2886 C C . ARG A 1 376 ? 0.127 11.074 11.231 1.00 69.88 376 ARG A C 1
ATOM 2888 O O . ARG A 1 376 ? -0.361 9.964 11.055 1.00 69.88 376 ARG A O 1
ATOM 2895 N N . ALA A 1 377 ? -0.596 12.193 11.254 1.00 69.38 377 ALA A N 1
ATOM 2896 C CA . ALA A 1 377 ? -2.032 12.192 10.993 1.00 69.38 377 ALA A CA 1
ATOM 2897 C C . ALA A 1 377 ? -2.329 11.546 9.628 1.00 69.38 377 ALA A C 1
ATOM 2899 O O . ALA A 1 377 ? -1.735 11.924 8.613 1.00 69.38 377 ALA A O 1
ATOM 2900 N N . THR A 1 378 ? -3.236 10.571 9.617 1.00 77.31 378 THR A N 1
ATOM 2901 C CA . THR A 1 378 ? -3.778 9.976 8.393 1.00 77.31 378 THR A CA 1
ATOM 2902 C C . THR A 1 378 ? -5.030 10.747 7.971 1.00 77.31 378 THR A C 1
ATOM 2904 O O . THR A 1 378 ? -5.737 11.305 8.810 1.00 77.31 378 THR A O 1
ATOM 2907 N N . ALA A 1 379 ? -5.347 10.754 6.674 1.00 86.50 379 ALA A N 1
ATOM 2908 C CA . ALA A 1 379 ? -6.553 11.420 6.169 1.00 86.50 379 ALA A CA 1
ATOM 2909 C C . ALA A 1 379 ? -7.867 10.713 6.578 1.00 86.50 379 ALA A C 1
ATOM 2911 O O . ALA A 1 379 ? -8.948 11.219 6.299 1.00 86.50 379 ALA A O 1
ATOM 2912 N N . VAL A 1 380 ? -7.807 9.554 7.251 1.00 90.19 380 VAL A N 1
ATOM 2913 C CA . VAL A 1 380 ? -8.984 8.771 7.674 1.00 90.19 380 VAL A CA 1
ATOM 2914 C C . VAL A 1 380 ? -9.988 9.617 8.462 1.00 90.19 380 VAL A C 1
ATOM 2916 O O . VAL A 1 380 ? -11.195 9.493 8.250 1.00 90.19 380 VAL A O 1
ATOM 2919 N N . ALA A 1 381 ? -9.493 10.502 9.331 1.00 88.00 381 ALA A N 1
ATOM 2920 C CA . ALA A 1 381 ? -10.322 11.407 10.119 1.00 88.00 381 ALA A CA 1
ATOM 2921 C C . ALA A 1 381 ? -11.175 12.335 9.236 1.00 88.00 381 ALA A C 1
ATOM 2923 O O . ALA A 1 381 ? -12.361 12.507 9.508 1.00 88.00 381 ALA A O 1
ATOM 2924 N N . ASP A 1 382 ? -10.605 12.868 8.151 1.00 91.94 382 ASP A N 1
ATOM 2925 C CA . ASP A 1 382 ? -11.298 13.767 7.223 1.00 91.94 382 ASP A CA 1
ATOM 2926 C C . ASP A 1 382 ? -12.419 13.029 6.476 1.00 91.94 382 ASP A C 1
ATOM 2928 O O . ASP A 1 382 ? -13.528 13.547 6.339 1.00 91.94 382 ASP A O 1
ATOM 2932 N N . TYR A 1 383 ? -12.166 11.782 6.061 1.00 94.69 383 TYR A N 1
ATOM 2933 C CA . TYR A 1 383 ? -13.164 10.915 5.423 1.00 94.69 383 TYR A CA 1
ATOM 2934 C C . TYR A 1 383 ? -14.301 10.539 6.387 1.00 94.69 383 TYR A C 1
ATOM 2936 O O . TYR A 1 383 ? -15.475 10.611 6.016 1.00 94.69 383 TYR A O 1
ATOM 2944 N N . LEU A 1 384 ? -13.981 10.192 7.639 1.00 93.81 384 LEU A N 1
ATOM 2945 C CA . LEU A 1 384 ? -14.980 9.942 8.683 1.00 93.81 384 LEU A CA 1
ATOM 2946 C C . LEU A 1 384 ? -15.813 11.201 8.974 1.00 93.81 384 LEU A C 1
ATOM 2948 O O . LEU A 1 384 ? -17.041 11.117 9.010 1.00 93.81 384 LEU A O 1
ATOM 2952 N N . GLN A 1 385 ? -15.186 12.371 9.105 1.00 92.69 385 GLN A N 1
ATOM 2953 C CA . GLN A 1 385 ? -15.877 13.639 9.344 1.00 92.69 385 GLN A CA 1
ATOM 2954 C C . GLN A 1 385 ? -16.784 14.034 8.166 1.00 92.69 385 GLN A C 1
ATOM 2956 O O . GLN A 1 385 ? -17.955 14.360 8.375 1.00 92.69 385 GLN A O 1
ATOM 2961 N N . ALA A 1 386 ? -16.285 13.955 6.929 1.00 95.06 386 ALA A N 1
ATOM 2962 C CA . ALA A 1 386 ? -17.048 14.266 5.718 1.00 95.06 386 ALA A CA 1
ATOM 2963 C C . ALA A 1 386 ? -18.250 13.326 5.508 1.00 95.06 386 ALA A C 1
ATOM 2965 O O . ALA A 1 386 ? -19.254 13.723 4.917 1.00 95.06 386 ALA A O 1
ATOM 2966 N N . SER A 1 387 ? -18.179 12.095 6.022 1.00 94.75 387 SER A N 1
ATOM 2967 C CA . SER A 1 387 ? -19.257 11.104 5.922 1.00 94.75 387 SER A CA 1
ATOM 2968 C C . SER A 1 387 ? -20.491 11.396 6.786 1.00 94.75 387 SER A C 1
ATOM 2970 O O . SER A 1 387 ? -21.529 10.755 6.601 1.00 94.75 387 SER A O 1
ATOM 2972 N N . GLY A 1 388 ? -20.375 12.293 7.775 1.00 93.50 388 GLY A N 1
ATOM 2973 C CA . GLY A 1 388 ? -21.414 12.543 8.779 1.00 93.50 388 GLY A CA 1
ATOM 2974 C C . GLY A 1 388 ? -21.693 11.366 9.728 1.00 93.50 388 GLY A C 1
ATOM 2975 O O . GLY A 1 388 ? -22.683 11.395 10.463 1.00 93.50 388 GLY A O 1
ATOM 2976 N N . LEU A 1 389 ? -20.862 10.317 9.723 1.00 92.00 389 LEU A N 1
ATOM 2977 C CA . LEU A 1 389 ? -20.958 9.217 10.680 1.00 92.00 389 LEU A CA 1
ATOM 2978 C C . LEU A 1 389 ? -20.623 9.712 12.101 1.00 92.00 389 LEU A C 1
ATOM 2980 O O . LEU A 1 389 ? -19.617 10.394 12.282 1.00 92.00 389 LEU A O 1
ATOM 2984 N N . PRO A 1 390 ? -21.405 9.349 13.134 1.00 93.00 390 PRO A N 1
ATOM 2985 C CA . PRO A 1 390 ? -21.026 9.604 14.518 1.00 93.00 390 PRO A CA 1
ATOM 2986 C C . PRO A 1 390 ? -19.933 8.614 14.944 1.00 93.00 390 PRO A C 1
ATOM 2988 O O . PRO A 1 390 ? -20.173 7.405 14.979 1.00 93.00 390 PRO A O 1
ATOM 2991 N N . TYR A 1 391 ? -18.753 9.125 15.291 1.00 95.00 391 TYR A N 1
ATOM 2992 C CA . TYR A 1 391 ? -17.636 8.347 15.824 1.00 95.00 391 TYR A CA 1
ATOM 2993 C C . TYR A 1 391 ? -17.051 9.005 17.077 1.00 95.00 391 TYR A C 1
ATOM 2995 O O . TYR A 1 391 ? -17.084 10.224 17.227 1.00 95.00 391 TYR A O 1
ATOM 3003 N N . GLU A 1 392 ? -16.497 8.183 17.963 1.00 94.88 392 GLU A N 1
ATOM 3004 C CA . GLU A 1 392 ? -15.679 8.621 19.097 1.00 94.88 392 GLU A CA 1
ATOM 3005 C C . GLU A 1 392 ? -14.199 8.481 18.725 1.00 94.88 392 GLU A C 1
ATOM 3007 O O . GLU A 1 392 ? -13.837 7.550 18.004 1.00 94.88 392 GLU A O 1
ATOM 3012 N N . THR A 1 393 ? -13.328 9.373 19.208 1.00 92.81 393 THR A N 1
ATOM 3013 C CA . THR A 1 393 ? -11.874 9.267 18.973 1.00 92.81 393 THR A CA 1
ATOM 3014 C C . THR A 1 393 ? -11.129 8.889 20.249 1.00 92.81 393 THR A C 1
ATOM 3016 O O . THR A 1 393 ? -11.289 9.544 21.278 1.00 92.81 393 THR A O 1
ATOM 3019 N N . LEU A 1 394 ? -10.271 7.870 20.166 1.00 92.06 394 LEU A N 1
ATOM 3020 C CA . LEU A 1 394 ? -9.315 7.504 21.210 1.00 92.06 394 LEU A CA 1
ATOM 3021 C C . LEU A 1 394 ? -7.891 7.675 20.672 1.00 92.06 394 LEU A C 1
ATOM 3023 O O . LEU A 1 394 ? -7.494 6.996 19.731 1.00 92.06 394 LEU A O 1
ATOM 3027 N N . ASN A 1 395 ? -7.119 8.562 21.293 1.00 91.12 395 ASN A N 1
ATOM 3028 C CA . ASN A 1 395 ? -5.722 8.799 20.946 1.00 91.12 395 ASN A CA 1
ATOM 3029 C C . ASN A 1 395 ? -4.820 8.344 22.098 1.00 91.12 395 ASN A C 1
ATOM 3031 O O . ASN A 1 395 ? -5.011 8.813 23.221 1.00 91.12 395 ASN A O 1
ATOM 3035 N N . TYR A 1 396 ? -3.873 7.440 21.836 1.00 88.44 396 TYR A N 1
ATOM 3036 C CA . TYR A 1 396 ? -3.006 6.867 22.871 1.00 88.44 396 TYR A CA 1
ATOM 3037 C C . TYR A 1 396 ? -1.673 6.347 22.290 1.00 88.44 396 TYR A C 1
ATOM 3039 O O . TYR A 1 396 ? -1.523 6.221 21.078 1.00 88.44 396 TYR A O 1
ATOM 3047 N N . GLY A 1 397 ? -0.665 6.092 23.124 1.00 84.12 397 GLY A N 1
ATOM 3048 C CA . GLY A 1 397 ? 0.641 5.549 22.725 1.00 84.12 397 GLY A CA 1
ATOM 3049 C C . GLY A 1 397 ? 0.814 4.060 23.045 1.00 84.12 397 GLY A C 1
ATOM 3050 O O . GLY A 1 397 ? 0.290 3.561 24.043 1.00 84.12 397 GLY A O 1
ATOM 3051 N N . ILE A 1 398 ? 1.602 3.347 22.230 1.00 71.62 398 ILE A N 1
ATOM 3052 C CA . ILE A 1 398 ? 1.927 1.929 22.472 1.00 71.62 398 ILE A CA 1
ATOM 3053 C C . ILE A 1 398 ? 2.460 1.765 23.911 1.00 71.62 398 ILE A C 1
ATOM 3055 O O . ILE A 1 398 ? 3.378 2.478 24.320 1.00 71.62 398 ILE A O 1
ATOM 3059 N N . LEU A 1 399 ? 1.912 0.790 24.651 1.00 65.56 399 LEU A N 1
ATOM 3060 C CA . LEU A 1 399 ? 2.219 0.451 26.056 1.00 65.56 399 LEU A CA 1
ATOM 3061 C C . LEU A 1 399 ? 1.571 1.310 27.166 1.00 65.56 399 LEU A C 1
ATOM 3063 O O . LEU A 1 399 ? 1.903 1.098 28.333 1.00 65.56 399 LEU A O 1
ATOM 3067 N N . GLU A 1 400 ? 0.587 2.170 26.878 1.00 66.50 400 GLU A N 1
ATOM 3068 C CA . GLU A 1 400 ? -0.213 2.845 27.932 1.00 66.50 400 GLU A CA 1
ATOM 3069 C C . GLU A 1 400 ? -1.088 1.879 28.781 1.00 66.50 400 GLU A C 1
ATOM 3071 O O . GLU A 1 400 ? -1.609 2.242 29.835 1.00 66.50 400 GLU A O 1
ATOM 3076 N N . GLY A 1 401 ? -1.180 0.598 28.405 1.00 59.84 401 GLY A N 1
ATOM 3077 C CA . GLY A 1 401 ? -1.576 -0.488 29.310 1.00 59.84 401 GLY A CA 1
ATOM 3078 C C . GLY A 1 401 ? -3.029 -0.428 29.802 1.00 59.84 401 GLY A C 1
ATOM 3079 O O . GLY A 1 401 ? -3.958 -0.274 29.013 1.00 59.84 401 GLY A O 1
ATOM 3080 N N . ARG A 1 402 ? -3.242 -0.610 31.118 1.00 59.25 402 ARG A N 1
ATOM 3081 C CA . ARG A 1 402 ? -4.588 -0.775 31.718 1.00 59.25 402 ARG A CA 1
ATOM 3082 C C . ARG A 1 402 ? -5.531 0.412 31.485 1.00 59.25 402 ARG A C 1
ATOM 3084 O O . ARG A 1 402 ? -6.745 0.206 31.457 1.00 59.25 402 ARG A O 1
ATOM 3091 N N . ASP A 1 403 ? -4.994 1.613 31.294 1.00 68.38 403 ASP A N 1
ATOM 3092 C CA . ASP A 1 403 ? -5.796 2.823 31.091 1.00 68.38 403 ASP A CA 1
ATOM 3093 C C . ASP A 1 403 ? -6.452 2.858 29.698 1.00 68.38 403 ASP A C 1
ATOM 3095 O O . ASP A 1 403 ? -7.559 3.388 29.539 1.00 68.38 403 ASP A O 1
ATOM 3099 N N . VAL A 1 404 ? -5.838 2.198 28.707 1.00 83.81 404 VAL A N 1
ATOM 3100 C CA . VAL A 1 404 ? -6.390 2.034 27.353 1.00 83.81 404 VAL A CA 1
ATOM 3101 C C . VAL A 1 404 ? -7.594 1.095 27.382 1.00 83.81 404 VAL A C 1
ATOM 3103 O O . VAL A 1 404 ? -8.673 1.479 26.934 1.00 83.81 404 VAL A O 1
ATOM 3106 N N . THR A 1 405 ? -7.466 -0.095 27.983 1.00 84.50 405 THR A N 1
ATOM 3107 C CA . THR A 1 405 ? -8.566 -1.077 28.077 1.00 84.50 405 THR A CA 1
ATOM 3108 C C . THR A 1 405 ? -9.787 -0.495 28.795 1.00 84.50 405 THR A C 1
ATOM 3110 O O . THR A 1 405 ? -10.919 -0.653 28.335 1.00 84.50 405 THR A O 1
ATOM 3113 N N . ALA A 1 406 ? -9.579 0.241 29.894 1.00 85.31 406 ALA A N 1
ATOM 3114 C CA . ALA A 1 406 ? -10.661 0.904 30.627 1.00 85.31 406 ALA A CA 1
ATOM 3115 C C . ALA A 1 406 ? -11.315 2.053 29.834 1.00 85.31 406 ALA A C 1
ATOM 3117 O O . ALA A 1 406 ? -12.481 2.389 30.057 1.00 85.31 406 ALA A O 1
ATOM 3118 N N . SER A 1 407 ? -10.585 2.673 28.908 1.00 89.88 407 SER A N 1
ATOM 3119 C CA . SER A 1 407 ? -11.111 3.726 28.035 1.00 89.88 407 SER A CA 1
ATOM 3120 C C . SER A 1 407 ? -11.877 3.141 26.849 1.00 89.88 407 SER A C 1
ATOM 3122 O O . SER A 1 407 ? -13.017 3.542 26.631 1.00 89.88 407 SER A O 1
ATOM 3124 N N . LEU A 1 408 ? -11.343 2.109 26.186 1.00 89.88 408 LEU A N 1
ATOM 3125 C CA . LEU A 1 408 ? -12.052 1.324 25.168 1.00 89.88 408 LEU A CA 1
ATOM 3126 C C . LEU A 1 408 ? -13.380 0.774 25.701 1.00 89.88 408 LEU A C 1
ATOM 3128 O O . LEU A 1 408 ? -14.427 1.024 25.111 1.00 89.88 408 LEU A O 1
ATOM 3132 N N . THR A 1 409 ? -13.365 0.137 26.877 1.00 89.12 409 THR A N 1
ATOM 3133 C CA . THR A 1 409 ? -14.571 -0.427 27.518 1.00 89.12 409 THR A CA 1
ATOM 3134 C C . THR A 1 409 ? -15.676 0.616 27.745 1.00 89.12 409 THR A C 1
ATOM 3136 O O . THR A 1 409 ? -16.853 0.270 27.732 1.00 89.12 409 THR A O 1
ATOM 3139 N N . ARG A 1 410 ? -15.327 1.898 27.942 1.00 90.62 410 ARG A N 1
ATOM 3140 C CA . ARG A 1 410 ? -16.302 2.995 28.113 1.00 90.62 410 ARG A CA 1
ATOM 3141 C C . ARG A 1 410 ? -16.846 3.552 26.795 1.00 90.62 410 ARG A C 1
ATOM 3143 O O . ARG A 1 410 ? -17.940 4.108 26.800 1.00 90.62 410 ARG A O 1
ATOM 3150 N N . LEU A 1 411 ? -16.084 3.448 25.706 1.00 93.00 411 LEU A N 1
ATOM 3151 C CA . LEU A 1 411 ? -16.470 3.928 24.371 1.00 93.00 411 LEU A CA 1
ATOM 3152 C C . LEU A 1 411 ? -17.242 2.867 23.568 1.00 93.00 411 LEU A C 1
ATOM 3154 O O . LEU A 1 411 ? -18.047 3.203 22.698 1.00 93.00 411 LEU A O 1
ATOM 3158 N N . MET A 1 412 ? -17.003 1.589 23.865 1.00 93.50 412 MET A N 1
ATOM 3159 C CA . MET A 1 412 ? -17.667 0.444 23.247 1.00 93.50 412 MET A CA 1
ATOM 3160 C C . MET A 1 412 ? -19.073 0.191 23.821 1.00 93.50 412 MET A C 1
ATOM 3162 O O . MET A 1 412 ? -19.452 0.691 24.879 1.00 93.50 412 MET A O 1
ATOM 3166 N N . THR A 1 413 ? -19.860 -0.622 23.116 1.00 93.56 413 THR A N 1
ATOM 3167 C CA . THR A 1 413 ? -21.161 -1.135 23.562 1.00 93.56 413 THR A CA 1
ATOM 3168 C C . THR A 1 413 ? -21.191 -2.663 23.586 1.00 93.56 413 THR A C 1
ATOM 3170 O O . THR A 1 413 ? -20.571 -3.323 22.758 1.00 93.56 413 THR A O 1
ATOM 3173 N N . ASP A 1 414 ? -21.952 -3.225 24.523 1.00 93.62 414 ASP A N 1
ATOM 3174 C CA . ASP A 1 414 ? -22.262 -4.651 24.657 1.00 93.62 414 ASP A CA 1
ATOM 3175 C C . ASP A 1 414 ? -23.541 -5.076 23.901 1.00 93.62 414 ASP A C 1
ATOM 3177 O O . ASP A 1 414 ? -23.914 -6.247 23.932 1.00 93.62 414 ASP A O 1
ATOM 3181 N N . ARG A 1 415 ? -24.239 -4.138 23.233 1.00 93.25 415 ARG A N 1
ATOM 3182 C CA . ARG A 1 415 ? -25.583 -4.357 22.647 1.00 93.25 415 ARG A CA 1
ATOM 3183 C C . ARG A 1 415 ? -25.651 -4.313 21.120 1.00 93.25 415 ARG A C 1
ATOM 3185 O O . ARG A 1 415 ? -26.703 -4.619 20.567 1.00 93.25 415 ARG A O 1
ATOM 3192 N N . ALA A 1 416 ? -24.579 -3.888 20.460 1.00 94.69 416 ALA A N 1
ATOM 3193 C CA . ALA A 1 416 ? -24.502 -3.676 19.014 1.00 94.69 416 ALA A CA 1
ATOM 3194 C C . ALA A 1 416 ? -23.047 -3.835 18.531 1.00 94.69 416 ALA A C 1
ATOM 3196 O O . ALA A 1 416 ? -22.175 -4.215 19.317 1.00 94.69 416 ALA A O 1
ATOM 3197 N N . VAL A 1 417 ? -22.765 -3.565 17.253 1.00 94.81 417 VAL A N 1
ATOM 3198 C CA . VAL A 1 417 ? -21.420 -3.758 16.692 1.00 94.81 417 VAL A CA 1
ATOM 3199 C C . VAL A 1 417 ? -20.506 -2.583 17.055 1.00 94.81 417 VAL A C 1
ATOM 3201 O O . VAL A 1 417 ? -20.859 -1.415 16.881 1.00 94.81 417 VAL A O 1
ATOM 3204 N N . ASN A 1 418 ? -19.293 -2.898 17.516 1.00 94.62 418 ASN A N 1
ATOM 3205 C CA . ASN A 1 418 ? -18.205 -1.932 17.664 1.00 94.62 418 ASN A CA 1
ATOM 3206 C C . ASN A 1 418 ? -17.338 -1.971 16.401 1.00 94.62 418 ASN A C 1
ATOM 3208 O O . ASN A 1 418 ? -16.687 -2.976 16.120 1.00 94.62 418 ASN A O 1
ATOM 3212 N N . ARG A 1 419 ? -17.342 -0.884 15.634 1.00 94.94 419 ARG A N 1
ATOM 3213 C CA . ARG A 1 419 ? -16.594 -0.719 14.384 1.00 94.94 419 ARG A CA 1
ATOM 3214 C C . ARG A 1 419 ? -15.347 0.099 14.680 1.00 94.94 419 ARG A C 1
ATOM 3216 O O . ARG A 1 419 ? -15.434 1.306 14.894 1.00 94.94 419 ARG A O 1
ATOM 3223 N N . VAL A 1 420 ? -14.200 -0.565 14.741 1.00 94.88 420 VAL A N 1
ATOM 3224 C CA . VAL A 1 420 ? -12.930 0.079 15.086 1.00 94.88 420 VAL A CA 1
ATOM 3225 C C . VAL A 1 420 ? -12.161 0.419 13.816 1.00 94.88 420 VAL A C 1
ATOM 3227 O O . VAL A 1 420 ? -11.846 -0.461 13.021 1.00 94.88 420 VAL A O 1
ATOM 3230 N N . VAL A 1 421 ? -11.855 1.701 13.644 1.00 94.88 421 VAL A N 1
ATOM 3231 C CA . VAL A 1 421 ? -11.048 2.242 12.552 1.00 94.88 421 VAL A CA 1
ATOM 3232 C C . VAL A 1 421 ? -9.697 2.649 13.133 1.00 94.88 421 VAL A C 1
ATOM 3234 O O . VAL A 1 421 ? -9.606 3.632 13.869 1.00 94.88 421 VAL A O 1
ATOM 3237 N N . ILE A 1 422 ? -8.655 1.874 12.831 1.00 93.06 422 ILE A N 1
ATOM 3238 C CA . ILE A 1 422 ? -7.296 2.113 13.327 1.00 93.06 422 ILE A CA 1
ATOM 3239 C C . ILE A 1 422 ? -6.550 2.979 12.311 1.00 93.06 422 ILE A C 1
ATOM 3241 O O . ILE A 1 422 ? -6.366 2.585 11.164 1.00 93.06 422 ILE A O 1
ATOM 3245 N N . ALA A 1 423 ? -6.131 4.163 12.738 1.00 91.12 423 ALA A N 1
ATOM 3246 C CA . ALA A 1 423 ? -5.543 5.202 11.905 1.00 91.12 423 ALA A CA 1
ATOM 3247 C C . ALA A 1 423 ? -4.035 5.363 12.190 1.00 91.12 423 ALA A C 1
ATOM 3249 O O . ALA A 1 423 ? -3.583 6.435 12.594 1.00 91.12 423 ALA A O 1
ATOM 3250 N N . SER A 1 424 ? -3.257 4.295 11.981 1.00 87.00 424 SER A N 1
ATOM 3251 C CA . SER A 1 424 ? -1.784 4.319 12.007 1.00 87.00 424 SER A CA 1
ATOM 3252 C C . SER A 1 424 ? -1.198 3.383 10.946 1.00 87.00 424 SER A C 1
ATOM 3254 O O . SER A 1 424 ? -1.763 2.326 10.671 1.00 87.00 424 SER A O 1
ATOM 3256 N N . ASP A 1 425 ? -0.041 3.769 10.401 1.00 81.06 425 ASP A N 1
ATOM 3257 C CA . ASP A 1 425 ? 0.792 2.944 9.514 1.00 81.06 425 ASP A CA 1
ATOM 3258 C C . ASP A 1 425 ? 1.726 1.990 10.311 1.00 81.06 425 ASP A C 1
ATOM 3260 O O . ASP A 1 425 ? 2.437 1.193 9.701 1.00 81.06 425 ASP A O 1
ATOM 3264 N N . SER A 1 426 ? 1.778 2.081 11.654 1.00 83.19 426 SER A N 1
ATOM 3265 C CA . SER A 1 426 ? 2.621 1.215 12.505 1.00 83.19 426 SER A CA 1
ATOM 3266 C C . SER A 1 426 ? 1.984 -0.157 12.726 1.00 83.19 426 SER A C 1
ATOM 3268 O O . SER A 1 426 ? 0.888 -0.276 13.285 1.00 83.19 426 SER A O 1
ATOM 3270 N N . GLU A 1 427 ? 2.720 -1.214 12.380 1.00 82.38 427 GLU A N 1
ATOM 3271 C CA . GLU A 1 427 ? 2.295 -2.593 12.631 1.00 82.38 427 GLU A CA 1
ATOM 3272 C C . GLU A 1 427 ? 2.250 -2.883 14.141 1.00 82.38 427 GLU A C 1
ATOM 3274 O O . GLU A 1 427 ? 1.352 -3.582 14.623 1.00 82.38 427 GLU A O 1
ATOM 3279 N N . ALA A 1 428 ? 3.179 -2.315 14.919 1.00 81.31 428 ALA A N 1
ATOM 3280 C CA . ALA A 1 428 ? 3.176 -2.468 16.369 1.00 81.31 428 ALA A CA 1
ATOM 3281 C C . ALA A 1 428 ? 1.967 -1.776 17.023 1.00 81.31 428 ALA A C 1
ATOM 3283 O O . ALA A 1 428 ? 1.368 -2.354 17.932 1.00 81.31 428 ALA A O 1
ATOM 3284 N N . PHE A 1 429 ? 1.569 -0.585 16.558 1.00 87.56 429 PHE A N 1
ATOM 3285 C CA . PHE A 1 429 ? 0.378 0.095 17.074 1.00 87.56 429 PHE A CA 1
ATOM 3286 C C . PHE A 1 429 ? -0.902 -0.669 16.724 1.00 87.56 429 PHE A C 1
ATOM 3288 O O . PHE A 1 429 ? -1.704 -0.941 17.614 1.00 87.56 429 PHE A O 1
ATOM 3295 N N . VAL A 1 430 ? -1.073 -1.090 15.465 1.00 88.38 430 VAL A N 1
ATOM 3296 C CA . VAL A 1 430 ? -2.246 -1.876 15.038 1.00 88.38 430 VAL A CA 1
ATOM 3297 C C . VAL A 1 430 ? -2.394 -3.153 15.876 1.00 88.38 430 VAL A C 1
ATOM 3299 O O . VAL A 1 430 ? -3.485 -3.439 16.370 1.00 88.38 430 VAL A O 1
ATOM 3302 N N . ASN A 1 431 ? -1.300 -3.885 16.113 1.00 85.56 431 ASN A N 1
ATOM 3303 C CA . ASN A 1 431 ? -1.320 -5.079 16.962 1.00 85.56 431 ASN A CA 1
ATOM 3304 C C . ASN A 1 431 ? -1.627 -4.770 18.440 1.00 85.56 431 ASN A C 1
ATOM 3306 O O . ASN A 1 431 ? -2.340 -5.543 19.083 1.00 85.56 431 ASN A O 1
ATOM 3310 N N . ASP A 1 432 ? -1.125 -3.660 18.991 1.00 86.56 432 ASP A N 1
ATOM 3311 C CA . ASP A 1 432 ? -1.456 -3.243 20.358 1.00 86.56 432 ASP A CA 1
ATOM 3312 C C . ASP A 1 432 ? -2.947 -2.901 20.506 1.00 86.56 432 ASP A C 1
ATOM 3314 O O . ASP A 1 432 ? -3.584 -3.369 21.451 1.00 86.56 432 ASP A O 1
ATOM 3318 N N . VAL A 1 433 ? -3.523 -2.174 19.542 1.00 89.38 433 VAL A N 1
ATOM 3319 C CA . VAL A 1 433 ? -4.962 -1.872 19.511 1.00 89.38 433 VAL A CA 1
ATOM 3320 C C . VAL A 1 433 ? -5.782 -3.158 19.465 1.00 89.38 433 VAL A C 1
ATOM 3322 O O . VAL A 1 433 ? -6.659 -3.339 20.306 1.00 89.38 433 VAL A O 1
ATOM 3325 N N . VAL A 1 434 ? -5.476 -4.076 18.540 1.00 89.81 434 VAL A N 1
ATOM 3326 C CA . VAL A 1 434 ? -6.185 -5.363 18.420 1.00 89.81 434 VAL A CA 1
ATOM 3327 C C . VAL A 1 434 ? -6.109 -6.159 19.726 1.00 89.81 434 VAL A C 1
ATOM 3329 O O . VAL A 1 434 ? -7.132 -6.651 20.197 1.00 89.81 434 VAL A O 1
ATOM 3332 N N . ARG A 1 435 ? -4.937 -6.211 20.372 1.00 86.31 435 ARG A N 1
ATOM 3333 C CA . ARG A 1 435 ? -4.750 -6.859 21.681 1.00 86.31 435 ARG A CA 1
ATOM 3334 C C . ARG A 1 435 ? -5.596 -6.232 22.795 1.00 86.31 435 ARG A C 1
ATOM 3336 O O . ARG A 1 435 ? -6.002 -6.937 23.712 1.00 86.31 435 ARG A O 1
ATOM 3343 N N . ASN A 1 436 ? -5.842 -4.924 22.750 1.00 86.56 436 ASN A N 1
ATOM 3344 C CA . ASN A 1 436 ? -6.621 -4.222 23.773 1.00 86.56 436 ASN A CA 1
ATOM 3345 C C . ASN A 1 436 ? -8.147 -4.334 23.569 1.00 86.56 436 ASN A C 1
ATOM 3347 O O . ASN A 1 436 ? -8.893 -3.904 24.451 1.00 86.56 436 ASN A O 1
ATOM 3351 N N . LEU A 1 437 ? -8.613 -4.894 22.442 1.00 86.38 437 LEU A N 1
ATOM 3352 C CA . LEU A 1 437 ? -10.038 -5.055 22.114 1.00 86.38 437 LEU A CA 1
ATOM 3353 C C . LEU A 1 437 ? -10.665 -6.377 22.601 1.00 86.38 437 LEU A C 1
ATOM 3355 O O . LEU A 1 437 ? -11.893 -6.434 22.698 1.00 86.38 437 LEU A O 1
ATOM 3359 N N . GLY A 1 438 ? -9.872 -7.414 22.909 1.00 69.06 438 GLY A N 1
ATOM 3360 C CA . GLY A 1 438 ? -10.374 -8.713 23.396 1.00 69.06 438 GLY A CA 1
ATOM 3361 C C . GLY A 1 438 ? -9.329 -9.820 23.473 1.00 69.06 438 GLY A C 1
ATOM 3362 O O . GLY A 1 438 ? -8.828 -10.212 22.398 1.00 69.06 438 GLY A O 1
#

Foldseek 3Di:
DDDDDDDDDDDDDDDDFDDDDDDPLDADQADFAPDWDDDPNFIWGKGFDAPRHFLVNHCVVLVADSVQQCVQCVPVPCVPPPDDHRDITTHGNDHDDDDDDPDDDDDDDDDDDDGDDDDDDDDDDDDPDPVFWDKDFAAPPDWLCNVCVVLVHHSVCQCVNQVPPDRDDDHRDITIGTNDPDPPDDDDDDDDDDDDDDDDDDDDDDDDDPDDDPVVVVQVVVCVVVVHDDDLEAEEEEEEQQPPDDPDDGDVVRVVVVVVVVVVQVVCVVVSYHYHYHYHNCVVHADQALVSQVVGQEYEDDADLVRQVSVVVSHDLNYAYERDHALCNVVVVVPRVRYHDDPHHPVNVLLVVLVCCVVPDDDPEAEEEEEEDPADFDCSVVSCVVSPDDYDYDYYHQPPPPVLLVVCVVRHDPPGHYHYHYGHPDPSSVSSVVVSND